Protein AF-0000000068148769 (afdb_homodimer)

Secondary structure (DSSP, 8-state):
--EE-TT--EE-----TTS-EEEE---HHHHHHHHHHHHHHH-PPEEEE-SHHHHHHHHHSSSS--SEEEE-SSBTTBTTSHHHHHHHHTT--EEEEES---HHHHHHHHTS--SEEEESSSTTHHHHHHHHHHHHHHGGG-EEEEE-S-HHHHHHHHHHHHHTT-EEEEESSHHHHHHHHHH-TTEEEEEEES--SSS-HHHHHHHHHHH--TTT-EEEEEES---HHHHHHHHHTT-SEEEESS--HHHHHHHHHHHHHHHHHHHHHHHHHT---/--EE-TT--EE-----TTS-EEEE---HHHHHHHHHHHHHHH---EEEE-SHHHHHHHHHSSSS--SEEEE-SSBTTBTTSHHHHHHHHTT--EEEEES---HHHHHHHHTS--SEEEESSSTTHHHHHHHHHHHHHHGGG-EEEEE-S-HHHHHHHHHHHHHTT-EEEEESSHHHHHHHHHH-TTEEEEEEES--SSS-HHHHHHHHHHH--TTT-EEEEEES---HHHHHHHHHTT-SEEEESS--HHHHHHHHHHHHHHHHHHHHHHHHHT---

Structure (mmCIF, N/CA/C/O backbone):
data_AF-0000000068148769-model_v1
#
loop_
_entity.id
_entity.type
_entity.pdbx_description
1 polymer 'Two 2-component receiver domain-containing protein'
#
loop_
_atom_site.group_PDB
_atom_site.id
_atom_site.type_symbol
_atom_site.label_atom_id
_atom_site.label_alt_id
_atom_site.label_comp_id
_atom_site.label_asym_id
_atom_site.label_entity_id
_atom_site.label_seq_id
_atom_site.pdbx_PDB_ins_code
_atom_site.Cartn_x
_atom_site.Cartn_y
_atom_site.Cartn_z
_atom_site.occupancy
_atom_site.B_iso_or_equiv
_atom_site.auth_seq_id
_atom_site.auth_comp_id
_atom_site.auth_asym_id
_atom_site.auth_atom_id
_atom_site.pdbx_PDB_model_num
ATOM 1 N N . MET A 1 1 ? 0.838 7.156 26.984 1 66 1 MET A N 1
ATOM 2 C CA . MET A 1 1 ? 0.342 5.836 26.609 1 66 1 MET A CA 1
ATOM 3 C C . MET A 1 1 ? 0.477 5.621 25.094 1 66 1 MET A C 1
ATOM 5 O O . MET A 1 1 ? 0.35 6.566 24.312 1 66 1 MET A O 1
ATOM 9 N N . SER A 1 2 ? 0.946 4.48 24.734 1 73.56 2 SER A N 1
ATOM 10 C CA . SER A 1 2 ? 1.055 4.156 23.312 1 73.56 2 SER A CA 1
ATOM 11 C C . SER A 1 2 ? -0.298 4.262 22.625 1 73.56 2 SER A C 1
ATOM 13 O O . SER A 1 2 ? -1.343 4.109 23.25 1 73.56 2 SER A O 1
ATOM 15 N N . PHE A 1 3 ? -0.265 4.891 21.422 1 72.88 3 PHE A N 1
ATOM 16 C CA . PHE A 1 3 ? -1.476 5.18 20.656 1 72.88 3 PHE A CA 1
ATOM 17 C C . PHE A 1 3 ? -1.405 4.551 19.266 1 72.88 3 PHE A C 1
ATOM 19 O O . PHE A 1 3 ? -0.384 4.656 18.594 1 72.88 3 PHE A O 1
ATOM 26 N N . PHE A 1 4 ? -2.498 3.699 18.984 1 73 4 PHE A N 1
ATOM 27 C CA . PHE A 1 4 ? -2.674 3.252 17.609 1 73 4 PHE A CA 1
ATOM 28 C C . PHE A 1 4 ? -3.814 4.008 16.938 1 73 4 PHE A C 1
ATOM 30 O O . PHE A 1 4 ? -4.949 3.984 17.422 1 73 4 PHE A O 1
ATOM 37 N N . GLY A 1 5 ? -3.461 4.699 15.914 1 75.56 5 GLY A N 1
ATOM 38 C CA . GLY A 1 5 ? -4.465 5.453 15.18 1 75.56 5 GLY A CA 1
ATOM 39 C C . GLY A 1 5 ? -5.309 4.582 14.266 1 75.56 5 GLY A C 1
ATOM 40 O O . GLY A 1 5 ? -5.023 3.396 14.086 1 75.56 5 GLY A O 1
ATOM 41 N N . ILE A 1 6 ? -6.293 5.172 13.688 1 69.75 6 ILE A N 1
ATOM 42 C CA . ILE A 1 6 ? -7.242 4.504 12.805 1 69.75 6 ILE A CA 1
ATOM 43 C C . ILE A 1 6 ? -6.527 4.027 11.539 1 69.75 6 ILE A C 1
ATOM 45 O O . ILE A 1 6 ? -6.828 2.949 11.023 1 69.75 6 ILE A O 1
ATOM 49 N N . SER A 1 7 ? -5.504 4.773 11.125 1 69.56 7 SER A N 1
ATOM 50 C CA . SER A 1 7 ? -4.781 4.453 9.898 1 69.56 7 SER A CA 1
ATOM 51 C C . SER A 1 7 ? -3.619 3.504 10.172 1 69.56 7 SER A C 1
ATOM 53 O O . SER A 1 7 ? -2.932 3.07 9.242 1 69.56 7 SER A O 1
ATOM 55 N N . GLY A 1 8 ? -3.402 3.182 11.438 1 69.5 8 GLY A N 1
ATOM 56 C CA . GLY A 1 8 ? -2.303 2.299 11.805 1 69.5 8 GLY A CA 1
ATOM 57 C C . GLY A 1 8 ? -1.095 3.039 12.344 1 69.5 8 GLY A C 1
ATOM 58 O O . GLY A 1 8 ? -0.046 2.438 12.578 1 69.5 8 GLY A O 1
ATOM 59 N N . MET A 1 9 ? -1.335 4.359 12.477 1 79.31 9 MET A N 1
ATOM 60 C CA . MET A 1 9 ? -0.238 5.141 13.047 1 79.31 9 MET A CA 1
ATOM 61 C C . MET A 1 9 ? 0.079 4.68 14.461 1 79.31 9 MET A C 1
ATOM 63 O O . MET A 1 9 ? -0.83 4.41 15.25 1 79.31 9 MET A O 1
ATOM 67 N N . TYR A 1 10 ? 1.319 4.477 14.688 1 77.12 10 TYR A N 1
ATOM 68 C CA . TYR A 1 10 ? 1.754 4.125 16.031 1 77.12 10 TYR A CA 1
ATOM 69 C C . TYR A 1 10 ? 2.51 5.281 16.688 1 77.12 10 TYR A C 1
ATOM 71 O O . TYR A 1 10 ? 3.357 5.91 16.047 1 77.12 10 TYR A O 1
ATOM 79 N N . PHE A 1 11 ? 2.074 5.586 17.828 1 81.19 11 PHE A N 1
ATOM 80 C CA . PHE A 1 11 ? 2.75 6.582 18.656 1 81.19 11 PHE A CA 1
ATOM 81 C C . PHE A 1 11 ? 3.166 5.988 20 1 81.19 11 PHE A C 1
ATOM 83 O O . PHE A 1 11 ? 2.344 5.398 20.703 1 81.19 11 PHE A O 1
ATOM 90 N N . SER A 1 12 ? 4.469 6.066 20.266 1 75.25 12 SER A N 1
ATOM 91 C CA . SER A 1 12 ? 5.07 5.395 21.422 1 75.25 12 SER A CA 1
ATOM 92 C C . SER A 1 12 ? 4.562 5.984 22.734 1 75.25 12 SER A C 1
ATOM 94 O O . SER A 1 12 ? 4.699 5.367 23.797 1 75.25 12 SER A O 1
ATOM 96 N N . GLY A 1 13 ? 4.023 7.129 22.672 1 77.62 13 GLY A N 1
ATOM 97 C CA . GLY A 1 13 ? 3.492 7.727 23.891 1 77.62 13 GLY A CA 1
ATOM 98 C C . GLY A 1 13 ? 4.379 8.82 24.453 1 77.62 13 GLY A C 1
ATOM 99 O O . GLY A 1 13 ? 4.117 9.344 25.547 1 77.62 13 GLY A O 1
ATOM 100 N N . GLU A 1 14 ? 5.438 9.164 23.766 1 82.38 14 GLU A N 1
ATOM 101 C CA . GLU A 1 14 ? 6.238 10.305 24.203 1 82.38 14 GLU A CA 1
ATOM 102 C C . GLU A 1 14 ? 5.426 11.602 24.156 1 82.38 14 GLU A C 1
ATOM 104 O O . GLU A 1 14 ? 4.555 11.758 23.297 1 82.38 14 GLU A O 1
ATOM 109 N N . SER A 1 15 ? 5.758 12.445 25.109 1 89.94 15 SER A N 1
ATOM 110 C CA . SER A 1 15 ? 5.016 13.703 25.156 1 89.94 15 SER A CA 1
ATOM 111 C C . SER A 1 15 ? 5.363 14.586 23.969 1 89.94 15 SER A C 1
ATOM 113 O O . SER A 1 15 ? 6.531 14.688 23.578 1 89.94 15 SER A O 1
ATOM 115 N N . LEU A 1 16 ? 4.297 15.188 23.422 1 92.5 16 LEU A N 1
ATOM 116 C CA . LEU A 1 16 ? 4.465 16.203 22.391 1 92.5 16 LEU A CA 1
ATOM 117 C C . LEU A 1 16 ? 4.094 17.578 22.922 1 92.5 16 LEU A C 1
ATOM 119 O O . LEU A 1 16 ? 3.68 18.453 22.156 1 92.5 16 LEU A O 1
ATOM 123 N N . GLY A 1 17 ? 4.215 17.688 24.188 1 91.44 17 GLY A N 1
ATOM 124 C CA . GLY A 1 17 ? 3.775 18.891 24.875 1 91.44 17 GLY A CA 1
ATOM 125 C C . GLY A 1 17 ? 4.633 20.109 24.562 1 91.44 17 GLY A C 1
ATOM 126 O O . GLY A 1 17 ? 4.242 21.234 24.859 1 91.44 17 GLY A O 1
ATOM 127 N N . GLU A 1 18 ? 5.715 19.906 23.922 1 90.88 18 GLU A N 1
ATOM 128 C CA . GLU A 1 18 ? 6.613 21.016 23.594 1 90.88 18 GLU A CA 1
ATOM 129 C C . GLU A 1 18 ? 6.094 21.828 22.406 1 90.88 18 GLU A C 1
ATOM 131 O O . GLU A 1 18 ? 6.562 22.938 22.156 1 90.88 18 GLU A O 1
ATOM 136 N N . HIS A 1 19 ? 5.121 21.297 21.719 1 92.88 19 HIS A N 1
ATOM 137 C CA . HIS A 1 19 ? 4.621 21.953 20.516 1 92.88 19 HIS A CA 1
ATOM 138 C C . HIS A 1 19 ? 3.471 22.906 20.844 1 92.88 19 HIS A C 1
ATOM 140 O O . HIS A 1 19 ? 2.578 22.562 21.625 1 92.88 19 HIS A O 1
ATOM 146 N N . ARG A 1 20 ? 3.596 24.047 20.297 1 93.31 20 ARG A N 1
ATOM 147 C CA . ARG A 1 20 ? 2.518 25.016 20.406 1 93.31 20 ARG A CA 1
ATOM 148 C C . ARG A 1 20 ? 1.5 24.844 19.281 1 93.31 20 ARG A C 1
ATOM 150 O O . ARG A 1 20 ? 1.838 24.969 18.109 1 93.31 20 ARG A O 1
ATOM 157 N N . ILE A 1 21 ? 0.249 24.594 19.672 1 96.94 21 ILE A N 1
ATOM 158 C CA . ILE A 1 21 ? -0.819 24.391 18.703 1 96.94 21 ILE A CA 1
ATOM 159 C C . ILE A 1 21 ? -1.916 25.438 18.906 1 96.94 21 ILE A C 1
ATOM 161 O O . ILE A 1 21 ? -2.367 25.641 20.047 1 96.94 21 ILE A O 1
ATOM 165 N N . VAL A 1 22 ? -2.258 26.109 17.812 1 97.81 22 VAL A N 1
ATOM 166 C CA . VAL A 1 22 ? -3.361 27.062 17.859 1 97.81 22 VAL A CA 1
ATOM 167 C C . VAL A 1 22 ? -4.613 26.438 17.25 1 97.81 22 VAL A C 1
ATOM 169 O O . VAL A 1 22 ? -4.555 25.859 16.172 1 97.81 22 VAL A O 1
ATOM 172 N N . LEU A 1 23 ? -5.734 26.484 17.984 1 98.31 23 LEU A N 1
ATOM 173 C CA . LEU A 1 23 ? -7.012 25.938 17.547 1 98.31 23 LEU A CA 1
ATOM 174 C C . LEU A 1 23 ? -8.023 27.047 17.312 1 98.31 23 LEU A C 1
ATOM 176 O O . LEU A 1 23 ? -8.578 27.609 18.266 1 98.31 23 LEU A O 1
ATOM 180 N N . ALA A 1 24 ? -8.258 27.359 16 1 98.06 24 ALA A N 1
ATOM 181 C CA . ALA A 1 24 ? -9.289 28.328 15.633 1 98.06 24 ALA A CA 1
ATOM 182 C C . ALA A 1 24 ? -10.641 27.641 15.453 1 98.06 24 ALA A C 1
ATOM 184 O O . ALA A 1 24 ? -10.938 27.125 14.375 1 98.06 24 ALA A O 1
ATOM 185 N N . GLU A 1 25 ? -11.422 27.688 16.438 1 96.88 25 GLU A N 1
ATOM 186 C CA . GLU A 1 25 ? -12.695 26.969 16.531 1 96.88 25 GLU A CA 1
ATOM 187 C C . GLU A 1 25 ? -13.688 27.703 17.406 1 96.88 25 GLU A C 1
ATOM 189 O O . GLU A 1 25 ? -13.453 27.875 18.609 1 96.88 25 GLU A O 1
ATOM 194 N N . ASP A 1 26 ? -14.836 28.047 16.781 1 95.5 26 ASP A N 1
ATOM 195 C CA . ASP A 1 26 ? -15.789 28.844 17.531 1 95.5 26 ASP A CA 1
ATOM 196 C C . ASP A 1 26 ? -16.766 27.969 18.312 1 95.5 26 ASP A C 1
ATOM 198 O O . ASP A 1 26 ? -17.359 28.406 19.297 1 95.5 26 ASP A O 1
ATOM 202 N N . SER A 1 27 ? -17 26.75 17.891 1 94.12 27 SER A N 1
ATOM 203 C CA . SER A 1 27 ? -17.859 25.812 18.609 1 94.12 27 SER A CA 1
ATOM 204 C C . SER A 1 27 ? -17.234 25.391 19.922 1 94.12 27 SER A C 1
ATOM 206 O O . SER A 1 27 ? -16.172 24.766 19.938 1 94.12 27 SER A O 1
ATOM 208 N N . ASN A 1 28 ? -17.938 25.641 21.047 1 95.5 28 ASN A N 1
ATOM 209 C CA . ASN A 1 28 ? -17.453 25.203 22.344 1 95.5 28 ASN A CA 1
ATOM 210 C C . ASN A 1 28 ? -17.281 23.688 22.391 1 95.5 28 ASN A C 1
ATOM 212 O O . ASN A 1 28 ? -16.297 23.188 22.969 1 95.5 28 ASN A O 1
ATOM 216 N N . LEU A 1 29 ? -18.188 23.062 21.781 1 94.88 29 LEU A N 1
ATOM 217 C CA . LEU A 1 29 ? -18.172 21.594 21.797 1 94.88 29 LEU A CA 1
ATOM 218 C C . LEU A 1 29 ? -16.906 21.062 21.141 1 94.88 29 LEU A C 1
ATOM 220 O O . LEU A 1 29 ? -16.156 20.312 21.75 1 94.88 29 LEU A O 1
ATOM 224 N N . PHE A 1 30 ? -16.594 21.484 19.953 1 95.19 30 PHE A N 1
ATOM 225 C CA . PHE A 1 30 ? -15.453 20.953 19.234 1 95.19 30 PHE A CA 1
ATOM 226 C C . PHE A 1 30 ? -14.148 21.453 19.828 1 95.19 30 PHE A C 1
ATOM 228 O O . PHE A 1 30 ? -13.156 20.719 19.859 1 95.19 30 PHE A O 1
ATOM 235 N N . ALA A 1 31 ? -14.133 22.719 20.266 1 96.81 31 ALA A N 1
ATOM 236 C CA . ALA A 1 31 ? -12.93 23.234 20.906 1 96.81 31 ALA A CA 1
ATOM 237 C C . ALA A 1 31 ? -12.547 22.406 22.125 1 96.81 31 ALA A C 1
ATOM 239 O O . ALA A 1 31 ? -11.383 22.047 22.297 1 96.81 31 ALA A O 1
ATOM 240 N N . SER A 1 32 ? -13.562 22.109 22.906 1 97.19 32 SER A N 1
ATOM 241 C CA . SER A 1 32 ? -13.32 21.344 24.125 1 97.19 32 SER A CA 1
ATOM 242 C C . SER A 1 32 ? -12.922 19.906 23.797 1 97.19 32 SER A C 1
ATOM 244 O O . SER A 1 32 ? -11.984 19.359 24.391 1 97.19 32 SER A O 1
ATOM 246 N N . MET A 1 33 ? -13.617 19.266 22.844 1 96.62 33 MET A N 1
ATOM 247 C CA . MET A 1 33 ? -13.336 17.891 22.469 1 96.62 33 MET A CA 1
ATOM 248 C C . MET A 1 33 ? -11.922 17.734 21.922 1 96.62 33 MET A C 1
ATOM 250 O O . MET A 1 33 ? -11.188 16.844 22.344 1 96.62 33 MET A O 1
ATOM 254 N N . VAL A 1 34 ? -11.547 18.656 21.078 1 97.44 34 VAL A N 1
ATOM 255 C CA . VAL A 1 34 ? -10.227 18.594 20.453 1 97.44 34 VAL A CA 1
ATOM 256 C C . VAL A 1 34 ? -9.148 18.844 21.5 1 97.44 34 VAL A C 1
ATOM 258 O O . VAL A 1 34 ? -8.172 18.094 21.578 1 97.44 34 VAL A O 1
ATOM 261 N N . SER A 1 35 ? -9.344 19.891 22.328 1 97.69 35 SER A N 1
ATOM 262 C CA . SER A 1 35 ? -8.375 20.219 23.359 1 97.69 35 SER A CA 1
ATOM 263 C C . SER A 1 35 ? -8.172 19.031 24.312 1 97.69 35 SER A C 1
ATOM 265 O O . SER A 1 35 ? -7.035 18.656 24.609 1 97.69 35 SER A O 1
ATOM 267 N N . LYS A 1 36 ? -9.25 18.484 24.75 1 97 36 LYS A N 1
ATOM 268 C CA . LYS A 1 36 ? -9.195 17.375 25.688 1 97 36 LYS A CA 1
ATOM 269 C C . LYS A 1 36 ? -8.508 16.156 25.062 1 97 36 LYS A C 1
ATOM 271 O O . LYS A 1 36 ? -7.664 15.523 25.703 1 97 36 LYS A O 1
ATOM 276 N N . ARG A 1 37 ? -8.867 15.852 23.844 1 94.69 37 ARG A N 1
ATOM 277 C CA . ARG A 1 37 ? -8.344 14.672 23.172 1 94.69 37 ARG A CA 1
ATOM 278 C C . ARG A 1 37 ? -6.836 14.789 22.953 1 94.69 37 ARG A C 1
ATOM 280 O O . ARG A 1 37 ? -6.09 13.844 23.203 1 94.69 37 ARG A O 1
ATOM 287 N N . LEU A 1 38 ? -6.34 15.953 22.5 1 96.06 38 LEU A N 1
ATOM 288 C CA . LEU A 1 38 ? -4.914 16.172 22.266 1 96.06 38 LEU A CA 1
ATOM 289 C C . LEU A 1 38 ? -4.133 16.141 23.578 1 96.06 38 LEU A C 1
ATOM 291 O O . LEU A 1 38 ? -3.014 15.625 23.625 1 96.06 38 LEU A O 1
ATOM 295 N N . LYS A 1 39 ? -4.762 16.656 24.625 1 96 39 LYS A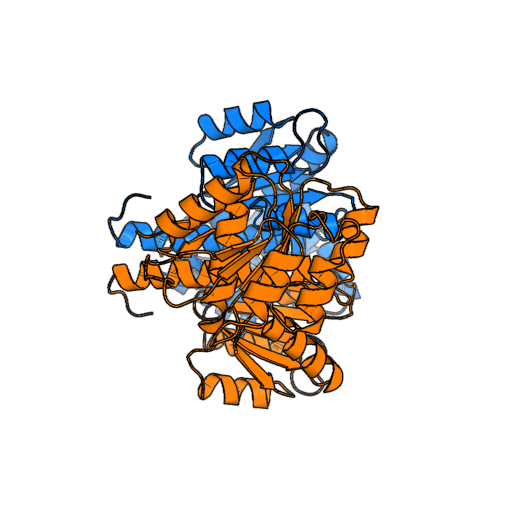 N 1
ATOM 296 C CA . LYS A 1 39 ? -4.133 16.594 25.953 1 96 39 LYS A CA 1
ATOM 297 C C . LYS A 1 39 ? -4.016 15.156 26.438 1 96 39 LYS A C 1
ATOM 299 O O . LYS A 1 39 ? -2.953 14.742 26.906 1 96 39 LYS A O 1
ATOM 304 N N . GLU A 1 40 ? -5.051 14.438 26.312 1 93.25 40 GLU A N 1
ATOM 305 C CA . GLU A 1 40 ? -5.125 13.062 26.797 1 93.25 40 GLU A C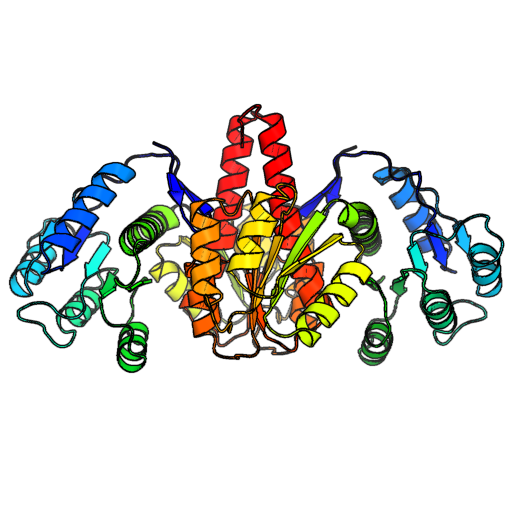A 1
ATOM 306 C C . GLU A 1 40 ? -4.141 12.164 26.047 1 93.25 40 GLU A C 1
ATOM 308 O O . GLU A 1 40 ? -3.441 11.352 26.656 1 93.25 40 GLU A O 1
ATOM 313 N N . LEU A 1 41 ? -4.074 12.359 24.75 1 90.12 41 LEU A N 1
ATOM 314 C CA . LEU A 1 41 ? -3.318 11.422 23.922 1 90.12 41 LEU A CA 1
ATOM 315 C C . LEU A 1 41 ? -1.846 11.812 23.859 1 90.12 41 LEU A C 1
ATOM 317 O O . LEU A 1 41 ? -0.968 10.945 23.875 1 90.12 41 LEU A O 1
ATOM 321 N N . PHE A 1 42 ? -1.602 13.125 23.797 1 93.88 42 PHE A N 1
ATOM 322 C CA . PHE A 1 42 ? -0.253 13.531 23.422 1 93.88 42 PHE A CA 1
ATOM 323 C C . PHE A 1 42 ? 0.315 14.523 24.438 1 93.88 42 PHE A C 1
ATOM 325 O O . PHE A 1 42 ? 1.436 15.016 24.266 1 93.88 42 PHE A O 1
ATOM 332 N N . ASP A 1 43 ? -0.449 14.875 25.406 1 94.56 43 ASP A N 1
ATOM 333 C CA . ASP A 1 43 ? -0.049 15.852 26.422 1 94.56 43 ASP A CA 1
ATOM 334 C C . ASP A 1 43 ? 0.149 17.234 25.797 1 94.56 43 ASP A C 1
ATOM 336 O O . ASP A 1 43 ? 1.071 17.969 26.172 1 94.56 43 ASP A O 1
ATOM 340 N N . ILE A 1 44 ? -0.666 17.609 24.828 1 94.81 44 ILE A N 1
ATOM 341 C CA . ILE A 1 44 ? -0.575 18.891 24.141 1 94.81 44 ILE A CA 1
ATOM 342 C C . ILE A 1 44 ? -1.638 19.844 24.688 1 94.81 44 ILE A C 1
ATOM 344 O O . ILE A 1 44 ? -2.818 19.484 24.75 1 94.81 44 ILE A O 1
ATOM 348 N N . ASP A 1 45 ? -1.156 21 25.094 1 94 45 ASP A N 1
ATOM 349 C CA . ASP A 1 45 ? -2.084 22.078 25.391 1 94 45 ASP A CA 1
ATOM 350 C C . ASP A 1 45 ? -2.281 22.984 24.172 1 94 45 ASP A C 1
ATOM 352 O O . ASP A 1 45 ? -1.311 23.484 23.594 1 94 45 ASP A O 1
ATOM 356 N N . VAL A 1 46 ? -3.541 23.188 23.828 1 96.31 46 VAL A N 1
ATOM 357 C CA . VAL A 1 46 ? -3.812 23.984 22.641 1 96.31 46 VAL A CA 1
ATOM 358 C C . VAL A 1 46 ? -4.258 25.391 23.047 1 96.31 46 VAL A C 1
ATOM 360 O O . VAL A 1 46 ? -4.844 25.578 24.109 1 96.31 46 VAL A O 1
ATOM 363 N N . ILE A 1 47 ? -3.918 26.359 22.25 1 97 47 ILE A N 1
ATOM 364 C CA . ILE A 1 47 ? -4.41 27.719 22.406 1 97 47 ILE A CA 1
ATOM 365 C C . ILE A 1 47 ? -5.691 27.906 21.594 1 97 47 ILE A C 1
ATOM 367 O O . ILE A 1 47 ? -5.645 28.016 20.359 1 97 47 ILE A O 1
ATOM 371 N N . VAL A 1 48 ? -6.781 28.016 22.312 1 97.81 48 VAL A N 1
ATOM 372 C CA . VAL A 1 48 ? -8.078 28.094 21.656 1 97.81 48 VAL A CA 1
ATOM 373 C C . VAL A 1 48 ? -8.375 29.531 21.25 1 97.81 48 VAL A C 1
ATOM 375 O O . VAL A 1 48 ? -8.273 30.453 22.078 1 97.81 48 VAL A O 1
ATOM 378 N N . CYS A 1 49 ? -8.641 29.688 19.969 1 97.88 49 CYS A N 1
ATOM 379 C CA . CYS A 1 49 ? -9.07 30.969 19.422 1 97.88 49 CYS A CA 1
ATOM 380 C C . CYS A 1 49 ? -10.516 30.906 18.953 1 97.88 49 CYS A C 1
ATOM 382 O O . CYS A 1 49 ? -10.828 30.156 18.016 1 97.88 49 CYS A O 1
ATOM 384 N N . ARG A 1 50 ? -11.336 31.766 19.453 1 96.69 50 ARG A N 1
ATOM 385 C CA . ARG A 1 50 ? -12.766 31.641 19.203 1 96.69 50 ARG A CA 1
ATOM 386 C C . ARG A 1 50 ? -13.195 32.5 18.016 1 96.69 50 ARG A C 1
ATOM 388 O O . ARG A 1 50 ? -14.281 32.281 17.453 1 96.69 50 ARG A O 1
ATOM 395 N N . ASP A 1 51 ? -12.438 33.469 17.734 1 97.44 51 ASP A N 1
ATOM 396 C CA . ASP A 1 51 ? -12.719 34.312 16.578 1 97.44 51 ASP A CA 1
ATOM 397 C C . ASP A 1 51 ? -11.438 34.75 15.867 1 97.44 51 ASP A C 1
ATOM 399 O O . ASP A 1 51 ? -10.344 34.312 16.266 1 97.44 51 ASP A O 1
ATOM 403 N N . TYR A 1 52 ? -11.617 35.438 14.766 1 98 52 TYR A N 1
ATOM 404 C CA . TYR A 1 52 ? -10.5 35.812 13.914 1 98 52 TYR A CA 1
ATOM 405 C C . TYR A 1 52 ? -9.508 36.719 14.672 1 98 52 TYR A C 1
ATOM 407 O O . TYR A 1 52 ? -8.289 36.531 14.531 1 98 52 TYR A O 1
ATOM 415 N N . GLU A 1 53 ? -10.008 37.594 15.469 1 97.06 53 GLU A N 1
ATOM 416 C CA . GLU A 1 53 ? -9.164 38.5 16.25 1 97.06 53 GLU A CA 1
ATOM 417 C C . GLU A 1 53 ? -8.297 37.719 17.234 1 97.06 53 GLU A C 1
ATOM 419 O O . GLU A 1 53 ? -7.105 37.969 17.375 1 97.06 53 GLU A O 1
ATOM 424 N N . ASP A 1 54 ? -8.906 36.75 17.906 1 96.69 54 ASP A N 1
ATOM 425 C CA . ASP A 1 54 ? -8.172 35.875 18.812 1 96.69 54 ASP A CA 1
ATOM 426 C C . ASP A 1 54 ? -7.035 35.156 18.094 1 96.69 54 ASP A C 1
ATOM 428 O O . ASP A 1 54 ? -5.93 35.031 18.625 1 96.69 54 ASP A O 1
ATOM 432 N N . LEU A 1 55 ? -7.316 34.656 16.922 1 97.5 55 LEU A N 1
ATOM 433 C CA . LEU A 1 55 ? -6.352 33.906 16.125 1 97.5 55 LEU A CA 1
ATOM 434 C C . LEU A 1 55 ? -5.152 34.781 15.758 1 97.5 55 LEU A C 1
ATOM 436 O O . LEU A 1 55 ? -4.004 34.375 15.961 1 97.5 55 LEU A O 1
ATOM 440 N N . GLN A 1 56 ? -5.457 35.969 15.25 1 97.06 56 GLN A N 1
ATOM 441 C CA . GLN A 1 56 ? -4.379 36.875 14.867 1 97.06 56 GLN A CA 1
ATOM 442 C C . GLN A 1 56 ? -3.504 37.25 16.062 1 97.06 56 GLN A C 1
ATOM 444 O O . GLN A 1 56 ? -2.275 37.25 15.961 1 97.06 56 GLN A O 1
ATOM 449 N N . PHE A 1 57 ? -4.133 37.438 17.156 1 96.56 57 PHE A N 1
ATOM 450 C CA . PHE A 1 57 ? -3.41 37.781 18.375 1 96.56 57 PHE A CA 1
ATOM 451 C C . PHE A 1 57 ? -2.496 36.656 18.797 1 96.56 57 PHE A C 1
ATOM 453 O O . PHE A 1 57 ? -1.33 36.875 19.125 1 96.56 57 PHE A O 1
ATOM 460 N N . ALA A 1 58 ? -3.002 35.438 18.781 1 96.06 58 ALA A N 1
ATOM 461 C CA . ALA A 1 58 ? -2.262 34.25 19.219 1 96.06 58 ALA A CA 1
ATOM 462 C C . ALA A 1 58 ? -1.058 34 18.312 1 96.06 58 ALA A C 1
ATOM 464 O O . ALA A 1 58 ? -0.012 33.562 18.781 1 96.06 58 ALA A O 1
ATOM 465 N N . VAL A 1 59 ? -1.184 34.25 17.016 1 95.69 59 VAL A N 1
ATOM 466 C CA . VAL A 1 59 ? -0.124 34 16.062 1 95.69 59 VAL A CA 1
ATOM 467 C C . VAL A 1 59 ? 0.934 35.094 16.125 1 95.69 59 VAL A C 1
ATOM 469 O O . VAL A 1 59 ? 2.133 34.812 16.094 1 95.69 59 VAL A O 1
ATOM 472 N N . GLU A 1 60 ? 0.476 36.281 16.328 1 93.81 60 GLU A N 1
ATOM 473 C CA . GLU A 1 60 ? 1.371 37.438 16.188 1 93.81 60 GLU A CA 1
ATOM 474 C C . GLU A 1 60 ? 2.061 37.75 17.516 1 93.81 60 GLU A C 1
ATOM 476 O O . GLU A 1 60 ? 3.158 38.312 17.516 1 93.81 60 GLU A O 1
ATOM 481 N N . ASN A 1 61 ? 1.482 37.5 18.641 1 89.44 61 ASN A N 1
ATOM 482 C CA . ASN A 1 61 ? 1.992 38 19.922 1 89.44 61 ASN A CA 1
ATOM 483 C C . ASN A 1 61 ? 2.648 36.875 20.734 1 89.44 61 ASN A C 1
ATOM 485 O O . ASN A 1 61 ? 2.824 37 21.938 1 89.44 61 ASN A O 1
ATOM 489 N N . ALA A 1 62 ? 2.906 35.844 20.141 1 84.38 62 ALA A N 1
ATOM 490 C CA . ALA A 1 62 ? 3.602 34.781 20.844 1 84.38 62 ALA A CA 1
ATOM 491 C C . ALA A 1 62 ? 5.109 34.875 20.625 1 84.38 62 ALA A C 1
ATOM 493 O O . ALA A 1 62 ? 5.566 35.469 19.641 1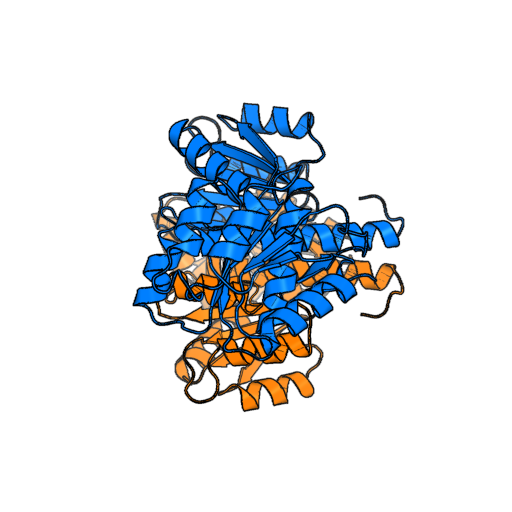 84.38 62 ALA A O 1
ATOM 494 N N . SER A 1 63 ? 5.805 34.344 21.562 1 84.69 63 SER A N 1
ATOM 495 C CA . SER A 1 63 ? 7.266 34.375 21.547 1 84.69 63 SER A CA 1
ATOM 496 C C . SER A 1 63 ? 7.832 33.469 20.453 1 84.69 63 SER A C 1
ATOM 498 O O . SER A 1 63 ? 8.961 33.688 20 1 84.69 63 SER A O 1
ATOM 500 N N . PHE A 1 64 ? 7.09 32.5 20.125 1 83.62 64 PHE A N 1
ATOM 501 C CA . PHE A 1 64 ? 7.523 31.641 19.031 1 83.62 64 PHE A CA 1
ATOM 502 C C . PHE A 1 64 ? 6.332 31.188 18.203 1 83.62 64 PHE A C 1
ATOM 504 O O . PHE A 1 64 ? 5.199 31.156 18.688 1 83.62 64 PHE A O 1
ATOM 511 N N . ALA A 1 65 ? 6.637 30.875 16.984 1 87.69 65 ALA A N 1
ATOM 512 C CA . ALA A 1 65 ? 5.609 30.5 16.016 1 87.69 65 ALA A CA 1
ATOM 513 C C . ALA A 1 65 ? 4.949 29.172 16.406 1 87.69 65 ALA A C 1
ATOM 515 O O . ALA A 1 65 ? 5.613 28.266 16.906 1 87.69 65 ALA A O 1
ATOM 516 N N . PRO A 1 66 ? 3.648 29.125 16.188 1 94.69 66 PRO A N 1
ATOM 517 C CA . PRO A 1 66 ? 3.023 27.828 16.406 1 94.69 66 PRO A CA 1
ATOM 518 C C . PRO A 1 66 ? 3.576 26.75 15.484 1 94.69 66 PRO A C 1
ATOM 520 O O . PRO A 1 66 ? 3.893 27.016 14.328 1 94.69 66 PRO A O 1
ATOM 523 N N . SER A 1 67 ? 3.693 25.547 16.047 1 95.06 67 SER A N 1
ATOM 524 C CA . SER A 1 67 ? 4.113 24.406 15.227 1 95.06 67 SER A CA 1
ATOM 525 C C . SER A 1 67 ? 3.035 24.016 14.227 1 95.06 67 SER A C 1
ATOM 527 O O . SER A 1 67 ? 3.34 23.469 13.156 1 95.06 67 SER A O 1
ATOM 529 N N . LEU A 1 68 ? 1.821 24.234 14.578 1 97.31 68 LEU A N 1
ATOM 530 C CA . LEU A 1 68 ? 0.674 23.828 13.773 1 97.31 68 LEU A CA 1
ATOM 531 C C . LEU A 1 68 ? -0.579 24.594 14.188 1 97.31 68 LEU A C 1
ATOM 533 O O . LEU A 1 68 ? -0.737 24.953 15.359 1 97.31 68 LEU A O 1
ATOM 537 N N . ALA A 1 69 ? -1.39 24.891 13.242 1 98 69 ALA A N 1
ATOM 538 C CA . ALA A 1 69 ? -2.717 25.438 13.508 1 98 69 ALA A CA 1
ATOM 539 C C . ALA A 1 69 ? -3.811 24.469 13.062 1 98 69 ALA A C 1
ATOM 541 O O . ALA A 1 69 ? -3.645 23.75 12.07 1 98 69 ALA A O 1
ATOM 542 N N . ILE A 1 70 ? -4.848 24.375 13.844 1 98 70 ILE A N 1
ATOM 543 C CA . ILE A 1 70 ? -6.109 23.75 13.461 1 98 70 ILE A CA 1
ATOM 544 C C . ILE A 1 70 ? -7.176 24.828 13.258 1 98 70 ILE A C 1
ATOM 546 O O . ILE A 1 70 ? -7.453 25.609 14.172 1 98 70 ILE A O 1
ATOM 550 N N . SER A 1 71 ? -7.742 24.844 12.07 1 96.56 71 SER A N 1
ATOM 551 C CA . SER A 1 71 ? -8.617 25.984 11.828 1 96.56 71 SER A CA 1
ATOM 552 C C . SER A 1 71 ? -9.938 25.547 11.211 1 96.56 71 SER A C 1
ATOM 554 O O . SER A 1 71 ? -9.961 24.75 10.273 1 96.56 71 SER A O 1
ATOM 556 N N . ASN A 1 72 ? -10.961 26.047 11.75 1 93.25 72 ASN A N 1
ATOM 557 C CA . ASN A 1 72 ? -12.242 26.047 11.047 1 93.25 72 ASN A CA 1
ATOM 558 C C . ASN A 1 72 ? -12.227 27 9.859 1 93.25 72 ASN A C 1
ATOM 560 O O . ASN A 1 72 ? -11.422 27.938 9.82 1 93.25 72 ASN A O 1
ATOM 564 N N . ILE A 1 73 ? -13.086 26.703 8.922 1 91.5 73 ILE A N 1
ATOM 565 C CA . ILE A 1 73 ? -13.164 27.594 7.758 1 91.5 73 ILE A CA 1
ATOM 566 C C . ILE A 1 73 ? -13.961 28.844 8.117 1 91.5 73 ILE A C 1
ATOM 568 O O . ILE A 1 73 ? -13.633 29.938 7.668 1 91.5 73 ILE A O 1
ATOM 572 N N . ASN A 1 74 ? -15.023 28.578 8.805 1 90.38 74 ASN A N 1
ATOM 573 C CA . ASN A 1 74 ? -15.914 29.672 9.18 1 90.38 74 ASN A CA 1
ATOM 574 C C . ASN A 1 74 ? -15.719 30.078 10.641 1 90.38 74 ASN A C 1
ATOM 576 O O . ASN A 1 74 ? -16.156 29.375 11.547 1 90.38 74 ASN A O 1
ATOM 580 N N . LEU A 1 75 ? -15.078 31.141 10.883 1 93.25 75 LEU A N 1
ATOM 581 C CA . LEU A 1 75 ? -14.867 31.719 12.211 1 93.25 75 LEU A CA 1
ATOM 582 C C . LEU A 1 75 ? -15.539 33.094 12.312 1 93.25 75 LEU A C 1
ATOM 584 O O . LEU A 1 75 ? -15.609 33.812 11.328 1 93.25 75 LEU A O 1
ATOM 588 N N . PRO A 1 76 ? -16.031 33.344 13.516 1 96.12 76 PRO A N 1
ATOM 589 C CA . PRO A 1 76 ? -16.516 34.719 13.68 1 96.12 76 PRO A CA 1
ATOM 590 C C . PRO A 1 76 ? -15.453 35.781 13.32 1 96.12 76 PRO A C 1
ATOM 592 O O . PRO A 1 76 ? -14.312 35.688 13.789 1 96.12 76 PRO A O 1
ATOM 595 N N . GLY A 1 77 ? -15.781 36.75 12.445 1 96.69 77 GLY A N 1
ATOM 596 C CA . GLY A 1 77 ? -14.852 37.75 11.953 1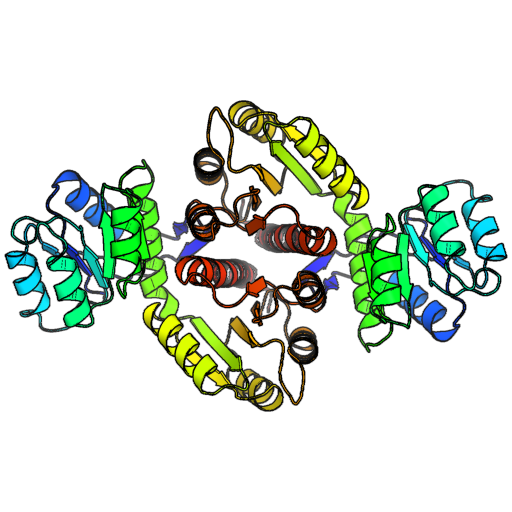 96.69 77 GLY A CA 1
ATOM 597 C C . GLY A 1 77 ? -14.148 37.344 10.68 1 96.69 77 GLY A C 1
ATOM 598 O O . GLY A 1 77 ? -13.43 38.125 10.07 1 96.69 77 GLY A O 1
ATOM 599 N N . ALA A 1 78 ? -14.195 36.125 10.266 1 94.19 78 ALA A N 1
ATOM 600 C CA . ALA A 1 78 ? -13.617 35.531 9.062 1 94.19 78 ALA A CA 1
ATOM 601 C C . ALA A 1 78 ? -14.492 34.406 8.539 1 94.19 78 ALA A C 1
ATOM 603 O O . ALA A 1 78 ? -14.102 33.219 8.57 1 94.19 78 ALA A O 1
ATOM 604 N N . GLU A 1 79 ? -15.594 34.781 7.938 1 91.94 79 GLU A N 1
ATOM 605 C CA . GLU A 1 79 ? -16.656 33.812 7.664 1 91.94 79 GLU A CA 1
ATOM 606 C C . GLU A 1 79 ? -16.469 33.156 6.293 1 91.94 79 GLU A C 1
ATOM 608 O O . GLU A 1 79 ? -17.172 32.188 5.957 1 91.94 79 GLU A O 1
ATOM 613 N N . ASN A 1 80 ? -15.5 33.594 5.543 1 88.75 80 ASN A N 1
ATOM 614 C CA . ASN A 1 80 ? -15.328 33.094 4.18 1 88.75 80 ASN A CA 1
ATOM 615 C C . ASN A 1 80 ? -13.922 32.562 3.957 1 88.75 80 ASN A C 1
ATOM 617 O O . ASN A 1 80 ? -13.344 32.75 2.883 1 88.75 80 ASN A O 1
ATOM 621 N N . GLY A 1 81 ? -13.305 32.062 5.012 1 92.06 81 GLY A N 1
ATOM 622 C CA . GLY A 1 81 ? -12.016 31.422 4.859 1 92.06 81 GLY A CA 1
ATOM 623 C C . GLY A 1 81 ? -10.844 32.375 5.078 1 92.06 81 GLY A C 1
ATOM 624 O O . GLY A 1 81 ? -9.688 31.984 4.883 1 92.06 81 GLY A O 1
ATOM 625 N N . GLU A 1 82 ? -11.062 33.594 5.566 1 94.88 82 GLU A N 1
ATOM 626 C CA . GLU A 1 82 ? -10 34.562 5.793 1 94.88 82 GLU A CA 1
ATOM 627 C C . GLU A 1 82 ? -9 34.062 6.824 1 94.88 82 GLU A C 1
ATOM 629 O O . GLU A 1 82 ? -7.805 34.344 6.73 1 94.88 82 GLU A O 1
ATOM 634 N N . ALA A 1 83 ? -9.5 33.344 7.789 1 95.62 83 ALA A N 1
ATOM 635 C CA . ALA A 1 83 ? -8.602 32.781 8.805 1 95.62 83 ALA A CA 1
ATOM 636 C C . ALA A 1 83 ? -7.582 31.844 8.18 1 95.62 83 ALA A C 1
ATOM 638 O O . ALA A 1 83 ? -6.391 31.906 8.484 1 95.62 83 ALA A O 1
ATOM 639 N N . LEU A 1 84 ? -8.062 30.953 7.328 1 94.69 84 LEU A N 1
ATOM 640 C CA . LEU A 1 84 ? -7.188 30.016 6.637 1 94.69 84 LEU A CA 1
ATOM 641 C C . LEU A 1 84 ? -6.172 30.766 5.773 1 94.69 84 LEU A C 1
ATOM 643 O O . LEU A 1 84 ? -4.98 30.438 5.789 1 94.69 84 LEU A O 1
ATOM 647 N N . THR A 1 85 ? -6.637 31.75 5.07 1 95.38 85 THR A N 1
ATOM 648 C CA . THR A 1 85 ? -5.766 32.562 4.215 1 95.38 85 THR A CA 1
ATOM 649 C C . THR A 1 85 ? -4.672 33.219 5.039 1 95.38 85 THR A C 1
ATOM 651 O O . THR A 1 85 ? -3.5 33.219 4.648 1 95.38 85 THR A O 1
ATOM 654 N N . TYR A 1 86 ? -5.062 33.75 6.137 1 96.62 86 TYR A N 1
ATOM 655 C CA . TYR A 1 86 ? -4.137 34.406 7.043 1 96.62 86 TYR A CA 1
ATOM 656 C C . TYR A 1 86 ? -3.059 33.469 7.523 1 96.62 86 TYR A C 1
ATOM 658 O O . TYR A 1 86 ? -1.867 33.781 7.469 1 96.62 86 TYR A O 1
ATOM 666 N N . LEU A 1 87 ? -3.404 32.281 7.965 1 96.56 87 LEU A N 1
ATOM 667 C CA . LEU A 1 87 ? -2.467 31.297 8.484 1 96.56 87 LEU A CA 1
ATOM 668 C C . LEU A 1 87 ? -1.466 30.875 7.406 1 96.56 87 LEU A C 1
ATOM 670 O O . LEU A 1 87 ? -0.272 30.75 7.684 1 96.56 87 LEU A O 1
ATOM 674 N N . ILE A 1 88 ? -2.002 30.688 6.242 1 94.44 88 ILE A N 1
ATOM 675 C CA . ILE A 1 88 ? -1.147 30.297 5.125 1 94.44 88 ILE A CA 1
ATOM 676 C C . ILE A 1 88 ? -0.148 31.422 4.832 1 94.44 88 ILE A C 1
ATOM 678 O O . ILE A 1 88 ? 1.041 31.156 4.629 1 94.44 88 ILE A O 1
ATOM 682 N N . GLU A 1 89 ? -0.622 32.656 4.832 1 94.56 89 GLU A N 1
ATOM 683 C CA . GLU A 1 89 ? 0.241 33.812 4.594 1 94.56 89 GLU A CA 1
ATOM 684 C C . GLU A 1 89 ? 1.336 33.938 5.648 1 94.56 89 GLU A C 1
ATOM 686 O O . GLU A 1 89 ? 2.459 34.344 5.352 1 94.56 89 GLU A O 1
ATOM 691 N N . MET A 1 90 ? 1.049 33.562 6.844 1 94.56 90 MET A N 1
ATOM 692 C CA . MET A 1 90 ? 2.002 33.594 7.945 1 94.56 90 MET A CA 1
ATOM 693 C C . MET A 1 90 ? 2.889 32.344 7.957 1 94.56 90 MET A C 1
ATOM 695 O O . MET A 1 90 ? 3.707 32.188 8.859 1 94.56 90 MET A O 1
ATOM 699 N N . SER A 1 91 ? 2.68 31.438 6.965 1 93.5 91 SER A N 1
ATOM 700 C CA . SER A 1 91 ? 3.455 30.219 6.777 1 93.5 91 SER A CA 1
ATOM 701 C C . SER A 1 91 ? 3.309 29.281 7.969 1 93.5 91 SER A C 1
ATOM 703 O O . SER A 1 91 ? 4.262 28.594 8.359 1 93.5 91 SER A O 1
ATOM 705 N N . VAL A 1 92 ? 2.162 29.344 8.602 1 95.69 92 VAL A N 1
ATOM 706 C CA . VAL A 1 92 ? 1.854 28.406 9.672 1 95.69 92 VAL A CA 1
ATOM 707 C C . VAL A 1 92 ? 1.243 27.141 9.086 1 95.69 92 VAL A C 1
ATOM 709 O O . VAL A 1 92 ? 0.196 27.188 8.43 1 95.69 92 VAL A O 1
ATOM 712 N N . PRO A 1 93 ? 1.887 25.969 9.266 1 96.69 93 PRO A N 1
ATOM 713 C CA . PRO A 1 93 ? 1.227 24.734 8.828 1 96.69 93 PRO A CA 1
ATOM 714 C C . PRO A 1 93 ? -0.172 24.578 9.414 1 96.69 93 PRO A C 1
ATOM 716 O O . PRO A 1 93 ? -0.372 24.812 10.609 1 96.69 93 PRO A O 1
ATOM 719 N N . THR A 1 94 ? -1.127 24.188 8.523 1 97.19 94 THR A N 1
ATOM 720 C CA . THR A 1 94 ? -2.508 24.25 8.984 1 97.19 94 THR A CA 1
ATOM 721 C C . THR A 1 94 ? -3.26 22.984 8.609 1 97.19 94 THR A C 1
ATOM 723 O O . THR A 1 94 ? -3.133 22.484 7.48 1 97.19 94 THR A O 1
ATOM 726 N N . ILE A 1 95 ? -3.961 22.391 9.57 1 96.62 95 ILE A N 1
ATOM 727 C CA . ILE A 1 95 ? -4.977 21.375 9.32 1 96.62 95 ILE A CA 1
ATOM 728 C C . ILE A 1 95 ? -6.367 22.016 9.414 1 96.62 95 ILE A C 1
ATOM 730 O O . ILE A 1 95 ? -6.711 22.641 10.414 1 96.62 95 ILE A O 1
ATOM 734 N N . VAL A 1 96 ? -7.117 21.828 8.367 1 95.31 96 VAL A N 1
ATOM 735 C CA . VAL A 1 96 ? -8.461 22.406 8.328 1 95.31 96 VAL A CA 1
ATOM 736 C C . VAL A 1 96 ? -9.445 21.438 8.992 1 95.31 96 VAL A C 1
ATOM 738 O O . VAL A 1 96 ? -9.445 20.25 8.711 1 95.31 96 VAL A O 1
ATOM 741 N N . PHE A 1 97 ? -10.188 21.891 9.938 1 94.44 97 PHE A N 1
ATOM 742 C CA . PHE A 1 97 ? -11.242 21.156 10.625 1 94.44 97 PHE A CA 1
ATOM 743 C C . PHE A 1 97 ? -12.594 21.828 10.406 1 94.44 97 PHE A C 1
ATOM 745 O O . PHE A 1 97 ? -12.906 22.844 11.047 1 94.44 97 PHE A O 1
ATOM 752 N N . THR A 1 98 ? -13.469 21.219 9.492 1 90 98 THR A N 1
ATOM 753 C CA . THR A 1 98 ? -14.633 21.969 9.039 1 90 98 THR A CA 1
ATOM 754 C C . THR A 1 98 ? -15.859 21.078 8.961 1 90 98 THR A C 1
ATOM 756 O O . THR A 1 98 ? -15.742 19.844 8.898 1 90 98 THR A O 1
ATOM 759 N N . GLY A 1 99 ? -17.109 21.672 9.117 1 82.31 99 GLY A N 1
ATOM 760 C CA . GLY A 1 99 ? -18.359 20.953 9.102 1 82.31 99 GLY A CA 1
ATOM 761 C C . GLY A 1 99 ? -18.875 20.641 7.707 1 82.31 99 GLY A C 1
ATOM 762 O O . GLY A 1 99 ? -19.703 19.766 7.52 1 82.31 99 GLY A O 1
ATOM 763 N N . SER A 1 100 ? -18.547 21.422 6.754 1 70.62 100 SER A N 1
ATOM 764 C CA . SER A 1 100 ? -19.125 21.266 5.426 1 70.62 100 SER A CA 1
ATOM 765 C C . SER A 1 100 ? -18.156 20.594 4.465 1 70.62 100 SER A C 1
ATOM 767 O O . SER A 1 100 ? -16.938 20.734 4.609 1 70.62 100 SER A O 1
ATOM 769 N N . PHE A 1 101 ? -18.688 19.531 3.768 1 64.62 101 PHE A N 1
ATOM 770 C CA . PHE A 1 101 ? -17.891 18.844 2.766 1 64.62 101 PHE A CA 1
ATOM 771 C C . PHE A 1 101 ? -18.438 19.078 1.368 1 64.62 101 PHE A C 1
ATOM 773 O O . PHE A 1 101 ? -18.266 18.25 0.474 1 64.62 101 PHE A O 1
ATOM 780 N N . GLN A 1 102 ? -19.031 20.219 1.161 1 69.56 102 GLN A N 1
ATOM 781 C CA . GLN A 1 102 ? -19.453 20.406 -0.222 1 69.56 102 GLN A CA 1
ATOM 782 C C . GLN A 1 102 ? -18.266 20.438 -1.168 1 69.56 102 GLN A C 1
ATOM 784 O O . GLN A 1 102 ? -17.172 20.844 -0.774 1 69.56 102 GLN A O 1
ATOM 789 N N . GLU A 1 103 ? -18.469 19.812 -2.225 1 70.81 103 GLU A N 1
ATOM 790 C CA . GLU A 1 103 ? -17.438 19.719 -3.238 1 70.81 103 GLU A CA 1
ATOM 791 C C . GLU A 1 103 ? -16.75 21.062 -3.465 1 70.81 103 GLU A C 1
ATOM 793 O O . GLU A 1 103 ? -15.531 21.141 -3.605 1 70.81 103 GLU A O 1
ATOM 798 N N . SER A 1 104 ? -17.547 22.125 -3.467 1 75.25 104 SER A N 1
ATOM 799 C CA . SER A 1 104 ? -17 23.469 -3.707 1 75.25 104 SER A CA 1
ATOM 800 C C . SER A 1 104 ? -16.062 23.891 -2.584 1 75.25 104 SER A C 1
ATOM 802 O O . SER A 1 104 ? -14.992 24.453 -2.84 1 75.25 104 SER A O 1
ATOM 804 N N . THR A 1 105 ? -16.438 23.578 -1.438 1 76.38 105 THR A N 1
ATOM 805 C CA . THR A 1 105 ? -15.602 23.906 -0.286 1 76.38 105 THR A CA 1
ATOM 806 C C . THR A 1 105 ? -14.312 23.094 -0.288 1 76.38 105 THR A C 1
ATOM 808 O O . THR A 1 105 ? -13.234 23.625 -0.032 1 76.38 105 THR A O 1
ATOM 811 N N . ARG A 1 106 ? -14.477 21.906 -0.623 1 77.38 106 ARG A N 1
ATOM 812 C CA . ARG A 1 106 ? -13.32 21.016 -0.657 1 77.38 106 ARG A CA 1
ATOM 813 C C . ARG A 1 106 ? -12.281 21.516 -1.659 1 77.38 106 ARG A C 1
ATOM 815 O O . ARG A 1 106 ? -11.086 21.578 -1.351 1 77.38 106 ARG A O 1
ATOM 822 N N . GLU A 1 107 ? -12.773 21.844 -2.785 1 78.69 107 GLU A N 1
ATOM 823 C CA . GLU A 1 107 ? -11.867 22.359 -3.812 1 78.69 107 GLU A CA 1
ATOM 824 C C . GLU A 1 107 ? -11.125 23.594 -3.328 1 78.69 107 GLU A C 1
ATOM 826 O O . GLU A 1 107 ? -9.922 23.75 -3.566 1 78.69 107 GLU A O 1
ATOM 831 N N . THR A 1 108 ? -11.883 24.422 -2.689 1 79.5 108 THR A N 1
ATOM 832 C CA . THR A 1 108 ? -11.305 25.656 -2.166 1 79.5 108 THR A CA 1
ATOM 833 C C . THR A 1 108 ? -10.227 25.344 -1.128 1 79.5 108 THR A C 1
ATOM 835 O O . THR A 1 108 ? -9.156 25.953 -1.139 1 79.5 108 THR A O 1
ATOM 838 N N . ILE A 1 109 ? -10.492 24.422 -0.28 1 84.69 109 ILE A N 1
ATOM 839 C CA . ILE A 1 109 ? -9.57 24.031 0.783 1 84.69 109 ILE A CA 1
ATOM 840 C C . ILE A 1 109 ? -8.312 23.422 0.175 1 84.69 109 ILE A C 1
ATOM 842 O O . ILE A 1 109 ? -7.195 23.797 0.54 1 84.69 109 ILE A O 1
ATOM 846 N N . LEU A 1 110 ? -8.547 22.578 -0.789 1 82.69 110 LEU A N 1
ATOM 847 C CA . LEU A 1 110 ? -7.445 21.812 -1.357 1 82.69 110 LEU A CA 1
ATOM 848 C C . LEU A 1 110 ? -6.574 22.703 -2.248 1 82.69 110 LEU A C 1
ATOM 850 O O . LEU A 1 110 ? -5.43 22.344 -2.549 1 82.69 110 LEU A O 1
ATOM 854 N N . ALA A 1 111 ? -7.176 23.812 -2.652 1 81.5 111 ALA A N 1
ATOM 855 C CA . ALA A 1 111 ? -6.414 24.781 -3.447 1 81.5 111 ALA A CA 1
ATOM 856 C C . ALA A 1 111 ? -5.426 25.547 -2.576 1 81.5 111 ALA A C 1
ATOM 858 O O . ALA A 1 111 ? -4.512 26.203 -3.09 1 81.5 111 ALA A O 1
ATOM 859 N N . LYS A 1 112 ? -5.59 25.422 -1.308 1 86.62 112 LYS A N 1
ATOM 860 C CA . LYS A 1 112 ? -4.711 26.125 -0.374 1 86.62 112 LYS A CA 1
ATOM 861 C C . LYS A 1 112 ? -3.59 25.203 0.113 1 86.62 112 LYS A C 1
ATOM 863 O O . LYS A 1 112 ? -3.713 23.984 0.062 1 86.62 112 LYS A O 1
ATOM 868 N N . ASP A 1 113 ? -2.508 25.844 0.472 1 89.62 113 ASP A N 1
ATOM 869 C CA . ASP A 1 113 ? -1.35 25.094 0.962 1 89.62 113 ASP A CA 1
ATOM 870 C C . ASP A 1 113 ? -1.557 24.641 2.408 1 89.62 113 ASP A C 1
ATOM 872 O O . ASP A 1 113 ? -0.991 25.234 3.332 1 89.62 113 ASP A O 1
ATOM 876 N N . ILE A 1 114 ? -2.381 23.625 2.586 1 93.75 114 ILE A N 1
ATOM 877 C CA . ILE A 1 114 ? -2.662 23.109 3.922 1 93.75 114 ILE A CA 1
ATOM 878 C C . ILE A 1 114 ? -1.968 21.766 4.113 1 93.75 114 ILE A C 1
ATOM 880 O O . ILE A 1 114 ? -1.506 21.156 3.145 1 93.75 114 ILE A O 1
ATOM 884 N N . VAL A 1 115 ? -1.9 21.391 5.344 1 94.12 115 VAL A N 1
ATOM 885 C CA . VAL A 1 115 ? -1.308 20.094 5.691 1 94.12 115 VAL A CA 1
ATOM 886 C C . VAL A 1 115 ? -2.316 18.984 5.441 1 94.12 115 VAL A C 1
ATOM 888 O O . VAL A 1 115 ? -1.969 17.938 4.895 1 94.12 115 VAL A O 1
ATOM 891 N N . ASP A 1 116 ? -3.455 19.172 5.844 1 92.75 116 ASP A N 1
ATOM 892 C CA . ASP A 1 116 ? -4.527 18.188 5.84 1 92.75 116 ASP A CA 1
ATOM 893 C C . ASP A 1 116 ? -5.879 18.844 6.129 1 92.75 116 ASP A C 1
ATOM 895 O O . ASP A 1 116 ? -5.945 20.031 6.41 1 92.75 116 ASP A O 1
ATOM 899 N N . TYR A 1 117 ? -6.902 18.094 5.961 1 91.12 117 TYR A N 1
ATOM 900 C CA . TYR A 1 117 ? -8.219 18.547 6.391 1 91.12 117 TYR A CA 1
ATOM 901 C C . TYR A 1 117 ? -9.047 17.375 6.934 1 91.12 117 TYR A C 1
ATOM 903 O O . TYR A 1 117 ? -8.891 16.234 6.496 1 91.12 117 TYR A O 1
ATOM 911 N N . VAL A 1 118 ? -9.836 17.688 7.887 1 89.44 118 VAL A N 1
ATOM 912 C CA . VAL A 1 118 ? -10.734 16.734 8.516 1 89.44 118 VAL A CA 1
ATOM 913 C C . VAL A 1 118 ? -12.156 17.297 8.555 1 89.44 118 VAL A C 1
ATOM 915 O O . VAL A 1 118 ? -12.352 18.469 8.898 1 89.44 118 VAL A O 1
ATOM 918 N N . ILE A 1 119 ? -13.062 16.453 8.227 1 85.62 119 ILE A N 1
ATOM 919 C CA . ILE A 1 119 ? -14.461 16.875 8.219 1 85.62 119 ILE A CA 1
ATOM 920 C C . ILE A 1 119 ? -15.133 16.469 9.523 1 85.62 119 ILE A C 1
ATOM 922 O O . ILE A 1 119 ? -14.977 15.328 9.977 1 85.62 119 ILE A O 1
ATOM 926 N N . LYS A 1 120 ? -15.953 17.375 10.094 1 87.31 120 LYS A N 1
ATOM 927 C CA . LYS A 1 120 ? -16.609 17.188 11.391 1 87.31 120 LYS A CA 1
ATOM 928 C C . LYS A 1 120 ? -17.781 16.234 11.281 1 87.31 120 LYS A C 1
ATOM 930 O O . LYS A 1 120 ? -18.375 15.859 12.297 1 87.31 120 LYS A O 1
ATOM 935 N N . ASP A 1 121 ? -18.062 15.523 10.25 1 73.06 121 ASP A N 1
ATOM 936 C CA . ASP A 1 121 ? -19.312 14.797 9.992 1 73.06 121 ASP A CA 1
ATOM 937 C C . ASP A 1 121 ? -19.234 13.375 10.539 1 73.06 121 ASP A C 1
ATOM 939 O O . ASP A 1 121 ? -20.109 12.555 10.25 1 73.06 121 ASP A O 1
ATOM 943 N N . SER A 1 122 ? -18.281 13.086 11.297 1 71.12 122 SER A N 1
ATOM 944 C CA . SER A 1 122 ? -18.219 11.711 11.781 1 71.12 122 SER A CA 1
ATOM 945 C C . SER A 1 122 ? -17.875 11.656 13.266 1 71.12 122 SER A C 1
ATOM 947 O O . SER A 1 122 ? -17.297 12.594 13.805 1 71.12 122 SER A O 1
ATOM 949 N N . VAL A 1 123 ? -18.375 10.586 13.922 1 74 123 VAL A N 1
ATOM 950 C CA . VAL A 1 123 ? -18.062 10.359 15.328 1 74 123 VAL A CA 1
ATOM 951 C C . VAL A 1 123 ? -16.562 10.172 15.508 1 74 123 VAL A C 1
ATOM 953 O O . VAL A 1 123 ? -16.031 10.273 16.625 1 74 123 VAL A O 1
ATOM 956 N N . PHE A 1 124 ? -15.867 10.039 14.445 1 80.06 124 PHE A N 1
ATOM 957 C CA . PHE A 1 124 ? -14.43 9.789 14.516 1 80.06 124 PHE A CA 1
ATOM 958 C C . PHE A 1 124 ? -13.648 11.039 14.141 1 80.06 124 PHE A C 1
ATOM 960 O O . PHE A 1 124 ? -12.414 11.008 14.078 1 80.06 124 PHE A O 1
ATOM 967 N N . ALA A 1 125 ? -14.281 12.086 13.945 1 86.12 125 ALA A N 1
ATOM 968 C CA . ALA A 1 125 ? -13.641 13.289 13.422 1 86.12 125 ALA A CA 1
ATOM 969 C C . ALA A 1 125 ? -12.492 13.742 14.32 1 86.12 125 ALA A C 1
ATOM 971 O O . ALA A 1 125 ? -11.398 14.031 13.844 1 86.12 125 ALA A O 1
ATOM 972 N N . VAL A 1 126 ? -12.727 13.742 15.594 1 91.62 126 VAL A N 1
ATOM 973 C CA . VAL A 1 126 ? -11.727 14.25 16.531 1 91.62 126 VAL A CA 1
ATOM 974 C C . VAL A 1 126 ? -10.547 13.281 16.609 1 91.62 126 VAL A C 1
ATOM 976 O O . VAL A 1 126 ? -9.391 13.711 16.688 1 91.62 126 VAL A O 1
ATOM 979 N N . ASP A 1 127 ? -10.828 12.023 16.531 1 87.56 127 ASP A N 1
ATOM 980 C CA . ASP A 1 127 ? -9.766 11.023 16.516 1 87.56 127 ASP A CA 1
ATOM 981 C C . ASP A 1 127 ? -8.914 11.148 15.25 1 87.56 127 ASP A C 1
ATOM 983 O O . ASP A 1 127 ? -7.688 11.039 15.305 1 87.56 127 ASP A O 1
ATOM 987 N N . MET A 1 128 ? -9.609 11.352 14.172 1 86.31 128 MET A N 1
ATOM 988 C CA . MET A 1 128 ? -8.906 11.523 12.906 1 86.31 128 MET A CA 1
ATOM 989 C C . MET A 1 128 ? -8.039 12.781 12.938 1 86.31 128 MET A C 1
ATOM 991 O O . MET A 1 128 ? -6.91 12.773 12.438 1 86.31 128 MET A O 1
ATOM 995 N N . LEU A 1 129 ? -8.57 13.812 13.516 1 92.5 129 LEU A N 1
ATOM 996 C CA . LEU A 1 129 ? -7.816 15.047 13.656 1 92.5 129 LEU A CA 1
ATOM 997 C C . LEU A 1 129 ? -6.582 14.836 14.531 1 92.5 129 LEU A C 1
ATOM 999 O O . LEU A 1 129 ? -5.488 15.297 14.195 1 92.5 129 LEU A O 1
ATOM 1003 N N . ALA A 1 130 ? -6.801 14.148 15.641 1 92.62 130 ALA A N 1
ATOM 1004 C CA . ALA A 1 130 ? -5.688 13.867 16.547 1 92.62 130 ALA A CA 1
ATOM 1005 C C . ALA A 1 130 ? -4.59 13.086 15.828 1 92.62 130 ALA A C 1
ATOM 1007 O O . ALA A 1 130 ? -3.402 13.375 16 1 92.62 130 ALA A O 1
ATOM 1008 N N . GLU A 1 131 ? -5.008 12.164 15.047 1 90 131 GLU A N 1
ATOM 1009 C CA . GLU A 1 131 ? -4.043 11.375 14.281 1 90 131 GLU A CA 1
ATOM 1010 C C . GLU A 1 131 ? -3.268 12.258 13.305 1 90 131 GLU A C 1
ATOM 1012 O O . GLU A 1 131 ? -2.053 12.102 13.148 1 90 131 GLU A O 1
ATOM 1017 N N . SER A 1 132 ? -3.979 13.109 12.641 1 92.56 132 SER A N 1
ATOM 1018 C CA . SER A 1 132 ? -3.344 14.016 11.688 1 92.56 132 SER A CA 1
ATOM 1019 C C . SER A 1 132 ? -2.332 14.922 12.375 1 92.56 132 SER A C 1
ATOM 1021 O O . SER A 1 132 ? -1.239 15.156 11.859 1 92.56 132 SER A O 1
ATOM 1023 N N . VAL A 1 133 ? -2.686 15.383 13.547 1 95.06 133 VAL A N 1
ATOM 1024 C CA . VAL A 1 133 ? -1.799 16.25 14.32 1 95.06 133 VAL A CA 1
ATOM 1025 C C . VAL A 1 133 ? -0.545 15.469 14.727 1 95.06 133 VAL A C 1
ATOM 1027 O O . VAL A 1 133 ? 0.576 15.945 14.523 1 95.06 133 VAL A O 1
ATOM 1030 N N . CYS A 1 134 ? -0.773 14.344 15.227 1 93.12 134 CYS A N 1
ATOM 1031 C CA . CYS A 1 134 ? 0.34 13.508 15.672 1 93.12 134 CYS A CA 1
ATOM 1032 C C . CYS A 1 134 ? 1.28 13.195 14.516 1 93.12 134 CYS A C 1
ATOM 1034 O O . CYS A 1 134 ? 2.498 13.328 14.648 1 93.12 134 CYS A O 1
ATOM 1036 N N . ARG A 1 135 ? 0.688 12.836 13.422 1 91.56 135 ARG A N 1
ATOM 1037 C CA . ARG A 1 135 ? 1.482 12.492 12.242 1 91.56 135 ARG A CA 1
ATOM 1038 C C . ARG A 1 135 ? 2.357 13.672 11.82 1 91.56 135 ARG A C 1
ATOM 1040 O O . ARG A 1 135 ? 3.551 13.5 11.562 1 91.56 135 ARG A O 1
ATOM 1047 N N . PHE A 1 136 ? 1.706 14.789 11.727 1 94.81 136 PHE A N 1
ATOM 1048 C CA . PHE A 1 136 ? 2.455 15.961 11.305 1 94.81 136 PHE A CA 1
ATOM 1049 C C . PHE A 1 136 ? 3.637 16.219 12.234 1 94.81 136 PHE A C 1
ATOM 1051 O O . PHE A 1 136 ? 4.754 16.453 11.773 1 94.81 136 PHE A O 1
ATOM 1058 N N . LEU A 1 137 ? 3.418 16.094 13.516 1 94.06 137 LEU A N 1
ATOM 1059 C CA . LEU A 1 137 ? 4.438 16.453 14.492 1 94.06 137 LEU A CA 1
ATOM 1060 C C . LEU A 1 137 ? 5.547 15.414 14.531 1 94.06 137 LEU A C 1
ATOM 1062 O O . LEU A 1 137 ? 6.691 15.727 14.859 1 94.06 137 LEU A O 1
ATOM 1066 N N . THR A 1 138 ? 5.227 14.195 14.117 1 92.19 138 THR A N 1
ATOM 1067 C CA . THR A 1 138 ? 6.219 13.133 14.234 1 92.19 138 THR A CA 1
ATOM 1068 C C . THR A 1 138 ? 6.887 12.867 12.883 1 92.19 138 THR A C 1
ATOM 1070 O O . THR A 1 138 ? 7.91 12.188 12.812 1 92.19 138 THR A O 1
ATOM 1073 N N . ASN A 1 139 ? 6.375 13.422 11.844 1 94.5 139 ASN A N 1
ATOM 1074 C CA . ASN A 1 139 ? 6.922 13.188 10.516 1 94.5 139 ASN A CA 1
ATOM 1075 C C . ASN A 1 139 ? 8.367 13.648 10.406 1 94.5 139 ASN A C 1
ATOM 1077 O O . ASN A 1 139 ? 9.133 13.133 9.586 1 94.5 139 ASN A O 1
ATOM 1081 N N . GLN A 1 140 ? 8.742 14.594 11.227 1 92.94 140 GLN A N 1
ATOM 1082 C CA . GLN A 1 140 ? 10.109 15.094 11.195 1 92.94 140 GLN A CA 1
ATOM 1083 C C . GLN A 1 140 ? 11.102 14 11.562 1 92.94 140 GLN A C 1
ATOM 1085 O O . GLN A 1 140 ? 12.297 14.117 11.273 1 92.94 140 GLN A O 1
ATOM 1090 N N . GLN A 1 141 ? 10.625 12.977 12.172 1 91.94 141 GLN A N 1
ATOM 1091 C CA . GLN A 1 141 ? 11.484 11.859 12.547 1 91.94 141 GLN A CA 1
ATOM 1092 C C . GLN A 1 141 ? 11.781 10.969 11.344 1 91.94 141 GLN A C 1
ATOM 1094 O O . GLN A 1 141 ? 12.68 10.125 11.398 1 91.94 141 GLN A O 1
ATOM 1099 N N . HIS A 1 142 ? 11.047 11.109 10.32 1 94.81 142 HIS A N 1
ATOM 1100 C CA . HIS A 1 142 ? 11.211 10.273 9.133 1 94.81 142 HIS A CA 1
ATOM 1101 C C . HIS A 1 142 ? 12.062 10.977 8.078 1 94.81 142 HIS A C 1
ATOM 1103 O O . HIS A 1 142 ? 11.844 12.164 7.797 1 94.81 142 HIS A O 1
ATOM 1109 N N . HIS A 1 143 ? 13.031 10.281 7.578 1 98.06 143 HIS A N 1
ATOM 1110 C CA . HIS A 1 143 ? 13.922 10.75 6.52 1 98.06 143 HIS A CA 1
ATOM 1111 C C . HIS A 1 143 ? 13.594 10.078 5.188 1 98.06 143 HIS A C 1
ATOM 1113 O O . HIS A 1 143 ? 13.609 8.852 5.09 1 98.06 143 HIS A O 1
ATOM 1119 N N . VAL A 1 144 ? 13.242 10.922 4.176 1 98.5 144 VAL A N 1
ATOM 1120 C CA . VAL A 1 144 ? 12.797 10.422 2.877 1 98.5 144 VAL A CA 1
ATOM 1121 C C . VAL A 1 144 ? 13.82 10.789 1.804 1 98.5 144 VAL A C 1
ATOM 1123 O O . VAL A 1 144 ? 14.273 11.938 1.741 1 98.5 144 VAL A O 1
ATOM 1126 N N . LEU A 1 145 ? 14.188 9.805 0.992 1 98.69 145 LEU A N 1
ATOM 1127 C CA . LEU A 1 145 ? 15.07 10.055 -0.143 1 98.69 145 LEU A CA 1
ATOM 1128 C C . LEU A 1 145 ? 14.273 10.164 -1.438 1 98.69 145 LEU A C 1
ATOM 1130 O O . LEU A 1 145 ? 13.508 9.258 -1.774 1 98.69 145 LEU A O 1
ATOM 1134 N N . ILE A 1 146 ? 14.453 11.273 -2.098 1 98.12 146 ILE A N 1
ATOM 1135 C CA . ILE A 1 146 ? 13.828 11.516 -3.393 1 98.12 146 ILE A CA 1
ATOM 1136 C C . ILE A 1 146 ? 14.836 11.273 -4.512 1 98.12 146 ILE A C 1
ATOM 1138 O O . ILE A 1 146 ? 15.906 11.891 -4.527 1 98.12 146 ILE A O 1
ATOM 1142 N N . VAL A 1 147 ? 14.461 10.375 -5.449 1 97.25 147 VAL A N 1
ATOM 1143 C CA . VAL A 1 147 ? 15.352 10.055 -6.559 1 97.25 147 VAL A CA 1
ATOM 1144 C C . VAL A 1 147 ? 14.672 10.375 -7.883 1 97.25 147 VAL A C 1
ATOM 1146 O O . VAL A 1 147 ? 13.688 9.727 -8.258 1 97.25 147 VAL A O 1
ATOM 1149 N N . ASP A 1 148 ? 15.203 11.359 -8.586 1 95.31 148 ASP A N 1
ATOM 1150 C CA . ASP A 1 148 ? 14.656 11.836 -9.852 1 95.31 148 ASP A CA 1
ATOM 1151 C C . ASP A 1 148 ? 15.711 12.578 -10.664 1 95.31 148 ASP A C 1
ATOM 1153 O O . ASP A 1 148 ? 16.5 13.352 -10.109 1 95.31 148 ASP A O 1
ATOM 1157 N N . ASP A 1 149 ? 15.672 12.312 -11.977 1 93.56 149 ASP A N 1
ATOM 1158 C CA . ASP A 1 149 ? 16.688 12.961 -12.797 1 93.56 149 ASP A CA 1
ATOM 1159 C C . ASP A 1 149 ? 16.312 14.406 -13.109 1 93.56 149 ASP A C 1
ATOM 1161 O O . ASP A 1 149 ? 17.156 15.203 -13.516 1 93.56 149 ASP A O 1
ATOM 1165 N N . SER A 1 150 ? 15.07 14.789 -12.969 1 94 150 SER A N 1
ATOM 1166 C CA . SER A 1 150 ? 14.602 16.156 -13.203 1 94 150 SER A CA 1
ATOM 1167 C C . SER A 1 150 ? 14.75 17 -11.945 1 94 150 SER A C 1
ATOM 1169 O O . SER A 1 150 ? 14.133 16.719 -10.914 1 94 150 SER A O 1
ATOM 1171 N N . ALA A 1 151 ? 15.461 18.062 -12.07 1 95.81 151 ALA A N 1
ATOM 1172 C CA . ALA A 1 151 ? 15.641 18.969 -10.945 1 95.81 151 ALA A CA 1
ATOM 1173 C C . ALA A 1 151 ? 14.305 19.578 -10.508 1 95.81 151 ALA A C 1
ATOM 1175 O O . ALA A 1 151 ? 14.062 19.75 -9.312 1 95.81 151 ALA A O 1
ATOM 1176 N N . THR A 1 152 ? 13.539 19.844 -11.484 1 96 152 THR A N 1
ATOM 1177 C CA . THR A 1 152 ? 12.227 20.422 -11.195 1 96 152 THR A CA 1
ATOM 1178 C C . THR A 1 152 ? 11.352 19.438 -10.438 1 96 152 THR A C 1
ATOM 1180 O O . THR A 1 152 ? 10.711 19.797 -9.453 1 96 152 THR A O 1
ATOM 1183 N N . ALA A 1 153 ? 11.336 18.141 -10.805 1 94 153 ALA A N 1
ATOM 1184 C CA . ALA A 1 153 ? 10.547 17.109 -10.133 1 94 153 ALA A CA 1
ATOM 1185 C C . ALA A 1 153 ? 11.016 16.922 -8.688 1 94 153 ALA A C 1
ATOM 1187 O O . ALA A 1 153 ? 10.195 16.797 -7.777 1 94 153 ALA A O 1
ATOM 1188 N N . ARG A 1 154 ? 12.312 16.938 -8.5 1 96.62 154 ARG A N 1
ATOM 1189 C CA . ARG A 1 154 ? 12.859 16.812 -7.148 1 96.62 154 ARG A CA 1
ATOM 1190 C C . ARG A 1 154 ? 12.43 17.969 -6.27 1 96.62 154 ARG A C 1
ATOM 1192 O O . ARG A 1 154 ? 12.039 17.781 -5.117 1 96.62 154 ARG A O 1
ATOM 1199 N N . ALA A 1 155 ? 12.469 19.156 -6.82 1 96.94 155 ALA A N 1
ATOM 1200 C CA . ALA A 1 155 ? 12.109 20.359 -6.062 1 96.94 155 ALA A CA 1
ATOM 1201 C C . ALA A 1 155 ? 10.641 20.328 -5.648 1 96.94 155 ALA A C 1
ATOM 1203 O O . ALA A 1 155 ? 10.305 20.656 -4.508 1 96.94 155 ALA A O 1
ATOM 1204 N N . VAL A 1 156 ? 9.82 19.938 -6.547 1 94.5 156 VAL A N 1
ATOM 1205 C CA . VAL A 1 156 ? 8.391 19.875 -6.289 1 94.5 156 VAL A CA 1
ATOM 1206 C C . VAL A 1 156 ? 8.109 18.875 -5.172 1 94.5 156 VAL A C 1
ATOM 1208 O O . VAL A 1 156 ? 7.402 19.188 -4.211 1 94.5 156 VAL A O 1
ATOM 1211 N N . LEU A 1 157 ? 8.68 17.656 -5.254 1 95.62 157 LEU A N 1
ATOM 1212 C CA . LEU A 1 157 ? 8.453 16.625 -4.246 1 95.62 157 LEU A CA 1
ATOM 1213 C C . LEU A 1 157 ? 9.047 17.047 -2.904 1 95.62 157 LEU A C 1
ATOM 1215 O O . LEU A 1 157 ? 8.461 16.781 -1.853 1 95.62 157 LEU A O 1
ATOM 1219 N N . THR A 1 158 ? 10.195 17.703 -2.973 1 96.94 158 THR A N 1
ATOM 1220 C CA . THR A 1 158 ? 10.828 18.172 -1.749 1 96.94 158 THR A CA 1
ATOM 1221 C C . THR A 1 158 ? 9.922 19.172 -1.034 1 96.94 158 THR A C 1
ATOM 1223 O O . THR A 1 158 ? 9.688 19.062 0.171 1 96.94 158 THR A O 1
ATOM 1226 N N . THR A 1 159 ? 9.414 20.109 -1.793 1 94.44 159 THR A N 1
ATOM 1227 C CA . THR A 1 159 ? 8.539 21.125 -1.229 1 94.44 159 THR A CA 1
ATOM 1228 C C . THR A 1 159 ? 7.289 20.5 -0.622 1 94.44 159 THR A C 1
ATOM 1230 O O . THR A 1 159 ? 6.875 20.859 0.479 1 94.44 159 THR A O 1
ATOM 1233 N N . GLN A 1 160 ? 6.754 19.578 -1.272 1 92.81 160 GLN A N 1
ATOM 1234 C CA . GLN A 1 160 ? 5.547 18.891 -0.812 1 92.81 160 GLN A CA 1
ATOM 1235 C C . GLN A 1 160 ? 5.812 18.125 0.482 1 92.81 160 GLN A C 1
ATOM 1237 O O . GLN A 1 160 ? 5.039 18.234 1.438 1 92.81 160 GLN A O 1
ATOM 1242 N N . LEU A 1 161 ? 6.902 17.375 0.524 1 96.5 161 LEU A N 1
ATOM 1243 C CA . LEU A 1 161 ? 7.211 16.562 1.694 1 96.5 161 LEU A CA 1
ATOM 1244 C C . LEU A 1 161 ? 7.57 17.453 2.889 1 96.5 161 LEU A C 1
ATOM 1246 O O . LEU A 1 161 ? 7.254 17.109 4.031 1 96.5 161 LEU A O 1
ATOM 1250 N N . LYS A 1 162 ? 8.188 18.578 2.621 1 94.62 162 LYS A N 1
ATOM 1251 C CA . LYS A 1 162 ? 8.508 19.516 3.697 1 94.62 162 LYS A CA 1
ATOM 1252 C C . LYS A 1 162 ? 7.234 20.125 4.285 1 94.62 162 LYS A C 1
ATOM 1254 O O . LYS A 1 162 ? 7.16 20.375 5.488 1 94.62 162 LYS A O 1
ATOM 1259 N N . ARG A 1 163 ? 6.297 20.344 3.42 1 92.19 163 ARG A N 1
ATOM 1260 C CA . ARG A 1 163 ? 5 20.828 3.881 1 92.19 163 ARG A CA 1
ATOM 1261 C C . ARG A 1 163 ? 4.387 19.875 4.898 1 92.19 163 ARG A C 1
ATOM 1263 O O . ARG A 1 163 ? 3.688 20.297 5.816 1 92.19 163 ARG A O 1
ATOM 1270 N N . TYR A 1 164 ? 4.688 18.609 4.777 1 94.75 164 TYR A N 1
ATOM 1271 C CA . TYR A 1 164 ? 4.168 17.578 5.668 1 94.75 164 TYR A CA 1
ATOM 1272 C C . TYR A 1 164 ? 5.148 17.281 6.801 1 94.75 164 TYR A C 1
ATOM 1274 O O . TYR A 1 164 ? 4.98 16.312 7.539 1 94.75 164 TYR A O 1
ATOM 1282 N N . ASN A 1 165 ? 6.168 18.094 6.914 1 96.31 165 ASN A N 1
ATOM 1283 C CA . ASN A 1 165 ? 7.121 18.094 8.016 1 96.31 165 ASN A CA 1
ATOM 1284 C C . ASN A 1 165 ? 8.078 16.906 7.938 1 96.31 165 ASN A C 1
ATOM 1286 O O . ASN A 1 165 ? 8.555 16.422 8.961 1 96.31 165 ASN A O 1
ATOM 1290 N N . PHE A 1 166 ? 8.367 16.391 6.691 1 97.38 166 PHE A N 1
ATOM 1291 C CA . PHE A 1 166 ? 9.344 15.336 6.504 1 97.38 166 PHE A CA 1
ATOM 1292 C C . PHE A 1 166 ? 10.742 15.914 6.324 1 97.38 166 PHE A C 1
ATOM 1294 O O . PHE A 1 166 ? 10.906 17 5.77 1 97.38 166 PHE A O 1
ATOM 1301 N N . ARG A 1 167 ? 11.727 15.188 6.793 1 97.81 167 ARG A N 1
ATOM 1302 C CA . ARG A 1 167 ? 13.102 15.43 6.355 1 97.81 167 ARG A CA 1
ATOM 1303 C C . ARG A 1 167 ? 13.359 14.789 5 1 97.81 167 ARG A C 1
ATOM 1305 O O . ARG A 1 167 ? 12.906 13.672 4.734 1 97.81 167 ARG A O 1
ATOM 1312 N N . THR A 1 168 ? 14.109 15.539 4.145 1 98.19 168 THR A N 1
ATOM 1313 C CA . THR A 1 168 ? 14.289 14.992 2.803 1 98.19 168 THR A CA 1
ATOM 1314 C C . THR A 1 168 ? 15.742 15.102 2.357 1 98.19 168 THR A C 1
ATOM 1316 O O . THR A 1 168 ? 16.453 16.016 2.783 1 98.19 168 THR A O 1
ATOM 1319 N N . SER A 1 169 ? 16.188 14.141 1.654 1 98.44 169 SER A N 1
ATOM 1320 C CA . SER A 1 169 ? 17.359 14.156 0.799 1 98.44 169 SER A CA 1
ATOM 1321 C C . SER A 1 169 ? 17 13.883 -0.656 1 98.44 169 SER A C 1
ATOM 1323 O O . SER A 1 169 ? 15.914 13.375 -0.943 1 98.44 169 SER A O 1
ATOM 1325 N N . SER A 1 170 ? 17.859 14.297 -1.558 1 97.81 170 SER A N 1
ATOM 1326 C CA . SER A 1 170 ? 17.547 14.102 -2.973 1 97.81 170 SER A CA 1
ATOM 1327 C C . SER A 1 170 ? 18.766 13.562 -3.725 1 97.81 170 SER A C 1
ATOM 1329 O O . SER A 1 170 ? 19.906 13.859 -3.361 1 97.81 170 SER A O 1
ATOM 1331 N N . ALA A 1 171 ? 18.516 12.781 -4.707 1 96.81 171 ALA A N 1
ATOM 1332 C CA . ALA A 1 171 ? 19.516 12.234 -5.613 1 96.81 171 ALA A CA 1
ATOM 1333 C C . ALA A 1 171 ? 19.094 12.398 -7.07 1 96.81 171 ALA A C 1
ATOM 1335 O O . ALA A 1 171 ? 17.922 12.234 -7.402 1 96.81 171 ALA A O 1
ATOM 1336 N N . GLU A 1 172 ? 20.078 12.625 -7.938 1 94.94 172 GLU A N 1
ATOM 1337 C CA . GLU A 1 172 ? 19.766 12.922 -9.328 1 94.94 172 GLU A CA 1
ATOM 1338 C C . GLU A 1 172 ? 19.844 11.664 -10.188 1 94.94 172 GLU A C 1
ATOM 1340 O O . GLU A 1 172 ? 19.516 11.695 -11.375 1 94.94 172 GLU A O 1
ATOM 1345 N N . ASN A 1 173 ? 20.281 10.617 -9.594 1 92.94 173 ASN A N 1
ATOM 1346 C CA . ASN A 1 173 ? 20.359 9.344 -10.289 1 92.94 173 ASN A CA 1
ATOM 1347 C C . ASN A 1 173 ? 20.516 8.18 -9.312 1 92.94 173 ASN A C 1
ATOM 1349 O O . ASN A 1 173 ? 20.625 8.383 -8.109 1 92.94 173 ASN A O 1
ATOM 1353 N N . GLY A 1 174 ? 20.484 6.973 -9.836 1 93.06 174 GLY A N 1
ATOM 1354 C CA . GLY A 1 174 ? 20.531 5.773 -9.016 1 93.06 174 GLY A CA 1
ATOM 1355 C C . GLY A 1 174 ? 21.828 5.641 -8.234 1 93.06 174 GLY A C 1
ATOM 1356 O O . GLY A 1 174 ? 21.812 5.258 -7.062 1 93.06 174 GLY A O 1
ATOM 1357 N N . SER A 1 175 ? 22.922 5.93 -8.891 1 91.69 175 SER A N 1
ATOM 1358 C CA . SER A 1 175 ? 24.219 5.816 -8.227 1 91.69 175 SER A CA 1
ATOM 1359 C C . SER A 1 175 ? 24.312 6.762 -7.035 1 91.69 175 SER A C 1
ATOM 1361 O O . SER A 1 175 ? 24.766 6.371 -5.953 1 91.69 175 SER A O 1
ATOM 1363 N N . ALA A 1 176 ? 23.906 7.953 -7.234 1 94.94 176 ALA A N 1
ATOM 1364 C CA . ALA A 1 176 ? 23.891 8.93 -6.148 1 94.94 176 ALA A CA 1
ATOM 1365 C C . ALA A 1 176 ? 22.969 8.484 -5.02 1 94.94 176 ALA A C 1
ATOM 1367 O O . ALA A 1 176 ? 23.281 8.656 -3.84 1 94.94 176 ALA A O 1
ATOM 1368 N N . ALA A 1 177 ? 21.828 7.926 -5.406 1 96.5 177 ALA A N 1
ATOM 1369 C CA . ALA A 1 177 ? 20.875 7.441 -4.422 1 96.5 177 ALA A CA 1
ATOM 1370 C C . ALA A 1 177 ? 21.484 6.367 -3.529 1 96.5 177 ALA A C 1
ATOM 1372 O O . ALA A 1 177 ? 21.344 6.418 -2.305 1 96.5 177 ALA A O 1
ATOM 1373 N N . LEU A 1 178 ? 22.172 5.43 -4.137 1 95.31 178 LEU A N 1
ATOM 1374 C CA . LEU A 1 178 ? 22.781 4.336 -3.385 1 95.31 178 LEU A CA 1
ATOM 1375 C C . LEU A 1 178 ? 23.859 4.855 -2.443 1 95.31 178 LEU A C 1
ATOM 1377 O O . LEU A 1 178 ? 24 4.363 -1.321 1 95.31 178 LEU A O 1
ATOM 1381 N N . GLU A 1 179 ? 24.578 5.836 -2.873 1 96.44 179 GLU A N 1
ATOM 1382 C CA . GLU A 1 179 ? 25.609 6.441 -2.025 1 96.44 179 GLU A CA 1
ATOM 1383 C C . GLU A 1 179 ? 24.969 7.145 -0.825 1 96.44 179 GLU A C 1
ATOM 1385 O O . GLU A 1 179 ? 25.453 7.004 0.302 1 96.44 179 GLU A O 1
ATOM 1390 N N . ILE A 1 180 ? 23.953 7.879 -1.05 1 97.81 180 ILE A N 1
ATOM 1391 C CA . ILE A 1 180 ? 23.266 8.594 0.018 1 97.81 180 ILE A CA 1
ATOM 1392 C C . ILE A 1 180 ? 22.688 7.602 1.023 1 97.81 180 ILE A C 1
ATOM 1394 O O . ILE A 1 180 ? 22.781 7.812 2.234 1 97.81 180 ILE A O 1
ATOM 1398 N N . LEU A 1 181 ? 22.094 6.516 0.521 1 97.19 181 LEU A N 1
ATOM 1399 C CA . LEU A 1 181 ? 21.531 5.492 1.388 1 97.19 181 LEU A CA 1
ATOM 1400 C C . LEU A 1 181 ? 22.594 4.887 2.289 1 97.19 181 LEU A C 1
ATOM 1402 O O . LEU A 1 181 ? 22.344 4.594 3.459 1 97.19 181 LEU A O 1
ATOM 1406 N N . LYS A 1 182 ? 23.734 4.699 1.716 1 96.31 182 LYS A N 1
ATOM 1407 C CA . LYS A 1 182 ? 24.844 4.145 2.484 1 96.31 182 LYS A CA 1
ATOM 1408 C C . LYS A 1 182 ? 25.25 5.082 3.623 1 96.31 182 LYS A C 1
ATOM 1410 O O . LYS A 1 182 ? 25.594 4.625 4.715 1 96.31 182 LYS A O 1
ATOM 1415 N N . ASN A 1 183 ? 25.172 6.324 3.404 1 97.19 183 ASN A N 1
ATOM 1416 C CA . ASN A 1 183 ? 25.641 7.324 4.352 1 97.19 183 ASN A CA 1
ATOM 1417 C C . ASN A 1 183 ? 24.547 7.77 5.309 1 97.19 183 ASN A C 1
ATOM 1419 O O . ASN A 1 183 ? 24.812 8.484 6.277 1 97.19 183 ASN A O 1
ATOM 1423 N N . ASN A 1 184 ? 23.312 7.426 5.051 1 97.38 184 ASN A N 1
ATOM 1424 C CA . ASN A 1 184 ? 22.172 7.828 5.863 1 97.38 184 ASN A CA 1
ATOM 1425 C C . ASN A 1 184 ? 21.281 6.641 6.207 1 97.38 184 ASN A C 1
ATOM 1427 O O . ASN A 1 184 ? 20.188 6.492 5.645 1 97.38 184 ASN A O 1
ATOM 1431 N N . PRO A 1 185 ? 21.672 5.852 7.176 1 95.19 185 PRO A N 1
ATOM 1432 C CA . PRO A 1 185 ? 20.922 4.637 7.516 1 95.19 185 PRO A CA 1
ATOM 1433 C C . PRO A 1 185 ? 19.547 4.934 8.094 1 95.19 185 PRO A C 1
ATOM 1435 O O . PRO A 1 185 ? 18.719 4.02 8.25 1 95.19 185 PRO A O 1
ATOM 1438 N N . ASP A 1 186 ? 19.281 6.223 8.375 1 95.94 186 ASP A N 1
ATOM 1439 C CA . ASP A 1 186 ? 18.016 6.586 8.984 1 95.94 186 ASP A CA 1
ATOM 1440 C C . ASP A 1 186 ? 16.938 6.809 7.926 1 95.94 186 ASP A C 1
ATOM 1442 O O . ASP A 1 186 ? 15.758 7.004 8.258 1 95.94 186 ASP A O 1
ATOM 1446 N N . ILE A 1 187 ? 17.328 6.758 6.637 1 97.81 187 ILE A N 1
ATOM 1447 C CA . ILE A 1 187 ? 16.328 6.863 5.578 1 97.81 187 ILE A CA 1
ATOM 1448 C C . ILE A 1 187 ? 15.398 5.645 5.613 1 97.81 187 ILE A C 1
ATOM 1450 O O . ILE A 1 187 ? 15.867 4.508 5.555 1 97.81 187 ILE A O 1
ATOM 1454 N N . ALA A 1 188 ? 14.133 5.98 5.664 1 96.62 188 ALA A N 1
ATOM 1455 C CA . ALA A 1 188 ? 13.156 4.902 5.828 1 96.62 188 ALA A CA 1
ATOM 1456 C C . ALA A 1 188 ? 12.289 4.75 4.582 1 96.62 188 ALA A C 1
ATOM 1458 O O . ALA A 1 188 ? 11.602 3.74 4.418 1 96.62 188 ALA A O 1
ATOM 1459 N N . LEU A 1 189 ? 12.297 5.734 3.707 1 98.06 189 LEU A N 1
ATOM 1460 C CA . LEU A 1 189 ? 11.453 5.73 2.516 1 98.06 189 LEU A CA 1
ATOM 1461 C C . LEU A 1 189 ? 12.195 6.332 1.326 1 98.06 189 LEU A C 1
ATOM 1463 O O . LEU A 1 189 ? 12.844 7.375 1.457 1 98.06 189 LEU A O 1
ATOM 1467 N N . VAL A 1 190 ? 12.148 5.629 0.228 1 98.06 190 VAL A N 1
ATOM 1468 C CA . VAL A 1 190 ? 12.656 6.125 -1.046 1 98.06 190 VAL A CA 1
ATOM 1469 C C . VAL A 1 190 ? 11.492 6.371 -2.006 1 98.06 190 VAL A C 1
ATOM 1471 O O . VAL A 1 190 ? 10.617 5.516 -2.166 1 98.06 190 VAL A O 1
ATOM 1474 N N . ILE A 1 191 ? 11.438 7.535 -2.529 1 97.56 191 ILE A N 1
ATOM 1475 C CA . ILE A 1 191 ? 10.531 7.859 -3.627 1 97.56 191 ILE A CA 1
ATOM 1476 C C . ILE A 1 191 ? 11.328 8.039 -4.918 1 97.56 191 ILE A C 1
ATOM 1478 O O . ILE A 1 191 ? 12.18 8.922 -5.012 1 97.56 191 ILE A O 1
ATOM 1482 N N . THR A 1 192 ? 11.031 7.188 -5.891 1 96.06 192 THR A N 1
ATOM 1483 C CA . THR A 1 192 ? 11.898 7.203 -7.059 1 96.06 192 THR A CA 1
ATOM 1484 C C . THR A 1 192 ? 11.086 7.273 -8.344 1 96.06 192 THR A C 1
ATOM 1486 O O . THR A 1 192 ? 10.031 6.645 -8.453 1 96.06 192 THR A O 1
ATOM 1489 N N . ASP A 1 193 ? 11.602 8.055 -9.211 1 91.75 193 ASP A N 1
ATOM 1490 C CA . ASP A 1 193 ? 11.094 8.047 -10.578 1 91.75 193 ASP A CA 1
ATOM 1491 C C . ASP A 1 193 ? 11.438 6.742 -11.289 1 91.75 193 ASP A C 1
ATOM 1493 O O . ASP A 1 193 ? 12.484 6.148 -11.023 1 91.75 193 ASP A O 1
ATOM 1497 N N . TYR A 1 194 ? 10.562 6.371 -12.141 1 79.19 194 TYR A N 1
ATOM 1498 C CA . TYR A 1 194 ? 10.789 5.145 -12.898 1 79.19 194 TYR A CA 1
ATOM 1499 C C . TYR A 1 194 ? 11.75 5.391 -14.055 1 79.19 194 TYR A C 1
ATOM 1501 O O . TYR A 1 194 ? 12.68 4.605 -14.273 1 79.19 194 TYR A O 1
ATOM 1509 N N . ASN A 1 195 ? 11.469 6.41 -14.781 1 79.44 195 ASN A N 1
ATOM 1510 C CA . ASN A 1 195 ? 12.227 6.676 -16 1 79.44 195 ASN A CA 1
ATOM 1511 C C . ASN A 1 195 ? 13.484 7.48 -15.711 1 79.44 195 ASN A C 1
ATOM 1513 O O . ASN A 1 195 ? 13.453 8.711 -15.695 1 79.44 195 ASN A O 1
ATOM 1517 N N . MET A 1 196 ? 14.609 6.781 -15.438 1 74.88 196 MET A N 1
ATOM 1518 C CA . MET A 1 196 ? 15.883 7.465 -15.242 1 74.88 196 MET A CA 1
ATOM 1519 C C . MET A 1 196 ? 16.938 6.949 -16.219 1 74.88 196 MET A C 1
ATOM 1521 O O . MET A 1 196 ? 16.891 5.781 -16.625 1 74.88 196 MET A O 1
ATOM 1525 N N . PRO A 1 197 ? 17.75 7.824 -16.75 1 69.69 197 PRO A N 1
ATOM 1526 C CA . PRO A 1 197 ? 18.719 7.504 -17.797 1 69.69 197 PRO A CA 1
ATOM 1527 C C . PRO A 1 197 ? 19.703 6.406 -17.391 1 69.69 197 PRO A C 1
ATOM 1529 O O . PRO A 1 197 ? 20.125 5.609 -18.234 1 69.69 197 PRO A O 1
ATOM 1532 N N . ASP A 1 198 ? 20.312 6.363 -16.234 1 69.44 198 ASP A N 1
ATOM 1533 C CA . ASP A 1 198 ? 21.359 5.418 -15.844 1 69.44 198 ASP A CA 1
ATOM 1534 C C . ASP A 1 198 ? 20.766 4.062 -15.477 1 69.44 198 ASP A C 1
ATOM 1536 O O . ASP A 1 198 ? 20.797 3.127 -16.281 1 69.44 198 ASP A O 1
ATOM 1540 N N . ILE A 1 199 ? 20.297 4.008 -14.328 1 70.31 199 ILE A N 1
ATOM 1541 C CA . ILE A 1 199 ? 19.562 2.824 -13.891 1 70.31 199 ILE A CA 1
ATOM 1542 C C . ILE A 1 199 ? 18.094 3.17 -13.695 1 70.31 199 ILE A C 1
ATOM 1544 O O . ILE A 1 199 ? 17.766 4.203 -13.109 1 70.31 199 ILE A O 1
ATOM 1548 N N . ASP A 1 200 ? 17.297 2.326 -14.406 1 76.88 200 ASP A N 1
ATOM 1549 C CA . ASP A 1 200 ? 15.891 2.68 -14.273 1 76.88 200 ASP A CA 1
ATOM 1550 C C . ASP A 1 200 ? 15.367 2.324 -12.883 1 76.88 200 ASP A C 1
ATOM 1552 O O . ASP A 1 200 ? 16.078 1.722 -12.078 1 76.88 200 ASP A O 1
ATOM 1556 N N . GLY A 1 201 ? 14.289 2.887 -12.484 1 79.69 201 GLY A N 1
ATOM 1557 C CA . GLY A 1 201 ? 13.656 2.699 -11.195 1 79.69 201 GLY A CA 1
ATOM 1558 C C . GLY A 1 201 ? 13.555 1.241 -10.781 1 79.69 201 GLY A C 1
ATOM 1559 O O . GLY A 1 201 ? 13.539 0.925 -9.594 1 79.69 201 GLY A O 1
ATOM 1560 N N . PHE A 1 202 ? 13.625 0.401 -11.766 1 80.75 202 PHE A N 1
ATOM 1561 C CA . PHE A 1 202 ? 13.539 -1.028 -11.492 1 80.75 202 PHE A CA 1
ATOM 1562 C C . PHE A 1 202 ? 14.852 -1.548 -10.922 1 80.75 202 PHE A C 1
ATOM 1564 O O . PHE A 1 202 ? 14.859 -2.211 -9.883 1 80.75 202 PHE A O 1
ATOM 1571 N N . GLU A 1 203 ? 15.852 -1.247 -11.609 1 83.62 203 GLU A N 1
ATOM 1572 C CA . GLU A 1 203 ? 17.172 -1.698 -11.18 1 83.62 203 GLU A CA 1
ATOM 1573 C C . GLU A 1 203 ? 17.531 -1.104 -9.82 1 83.62 203 GLU A C 1
ATOM 1575 O O . GLU A 1 203 ? 18.094 -1.794 -8.969 1 83.62 203 GLU A O 1
ATOM 1580 N N . LEU A 1 204 ? 17.219 0.154 -9.656 1 90.25 204 LEU A N 1
ATOM 1581 C CA . LEU A 1 204 ? 17.453 0.777 -8.359 1 90.25 204 LEU A CA 1
ATOM 1582 C C . LEU A 1 204 ? 16.734 0.027 -7.254 1 90.25 204 LEU A C 1
ATOM 1584 O O . LEU A 1 204 ? 17.312 -0.276 -6.211 1 90.25 204 LEU A O 1
ATOM 1588 N N . THR A 1 205 ? 15.461 -0.278 -7.469 1 90.75 205 THR A N 1
ATOM 1589 C CA . THR A 1 205 ? 14.625 -0.984 -6.5 1 90.75 205 THR A CA 1
ATOM 1590 C C . THR A 1 205 ? 15.219 -2.352 -6.172 1 90.75 205 THR A C 1
ATOM 1592 O O . THR A 1 205 ? 15.312 -2.732 -5.004 1 90.75 205 THR A O 1
ATOM 1595 N N . ARG A 1 206 ? 15.672 -2.986 -7.172 1 85.56 206 ARG A N 1
ATOM 1596 C CA . ARG A 1 206 ? 16.266 -4.309 -6.98 1 85.56 206 ARG A CA 1
ATOM 1597 C C . ARG A 1 206 ? 17.531 -4.223 -6.145 1 85.56 206 ARG A C 1
ATOM 1599 O O . ARG A 1 206 ? 17.75 -5.047 -5.258 1 85.56 206 ARG A O 1
ATOM 1606 N N . ARG A 1 207 ? 18.328 -3.33 -6.441 1 87.94 207 ARG A N 1
ATOM 1607 C CA . ARG A 1 207 ? 19.578 -3.162 -5.707 1 87.94 207 ARG A CA 1
ATOM 1608 C C . ARG A 1 207 ? 19.312 -2.803 -4.25 1 87.94 207 ARG A C 1
ATOM 1610 O O . ARG A 1 207 ? 20 -3.293 -3.35 1 87.94 207 ARG A O 1
ATOM 1617 N N . ILE A 1 208 ? 18.359 -1.962 -4.062 1 92.25 208 ILE A N 1
ATOM 1618 C CA . ILE A 1 208 ? 18.016 -1.601 -2.695 1 92.25 208 ILE A CA 1
ATOM 1619 C C . ILE A 1 208 ? 17.516 -2.836 -1.947 1 92.25 208 ILE A C 1
ATOM 1621 O O . ILE A 1 208 ? 17.891 -3.066 -0.796 1 92.25 208 ILE A O 1
ATOM 1625 N N . ARG A 1 209 ? 16.734 -3.68 -2.617 1 89.88 209 ARG A N 1
ATOM 1626 C CA . ARG A 1 209 ? 16.125 -4.848 -1.986 1 89.88 209 ARG A CA 1
ATOM 1627 C C . ARG A 1 209 ? 17.156 -5.93 -1.719 1 89.88 209 ARG A C 1
ATOM 1629 O O . ARG A 1 209 ? 16.969 -6.777 -0.844 1 89.88 209 ARG A O 1
ATOM 1636 N N . ALA A 1 210 ? 18.219 -5.867 -2.445 1 84.12 210 ALA A N 1
ATOM 1637 C CA . ALA A 1 210 ? 19.312 -6.793 -2.178 1 84.12 210 ALA A CA 1
ATOM 1638 C C . ALA A 1 210 ? 19.984 -6.48 -0.839 1 84.12 210 ALA A C 1
ATOM 1640 O O . ALA A 1 210 ? 20.531 -7.375 -0.192 1 84.12 210 ALA A O 1
ATOM 1641 N N . ALA A 1 211 ? 19.828 -5.238 -0.439 1 87.12 211 ALA A N 1
ATOM 1642 C CA . ALA A 1 211 ? 20.516 -4.812 0.771 1 87.12 211 ALA A CA 1
ATOM 1643 C C . ALA A 1 211 ? 19.531 -4.566 1.913 1 87.12 211 ALA A C 1
ATOM 1645 O O . ALA A 1 211 ? 19.891 -4.707 3.086 1 87.12 211 ALA A O 1
ATOM 1646 N N . HIS A 1 212 ? 18.312 -4.16 1.542 1 90.38 212 HIS A N 1
ATOM 1647 C CA . HIS A 1 212 ? 17.312 -3.779 2.533 1 90.38 212 HIS A CA 1
ATOM 1648 C C . HIS A 1 212 ? 15.984 -4.457 2.254 1 90.38 212 HIS A C 1
ATOM 1650 O O . HIS A 1 212 ? 15.43 -4.332 1.158 1 90.38 212 HIS A O 1
ATOM 1656 N N . GLY A 1 213 ? 15.445 -5.086 3.285 1 86.62 213 GLY A N 1
ATOM 1657 C CA . GLY A 1 213 ? 14.109 -5.641 3.137 1 86.62 213 GLY A CA 1
ATOM 1658 C C . GLY A 1 213 ? 13.016 -4.582 3.178 1 86.62 213 GLY A C 1
ATOM 1659 O O . GLY A 1 213 ? 13.266 -3.441 3.566 1 86.62 213 GLY A O 1
ATOM 1660 N N . PRO A 1 214 ? 11.789 -4.965 2.771 1 88.31 214 PRO A N 1
ATOM 1661 C CA . PRO A 1 214 ? 10.672 -4.012 2.75 1 88.31 214 PRO A CA 1
ATOM 1662 C C . PRO A 1 214 ? 10.273 -3.545 4.145 1 88.31 214 PRO A C 1
ATOM 1664 O O . PRO A 1 214 ? 9.547 -2.555 4.285 1 88.31 214 PRO A O 1
ATOM 1667 N N . HIS A 1 215 ? 10.711 -4.23 5.148 1 84.94 215 HIS A N 1
ATOM 1668 C CA . HIS A 1 215 ? 10.391 -3.855 6.52 1 84.94 215 HIS A CA 1
ATOM 1669 C C . HIS A 1 215 ? 11.461 -2.939 7.105 1 84.94 215 HIS A C 1
ATOM 1671 O O . HIS A 1 215 ? 11.344 -2.498 8.25 1 84.94 215 HIS A O 1
ATOM 1677 N N . GLN A 1 216 ? 12.5 -2.689 6.32 1 89.88 216 GLN A N 1
ATOM 1678 C CA . GLN A 1 216 ? 13.57 -1.782 6.738 1 89.88 216 GLN A CA 1
ATOM 1679 C C . GLN A 1 216 ? 13.516 -0.477 5.949 1 89.88 216 GLN A C 1
ATOM 1681 O O . GLN A 1 216 ? 13.812 0.592 6.488 1 89.88 216 GLN A O 1
ATOM 1686 N N . LEU A 1 217 ? 13.203 -0.628 4.754 1 94.88 217 LEU A N 1
ATOM 1687 C CA . LEU A 1 217 ? 13.18 0.504 3.836 1 94.88 217 LEU A CA 1
ATOM 1688 C C . LEU A 1 217 ? 12.039 0.369 2.836 1 94.88 217 LEU A C 1
ATOM 1690 O O . LEU A 1 217 ? 11.938 -0.639 2.133 1 94.88 217 LEU A O 1
ATOM 1694 N N . ARG A 1 218 ? 11.172 1.398 2.822 1 96.06 218 ARG A N 1
ATOM 1695 C CA . ARG A 1 218 ? 10.039 1.396 1.901 1 96.06 218 ARG A CA 1
ATOM 1696 C C . ARG A 1 218 ? 10.383 2.121 0.606 1 96.06 218 ARG A C 1
ATOM 1698 O O . ARG A 1 218 ? 11.148 3.086 0.615 1 96.06 218 ARG A O 1
ATOM 1705 N N . ILE A 1 219 ? 9.812 1.643 -0.51 1 96.38 219 ILE A N 1
ATOM 1706 C CA . ILE A 1 219 ? 10.07 2.258 -1.808 1 96.38 219 ILE A CA 1
ATOM 1707 C C . ILE A 1 219 ? 8.742 2.559 -2.504 1 96.38 219 ILE A C 1
ATOM 1709 O O . ILE A 1 219 ? 7.91 1.668 -2.676 1 96.38 219 ILE A O 1
ATOM 1713 N N . ILE A 1 220 ? 8.539 3.809 -2.852 1 96.38 220 ILE A N 1
ATOM 1714 C CA . ILE A 1 220 ? 7.398 4.234 -3.658 1 96.38 220 ILE A CA 1
ATOM 1715 C C . ILE A 1 220 ? 7.883 4.688 -5.035 1 96.38 220 ILE A C 1
ATOM 1717 O O . ILE A 1 220 ? 8.742 5.57 -5.137 1 96.38 220 ILE A O 1
ATOM 1721 N N . GLY A 1 221 ? 7.379 4.043 -6.047 1 94.69 221 GLY A N 1
ATOM 1722 C CA . GLY A 1 221 ? 7.652 4.5 -7.398 1 94.69 221 GLY A CA 1
ATOM 1723 C C . GLY A 1 221 ? 6.715 5.602 -7.859 1 94.69 221 GLY A C 1
ATOM 1724 O O . GLY A 1 221 ? 5.527 5.586 -7.535 1 94.69 221 GLY A O 1
ATOM 1725 N N . VAL A 1 222 ? 7.266 6.559 -8.594 1 93.38 222 VAL A N 1
ATOM 1726 C CA . VAL A 1 222 ? 6.469 7.625 -9.188 1 93.38 222 VAL A CA 1
ATOM 1727 C C . VAL A 1 222 ? 6.738 7.699 -10.688 1 93.38 222 VAL A C 1
ATOM 1729 O O . VAL A 1 222 ? 7.891 7.629 -11.117 1 93.38 222 VAL A O 1
ATOM 1732 N N . SER A 1 223 ? 5.637 7.816 -11.461 1 90.19 223 SER A N 1
ATOM 1733 C CA . SER A 1 223 ? 5.82 7.863 -12.906 1 90.19 223 SER A CA 1
ATOM 1734 C C . SER A 1 223 ? 4.703 8.656 -13.578 1 90.19 223 SER A C 1
ATOM 1736 O O . SER A 1 223 ? 3.6 8.766 -13.039 1 90.19 223 SER A O 1
ATOM 1738 N N . SER A 1 224 ? 5.008 9.164 -14.789 1 88.19 224 SER A N 1
ATOM 1739 C CA . SER A 1 224 ? 3.992 9.82 -15.602 1 88.19 224 SER A CA 1
ATOM 1740 C C . SER A 1 224 ? 3.273 8.82 -16.5 1 88.19 224 SER A C 1
ATOM 1742 O O . SER A 1 224 ? 2.275 9.156 -17.141 1 88.19 224 SER A O 1
ATOM 1744 N N . SER A 1 225 ? 3.809 7.637 -16.5 1 84.19 225 SER A N 1
ATOM 1745 C CA . SER A 1 225 ? 3.205 6.617 -17.344 1 84.19 225 SER A CA 1
ATOM 1746 C C . SER A 1 225 ? 1.903 6.094 -16.75 1 84.19 225 SER A C 1
ATOM 1748 O O . SER A 1 225 ? 1.858 5.73 -15.57 1 84.19 225 SER A O 1
ATOM 1750 N N . LYS A 1 226 ? 0.922 5.996 -17.594 1 78.88 226 LYS A N 1
ATOM 1751 C CA . LYS A 1 226 ? -0.364 5.469 -17.141 1 78.88 226 LYS A CA 1
ATOM 1752 C C . LYS A 1 226 ? -0.459 3.967 -17.406 1 78.88 226 LYS A C 1
ATOM 1754 O O . LYS A 1 226 ? -1.519 3.365 -17.219 1 78.88 226 LYS A O 1
ATOM 1759 N N . ASP A 1 227 ? 0.693 3.439 -17.875 1 82.12 227 ASP A N 1
ATOM 1760 C CA . ASP A 1 227 ? 0.72 2.002 -18.109 1 82.12 227 ASP A CA 1
ATOM 1761 C C . ASP A 1 227 ? 0.713 1.22 -16.797 1 82.12 227 ASP A C 1
ATOM 1763 O O . ASP A 1 227 ? 1.721 1.176 -16.094 1 82.12 227 ASP A O 1
ATOM 1767 N N . ARG A 1 228 ? -0.396 0.523 -16.484 1 80.56 228 ARG A N 1
ATOM 1768 C CA . ARG A 1 228 ? -0.569 -0.197 -15.227 1 80.56 228 ARG A CA 1
ATOM 1769 C C . ARG A 1 228 ? 0.34 -1.42 -15.164 1 80.56 228 ARG A C 1
ATOM 1771 O O . ARG A 1 228 ? 0.606 -1.949 -14.086 1 80.56 228 ARG A O 1
ATOM 1778 N N . LEU A 1 229 ? 0.812 -1.812 -16.297 1 81.25 229 LEU A N 1
ATOM 1779 C CA . LEU A 1 229 ? 1.773 -2.91 -16.297 1 81.25 229 LEU A CA 1
ATOM 1780 C C . LEU A 1 229 ? 3.102 -2.469 -15.695 1 81.25 229 LEU A C 1
ATOM 1782 O O . LEU A 1 229 ? 3.814 -3.277 -15.094 1 81.25 229 LEU A O 1
ATOM 1786 N N . LEU A 1 230 ? 3.295 -1.229 -15.844 1 82.94 230 LEU A N 1
ATOM 1787 C CA . LEU A 1 230 ? 4.512 -0.687 -15.242 1 82.94 230 LEU A CA 1
ATOM 1788 C C . LEU A 1 230 ? 4.438 -0.74 -13.719 1 82.94 230 LEU A C 1
ATOM 1790 O O . LEU A 1 230 ? 5.398 -1.149 -13.062 1 82.94 230 LEU A O 1
ATOM 1794 N N . SER A 1 231 ? 3.287 -0.338 -13.141 1 86.06 231 SER A N 1
ATOM 1795 C CA . SER A 1 231 ? 3.121 -0.38 -11.695 1 86.06 231 SER A CA 1
ATOM 1796 C C . SER A 1 231 ? 3.256 -1.804 -11.164 1 86.06 231 SER A C 1
ATOM 1798 O O . SER A 1 231 ? 3.912 -2.033 -10.148 1 86.06 231 SER A O 1
ATOM 1800 N N . ALA A 1 232 ? 2.717 -2.75 -11.898 1 85.94 232 ALA A N 1
ATOM 1801 C CA . ALA A 1 232 ? 2.809 -4.152 -11.5 1 85.94 232 ALA A CA 1
ATOM 1802 C C . ALA A 1 232 ? 4.258 -4.625 -11.484 1 85.94 232 ALA A C 1
ATOM 1804 O O . ALA A 1 232 ? 4.699 -5.262 -10.523 1 85.94 232 ALA A O 1
ATOM 1805 N N . ARG A 1 233 ? 4.922 -4.297 -12.508 1 82.69 233 ARG A N 1
ATOM 1806 C CA . ARG A 1 233 ? 6.316 -4.707 -12.617 1 82.69 233 ARG A CA 1
ATOM 1807 C C . ARG A 1 233 ? 7.16 -4.082 -11.516 1 82.69 233 ARG A C 1
ATOM 1809 O O . ARG A 1 233 ? 8.062 -4.727 -10.977 1 82.69 233 ARG A O 1
ATOM 1816 N N . PHE A 1 234 ? 6.863 -2.85 -11.219 1 87.75 234 PHE A N 1
ATOM 1817 C CA . PHE A 1 234 ? 7.59 -2.154 -10.164 1 87.75 234 PHE A CA 1
ATOM 1818 C C . PHE A 1 234 ? 7.355 -2.818 -8.812 1 87.75 234 PHE A C 1
ATOM 1820 O O . PHE A 1 234 ? 8.297 -3.035 -8.047 1 87.75 234 PHE A O 1
ATOM 1827 N N . LEU A 1 235 ? 6.141 -3.172 -8.539 1 88.88 235 LEU A N 1
ATOM 1828 C CA . LEU A 1 235 ? 5.781 -3.834 -7.289 1 88.88 235 LEU A CA 1
ATOM 1829 C C . LEU A 1 235 ? 6.426 -5.215 -7.203 1 88.88 235 LEU A C 1
ATOM 1831 O O . LEU A 1 235 ? 6.926 -5.605 -6.148 1 88.88 235 LEU A O 1
ATOM 1835 N N . LYS A 1 236 ? 6.508 -5.883 -8.297 1 83.56 236 LYS A N 1
ATOM 1836 C CA . LYS A 1 236 ? 7.113 -7.211 -8.352 1 83.56 236 LYS A CA 1
ATOM 1837 C C . LYS A 1 236 ? 8.617 -7.137 -8.094 1 83.56 236 LYS A C 1
ATOM 1839 O O . LYS A 1 236 ? 9.211 -8.078 -7.566 1 83.56 236 LYS A O 1
ATOM 1844 N N . ALA A 1 237 ? 9.156 -6.004 -8.469 1 82.25 237 ALA A N 1
ATOM 1845 C CA . ALA A 1 237 ? 10.594 -5.816 -8.312 1 82.25 237 ALA A CA 1
ATOM 1846 C C . ALA A 1 237 ? 10.945 -5.473 -6.867 1 82.25 237 ALA A C 1
ATOM 1848 O O . ALA A 1 237 ? 12.125 -5.375 -6.512 1 82.25 237 ALA A O 1
ATOM 1849 N N . GLY A 1 238 ? 9.914 -5.273 -6.113 1 88.12 238 GLY A N 1
ATOM 1850 C CA . GLY A 1 238 ? 10.164 -5.02 -4.703 1 88.12 238 GLY A CA 1
ATOM 1851 C C . GLY A 1 238 ? 9.633 -3.678 -4.234 1 88.12 238 GLY A C 1
ATOM 1852 O O . GLY A 1 238 ? 9.789 -3.314 -3.068 1 88.12 238 GLY A O 1
ATOM 1853 N N . GLY A 1 239 ? 9.062 -2.943 -5.145 1 92.44 239 GLY A N 1
ATOM 1854 C CA . GLY A 1 239 ? 8.398 -1.713 -4.73 1 92.44 239 GLY A CA 1
ATOM 1855 C C . GLY A 1 239 ? 7.227 -1.946 -3.799 1 92.44 239 GLY A C 1
ATOM 1856 O O . GLY A 1 239 ? 6.531 -2.959 -3.912 1 92.44 239 GLY A O 1
ATOM 1857 N N . ASN A 1 240 ? 7.039 -0.99 -2.922 1 93.25 240 ASN A N 1
ATOM 1858 C CA . ASN A 1 240 ? 5.953 -1.151 -1.962 1 93.25 240 ASN A CA 1
ATOM 1859 C C . ASN A 1 240 ? 4.676 -0.474 -2.443 1 93.25 240 ASN A C 1
ATOM 1861 O O . ASN A 1 240 ? 3.574 -0.864 -2.049 1 93.25 240 ASN A O 1
ATOM 1865 N N . ASP A 1 241 ? 4.852 0.541 -3.188 1 93.12 241 ASP A N 1
ATOM 1866 C CA . ASP A 1 241 ? 3.721 1.312 -3.699 1 93.12 241 ASP A CA 1
ATOM 1867 C C . ASP A 1 241 ? 4.086 2.023 -5 1 93.12 241 ASP A C 1
ATOM 1869 O O . ASP A 1 241 ? 5.246 2.014 -5.414 1 93.12 241 ASP A O 1
ATOM 1873 N N . PHE A 1 242 ? 3.08 2.486 -5.66 1 91.44 242 PHE A N 1
ATOM 1874 C CA . PHE A 1 242 ? 3.275 3.146 -6.945 1 91.44 242 PHE A CA 1
ATOM 1875 C C . PHE A 1 242 ? 2.25 4.258 -7.145 1 91.44 242 PHE A C 1
ATOM 1877 O O . PHE A 1 242 ? 1.062 4.066 -6.879 1 91.44 242 PHE A O 1
ATOM 1884 N N . VAL A 1 243 ? 2.762 5.434 -7.57 1 91.06 243 VAL A N 1
ATOM 1885 C CA . VAL A 1 243 ? 1.891 6.586 -7.789 1 91.06 243 VAL A CA 1
ATOM 1886 C C . VAL A 1 243 ? 2.105 7.141 -9.195 1 91.06 243 VAL A C 1
ATOM 1888 O O . VAL A 1 243 ? 3.242 7.246 -9.664 1 91.06 243 VAL A O 1
ATOM 1891 N N . VAL A 1 244 ? 0.992 7.527 -9.852 1 88 244 VAL A N 1
ATOM 1892 C CA . VAL A 1 244 ? 1.069 8.07 -11.203 1 88 244 VAL A CA 1
ATOM 1893 C C . VAL A 1 244 ? 0.958 9.594 -11.156 1 88 244 VAL A C 1
ATOM 1895 O O . VAL A 1 244 ? 0.071 10.133 -10.5 1 88 244 VAL A O 1
ATOM 1898 N N . ARG A 1 245 ? 1.837 10.258 -11.867 1 87.62 245 ARG A N 1
ATOM 1899 C CA . ARG A 1 245 ? 1.785 11.703 -12.008 1 87.62 245 ARG A CA 1
ATOM 1900 C C . ARG A 1 245 ? 0.883 12.117 -13.164 1 87.62 245 ARG A C 1
ATOM 1902 O O . ARG A 1 245 ? 0.869 11.461 -14.211 1 87.62 245 ARG A O 1
ATOM 1909 N N . PRO A 1 246 ? 0.189 13.305 -13.031 1 87.62 246 PRO A N 1
ATOM 1910 C CA . PRO A 1 246 ? 0.033 14.078 -11.797 1 87.62 246 PRO A CA 1
ATOM 1911 C C . PRO A 1 246 ? -0.834 13.375 -10.758 1 87.62 246 PRO A C 1
ATOM 1913 O O . PRO A 1 246 ? -1.784 12.672 -11.117 1 87.62 246 PRO A O 1
ATOM 1916 N N . PHE A 1 247 ? -0.436 13.469 -9.562 1 86.56 247 PHE A N 1
ATOM 1917 C CA . PHE A 1 247 ? -1.23 12.859 -8.5 1 86.56 247 PHE A CA 1
ATOM 1918 C C . PHE A 1 247 ? -1.808 13.93 -7.578 1 86.56 247 PHE A C 1
ATOM 1920 O O . PHE A 1 247 ? -1.353 15.07 -7.582 1 86.56 247 PHE A O 1
ATOM 1927 N N . VAL A 1 248 ? -2.893 13.547 -6.895 1 87.19 248 VAL A N 1
ATOM 1928 C CA . VAL A 1 248 ? -3.473 14.367 -5.836 1 87.19 248 VAL A CA 1
ATOM 1929 C C . VAL A 1 248 ? -2.578 14.32 -4.598 1 87.19 248 VAL A C 1
ATOM 1931 O O . VAL A 1 248 ? -2.238 13.242 -4.105 1 87.19 248 VAL A O 1
ATOM 1934 N N . ASN A 1 249 ? -2.271 15.461 -4.086 1 88.75 249 ASN A N 1
ATOM 1935 C CA . ASN A 1 249 ? -1.356 15.555 -2.955 1 88.75 249 ASN A CA 1
ATOM 1936 C C . ASN A 1 249 ? -1.877 14.789 -1.742 1 88.75 249 ASN A C 1
ATOM 1938 O O . ASN A 1 249 ? -1.104 14.148 -1.031 1 88.75 249 ASN A O 1
ATOM 1942 N N . GLU A 1 250 ? -3.135 14.883 -1.572 1 88.44 250 GLU A N 1
ATOM 1943 C CA . GLU A 1 250 ? -3.74 14.188 -0.437 1 88.44 250 GLU A CA 1
ATOM 1944 C C . GLU A 1 250 ? -3.508 12.688 -0.518 1 88.44 250 GLU A C 1
ATOM 1946 O O . GLU A 1 250 ? -3.141 12.055 0.476 1 88.44 250 GLU A O 1
ATOM 1951 N N . GLU A 1 251 ? -3.758 12.141 -1.663 1 89.94 251 GLU A N 1
ATOM 1952 C CA . GLU A 1 251 ? -3.543 10.703 -1.838 1 89.94 251 GLU A CA 1
ATOM 1953 C C . GLU A 1 251 ? -2.074 10.344 -1.643 1 89.94 251 GLU A C 1
ATOM 1955 O O . GLU A 1 251 ? -1.759 9.352 -0.982 1 89.94 251 GLU A O 1
ATOM 1960 N N . PHE A 1 252 ? -1.265 11.148 -2.258 1 93.12 252 PHE A N 1
ATOM 1961 C CA . PHE A 1 252 ? 0.172 10.938 -2.131 1 93.12 252 PHE A CA 1
ATOM 1962 C C . PHE A 1 252 ? 0.591 10.938 -0.665 1 93.12 252 PHE A C 1
ATOM 1964 O O . PHE A 1 252 ? 1.315 10.047 -0.22 1 93.12 252 PHE A O 1
ATOM 1971 N N . TYR A 1 253 ? 0.134 11.898 0.06 1 93.25 253 TYR A N 1
ATOM 1972 C CA . TYR A 1 253 ? 0.433 12.023 1.481 1 93.25 253 TYR A CA 1
ATOM 1973 C C . TYR A 1 253 ? -0.024 10.789 2.25 1 93.25 253 TYR A C 1
ATOM 1975 O O . TYR A 1 253 ? 0.707 10.273 3.1 1 93.25 253 TYR A O 1
ATOM 1983 N N . CYS A 1 254 ? -1.17 10.281 1.942 1 90.88 254 CYS A N 1
ATOM 1984 C CA . CYS A 1 254 ? -1.707 9.102 2.604 1 90.88 254 CYS A CA 1
ATOM 1985 C C . CYS A 1 254 ? -0.834 7.883 2.332 1 90.88 254 CYS A C 1
ATOM 1987 O O . CYS A 1 254 ? -0.535 7.109 3.246 1 90.88 254 CYS A O 1
ATOM 1989 N N . ARG A 1 255 ? -0.397 7.695 1.153 1 92.94 255 ARG A N 1
ATOM 1990 C CA . ARG A 1 255 ? 0.417 6.547 0.774 1 92.94 255 ARG A CA 1
ATOM 1991 C C . ARG A 1 255 ? 1.784 6.598 1.449 1 92.94 255 ARG A C 1
ATOM 1993 O O . ARG A 1 255 ? 2.281 5.578 1.932 1 92.94 255 ARG A O 1
ATOM 2000 N N . VAL A 1 256 ? 2.361 7.797 1.508 1 95.62 256 VAL A N 1
ATOM 2001 C CA . VAL A 1 256 ? 3.633 7.977 2.199 1 95.62 256 VAL A CA 1
ATOM 2002 C C . VAL A 1 256 ? 3.484 7.582 3.666 1 95.62 256 VAL A C 1
ATOM 2004 O O . VAL A 1 256 ? 4.273 6.789 4.184 1 95.62 256 VAL A O 1
ATOM 2007 N N . ASN A 1 257 ? 2.455 8.055 4.234 1 92.62 257 ASN A N 1
ATOM 2008 C CA . ASN A 1 257 ? 2.242 7.801 5.652 1 92.62 257 ASN A CA 1
ATOM 2009 C C . ASN A 1 257 ? 1.961 6.324 5.922 1 92.62 257 ASN A C 1
ATOM 2011 O O . ASN A 1 257 ? 2.438 5.766 6.91 1 92.62 257 ASN A O 1
ATOM 2015 N N . GLN A 1 258 ? 1.198 5.707 5.074 1 89.5 258 GLN A N 1
ATOM 2016 C CA . GLN A 1 258 ? 0.885 4.293 5.25 1 89.5 258 GLN A CA 1
ATOM 2017 C C . GLN A 1 258 ? 2.152 3.443 5.23 1 89.5 258 GLN A C 1
ATOM 2019 O O . GLN A 1 258 ? 2.295 2.516 6.031 1 89.5 258 GLN A O 1
ATOM 2024 N N . ASN A 1 259 ? 3.008 3.721 4.309 1 93.31 259 ASN A N 1
ATOM 2025 C CA . ASN A 1 259 ? 4.266 2.986 4.219 1 93.31 259 ASN A CA 1
ATOM 2026 C C . ASN A 1 259 ? 5.137 3.209 5.453 1 93.31 259 ASN A C 1
ATOM 2028 O O . ASN A 1 259 ? 5.711 2.262 5.992 1 93.31 259 ASN A O 1
ATOM 2032 N N . LEU A 1 260 ? 5.125 4.422 5.914 1 93.06 260 LEU A N 1
ATOM 2033 C CA . LEU A 1 260 ? 5.961 4.734 7.066 1 93.06 260 LEU A CA 1
ATOM 2034 C C . LEU A 1 260 ? 5.352 4.172 8.352 1 93.06 260 LEU A C 1
ATOM 2036 O O . LEU A 1 260 ? 6.074 3.76 9.258 1 93.06 260 LEU A O 1
ATOM 2040 N N . ASP A 1 261 ? 3.982 4.184 8.438 1 88.81 261 ASP A N 1
ATOM 2041 C CA . ASP A 1 261 ? 3.311 3.574 9.578 1 88.81 261 ASP A CA 1
ATOM 2042 C C . ASP A 1 261 ? 3.654 2.092 9.695 1 88.81 261 ASP A C 1
ATOM 2044 O O . ASP A 1 261 ? 3.877 1.585 10.797 1 88.81 261 ASP A O 1
ATOM 2048 N N . THR A 1 262 ? 3.684 1.439 8.555 1 85.81 262 THR A N 1
ATOM 2049 C CA . THR A 1 262 ? 4.031 0.023 8.531 1 85.81 262 THR A CA 1
ATOM 2050 C C . THR A 1 262 ? 5.438 -0.198 9.078 1 85.81 262 THR A C 1
ATOM 2052 O O . THR A 1 262 ? 5.656 -1.086 9.906 1 85.81 262 THR A O 1
ATOM 2055 N N . LEU A 1 263 ? 6.34 0.619 8.703 1 87.75 263 LEU A N 1
ATOM 2056 C CA . LEU A 1 263 ? 7.723 0.502 9.148 1 87.75 263 LEU A CA 1
ATOM 2057 C C . LEU A 1 263 ? 7.828 0.77 10.648 1 87.75 263 LEU A C 1
ATOM 2059 O O . LEU A 1 263 ? 8.539 0.055 11.359 1 87.75 263 LEU A O 1
ATOM 2063 N N . THR A 1 264 ? 7.172 1.795 11.047 1 86.56 264 THR A N 1
ATOM 2064 C CA . THR A 1 264 ? 7.223 2.156 12.453 1 86.56 264 THR A CA 1
ATOM 2065 C C . THR A 1 264 ? 6.68 1.025 13.328 1 86.56 264 THR A C 1
ATOM 2067 O O . THR A 1 264 ? 7.242 0.719 14.375 1 86.56 264 THR A O 1
ATOM 2070 N N . LYS A 1 265 ? 5.633 0.408 12.883 1 83.25 265 LYS A N 1
ATOM 2071 C CA . LYS A 1 265 ? 5.051 -0.706 13.625 1 83.25 265 LYS A CA 1
ATOM 2072 C C . LYS A 1 265 ? 6.016 -1.884 13.695 1 83.25 265 LYS A C 1
ATOM 2074 O O . LYS A 1 265 ? 6.215 -2.465 14.766 1 83.25 265 LYS A O 1
ATOM 2079 N N . VAL A 1 266 ? 6.598 -2.16 12.617 1 82.81 266 VAL A N 1
ATOM 2080 C CA . VAL A 1 266 ? 7.535 -3.277 12.547 1 82.81 266 VAL A CA 1
ATOM 2081 C C . VAL A 1 266 ? 8.734 -2.996 13.445 1 82.81 266 VAL A C 1
ATOM 2083 O O . VAL A 1 266 ? 9.18 -3.869 14.195 1 82.81 266 VAL A O 1
ATOM 2086 N N . ARG A 1 267 ? 9.188 -1.769 13.383 1 83.38 267 ARG A N 1
ATOM 2087 C CA . ARG A 1 267 ? 10.336 -1.385 14.195 1 83.38 267 ARG A CA 1
ATOM 2088 C C . ARG A 1 267 ? 10.016 -1.464 15.68 1 83.38 267 ARG A C 1
ATOM 2090 O O . ARG A 1 267 ? 10.836 -1.92 16.484 1 83.38 267 ARG A O 1
ATOM 2097 N N . THR A 1 268 ? 8.875 -1.018 16.016 1 81.19 268 THR A N 1
ATOM 2098 C CA . THR A 1 268 ? 8.453 -1.046 17.406 1 81.19 268 THR A CA 1
ATOM 2099 C C . THR A 1 268 ? 8.336 -2.482 17.906 1 81.19 268 THR A C 1
ATOM 2101 O O . THR A 1 268 ? 8.758 -2.789 19.031 1 81.19 268 THR A O 1
ATOM 2104 N N . LEU A 1 269 ? 7.836 -3.314 17.078 1 78 269 LEU A N 1
ATOM 2105 C CA . LEU A 1 269 ? 7.68 -4.715 17.469 1 78 269 LEU A CA 1
ATOM 2106 C C . LEU A 1 269 ? 9.031 -5.41 17.547 1 78 269 LEU A C 1
ATOM 2108 O O . LEU A 1 269 ? 9.266 -6.223 18.453 1 78 269 LEU A O 1
ATOM 2112 N N . ASN A 1 270 ? 9.891 -5.066 16.625 1 76.94 270 ASN A N 1
ATOM 2113 C CA . ASN A 1 270 ? 11.234 -5.625 16.656 1 76.94 270 ASN A CA 1
ATOM 2114 C C . ASN A 1 270 ? 11.992 -5.211 17.922 1 76.94 270 ASN A C 1
ATOM 2116 O O . ASN A 1 270 ? 12.719 -6.012 18.5 1 76.94 270 ASN A O 1
ATOM 2120 N N . ALA A 1 271 ? 11.891 -3.975 18.25 1 76.25 271 ALA A N 1
ATOM 2121 C CA . ALA A 1 271 ? 12.555 -3.453 19.438 1 76.25 271 ALA A CA 1
ATOM 2122 C C . ALA A 1 271 ? 12.07 -4.164 20.703 1 76.25 271 ALA A C 1
ATOM 2124 O O . ALA A 1 271 ? 12.828 -4.352 21.656 1 76.25 271 ALA A O 1
ATOM 2125 N N . ARG A 1 272 ? 10.922 -4.527 20.672 1 74.12 272 ARG A N 1
ATOM 2126 C CA . ARG A 1 272 ? 10.367 -5.223 21.828 1 74.12 272 ARG A CA 1
ATOM 2127 C C . ARG A 1 272 ? 10.844 -6.668 21.875 1 74.12 272 ARG A C 1
ATOM 2129 O O . ARG A 1 272 ? 10.922 -7.262 22.953 1 74.12 272 ARG A O 1
ATOM 2136 N N . THR A 1 273 ? 11.055 -7.266 20.719 1 63.91 273 THR A N 1
ATOM 2137 C CA . THR A 1 273 ? 11.469 -8.664 20.656 1 63.91 273 THR A CA 1
ATOM 2138 C C . THR A 1 273 ? 12.984 -8.781 20.766 1 63.91 273 THR A C 1
ATOM 2140 O O . THR A 1 273 ? 13.516 -9.891 20.906 1 63.91 273 THR A O 1
ATOM 2143 N N . LYS A 1 274 ? 13.82 -7.961 21.172 1 59.03 274 LYS A N 1
ATOM 2144 C CA . LYS A 1 274 ? 15.281 -7.969 21.188 1 59.03 274 LYS A CA 1
ATOM 2145 C C . LYS A 1 274 ? 15.852 -8.617 19.922 1 59.03 274 LYS A C 1
ATOM 2147 O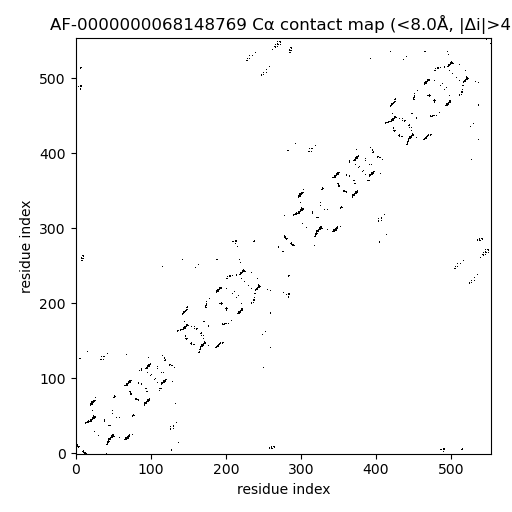 O . LYS A 1 274 ? 16.906 -9.234 19.969 1 59.03 274 LYS A O 1
ATOM 2152 N N . ILE A 1 275 ? 15.102 -8.883 18.891 1 51.16 275 ILE A N 1
ATOM 2153 C CA . ILE A 1 275 ? 15.633 -9.523 17.688 1 51.16 275 ILE A CA 1
ATOM 2154 C C . ILE A 1 275 ? 16.234 -8.461 16.781 1 51.16 275 ILE A C 1
ATOM 2156 O O . ILE A 1 275 ? 15.578 -7.473 16.438 1 51.16 275 ILE A O 1
ATOM 2160 N N . PRO A 1 276 ? 17.625 -8.484 16.547 1 46.53 276 PRO A N 1
ATOM 2161 C CA . PRO A 1 276 ? 18.266 -7.484 15.688 1 46.53 276 PRO A CA 1
ATOM 2162 C C . PRO A 1 276 ? 17.594 -7.352 14.328 1 46.53 276 PRO A C 1
ATOM 2164 O O . PRO A 1 276 ? 17.172 -8.352 13.734 1 46.53 276 PRO A O 1
ATOM 2167 N N . ALA A 1 277 ? 17.328 -6.293 13.906 1 41.12 277 ALA A N 1
ATOM 2168 C CA . ALA A 1 277 ? 16.859 -6.047 12.547 1 41.12 277 ALA A CA 1
ATOM 2169 C C . ALA A 1 277 ? 17.766 -6.707 11.516 1 41.12 277 ALA A C 1
ATOM 2171 O O . ALA A 1 277 ? 18.969 -6.824 11.734 1 41.12 277 ALA A O 1
ATOM 2172 N N . MET B 1 1 ? 14.25 -23.141 7.125 1 67.62 1 MET B N 1
ATOM 2173 C CA . MET B 1 1 ? 14.758 -21.828 7.547 1 67.62 1 MET B CA 1
ATOM 2174 C C . MET B 1 1 ? 13.805 -20.719 7.137 1 67.62 1 MET B C 1
ATOM 2176 O O . MET B 1 1 ? 13.125 -20.828 6.109 1 67.62 1 MET B O 1
ATOM 2180 N N . SER B 1 2 ? 13.586 -19.812 8.016 1 75 2 SER B N 1
ATOM 2181 C CA . SER B 1 2 ? 12.734 -18.672 7.695 1 75 2 SER B CA 1
ATOM 2182 C C . SER B 1 2 ? 13.266 -17.906 6.484 1 75 2 SER B C 1
ATOM 2184 O O . SER B 1 2 ? 14.461 -17.953 6.195 1 75 2 SER B O 1
ATOM 2186 N N . PHE B 1 3 ? 12.328 -17.516 5.594 1 73.88 3 PHE B N 1
ATOM 2187 C CA . PHE B 1 3 ? 12.656 -16.875 4.324 1 73.88 3 PHE B CA 1
ATOM 2188 C C . PHE B 1 3 ? 11.945 -15.539 4.191 1 73.88 3 PHE B C 1
ATOM 2190 O O . PHE B 1 3 ? 10.75 -15.438 4.484 1 73.88 3 PHE B O 1
ATOM 2197 N N . PHE B 1 4 ? 12.812 -14.477 3.945 1 74.19 4 PHE B N 1
ATOM 2198 C CA . PHE B 1 4 ? 12.227 -13.203 3.547 1 74.19 4 PHE B CA 1
ATOM 2199 C C . PHE B 1 4 ? 12.414 -12.969 2.053 1 74.19 4 PHE B C 1
ATOM 2201 O O . PHE B 1 4 ? 13.547 -12.969 1.557 1 74.19 4 PHE B O 1
ATOM 2208 N N . GLY B 1 5 ? 11.32 -12.852 1.395 1 76.31 5 GLY B N 1
ATOM 2209 C CA . GLY B 1 5 ? 11.375 -12.594 -0.036 1 76.31 5 GLY B CA 1
ATOM 2210 C C . GLY B 1 5 ? 11.695 -11.148 -0.373 1 76.31 5 GLY B C 1
ATOM 2211 O O . GLY B 1 5 ? 11.742 -10.297 0.514 1 76.31 5 GLY B O 1
ATOM 2212 N N . ILE B 1 6 ? 11.891 -10.898 -1.623 1 70.94 6 ILE B N 1
ATOM 2213 C CA . ILE B 1 6 ? 12.25 -9.578 -2.143 1 70.94 6 ILE B CA 1
ATOM 2214 C C . ILE B 1 6 ? 11.102 -8.602 -1.916 1 70.94 6 ILE B C 1
ATOM 2216 O O . ILE B 1 6 ? 11.32 -7.43 -1.611 1 70.94 6 ILE B O 1
ATOM 2220 N N . SER B 1 7 ? 9.867 -9.125 -1.953 1 70.62 7 SER B N 1
ATOM 2221 C CA . SER B 1 7 ? 8.688 -8.273 -1.812 1 70.62 7 SER B CA 1
ATOM 2222 C C . SER B 1 7 ? 8.281 -8.133 -0.351 1 70.62 7 SER B C 1
ATOM 2224 O O . SER B 1 7 ? 7.332 -7.414 -0.032 1 70.62 7 SER B O 1
ATOM 2226 N N . GLY B 1 8 ? 8.992 -8.828 0.533 1 70.31 8 GLY B N 1
ATOM 2227 C CA . GLY B 1 8 ? 8.664 -8.758 1.95 1 70.31 8 GLY B CA 1
ATOM 2228 C C . GLY B 1 8 ? 7.895 -9.969 2.445 1 70.31 8 GLY B C 1
ATOM 2229 O O . GLY B 1 8 ? 7.449 -10 3.594 1 70.31 8 GLY B O 1
ATOM 2230 N N . MET B 1 9 ? 7.766 -10.914 1.491 1 80.12 9 MET B N 1
ATOM 2231 C CA . MET B 1 9 ? 7.086 -12.133 1.903 1 80.12 9 MET B CA 1
ATOM 2232 C C . MET B 1 9 ? 7.859 -12.844 3.008 1 80.12 9 MET B C 1
ATOM 2234 O O . MET B 1 9 ? 9.086 -12.93 2.955 1 80.12 9 MET B O 1
ATOM 2238 N N . TYR B 1 10 ? 7.148 -13.211 3.99 1 77.88 10 TYR B N 1
ATOM 2239 C CA . TYR B 1 10 ? 7.766 -13.984 5.062 1 77.88 10 TYR B CA 1
ATOM 2240 C C . TYR B 1 10 ? 7.27 -15.422 5.055 1 77.88 10 TYR B C 1
ATOM 2242 O O . TYR B 1 10 ? 6.07 -15.672 4.891 1 77.88 10 TYR B O 1
ATOM 2250 N N . PHE B 1 11 ? 8.195 -16.281 5.086 1 82 11 PHE B N 1
ATOM 2251 C CA . PHE B 1 11 ? 7.914 -17.703 5.203 1 82 11 PHE B CA 1
ATOM 2252 C C . PHE B 1 11 ? 8.609 -18.297 6.426 1 82 11 PHE B C 1
ATOM 2254 O O . PHE B 1 11 ? 9.812 -18.125 6.602 1 82 11 PHE B O 1
ATOM 2261 N N . SER B 1 12 ? 7.809 -18.906 7.297 1 76.19 12 SER B N 1
ATOM 2262 C CA . SER B 1 12 ? 8.273 -19.375 8.602 1 76.19 12 SER B CA 1
ATOM 2263 C C . SER B 1 12 ? 9.281 -20.516 8.453 1 76.19 12 SER B C 1
ATOM 2265 O O . SER B 1 12 ? 10.023 -20.812 9.391 1 76.19 12 SER B O 1
ATOM 2267 N N . GLY B 1 13 ? 9.289 -21.141 7.352 1 78 13 GLY B N 1
ATOM 2268 C CA . GLY B 1 13 ? 10.25 -22.203 7.152 1 78 13 GLY B CA 1
ATOM 2269 C C . GLY B 1 13 ? 9.625 -23.594 7.219 1 78 13 GLY B C 1
ATOM 2270 O O . GLY B 1 13 ? 10.328 -24.594 7.172 1 78 13 GLY B O 1
ATOM 2271 N N . GLU B 1 14 ? 8.312 -23.672 7.352 1 82.81 14 GLU B N 1
ATOM 2272 C CA . GLU B 1 14 ? 7.664 -24.969 7.273 1 82.81 14 GLU B CA 1
ATOM 2273 C C . GLU B 1 14 ? 7.863 -25.609 5.902 1 82.81 14 GLU B C 1
ATOM 2275 O O . GLU B 1 14 ? 7.949 -24.906 4.895 1 82.81 14 GLU B O 1
ATOM 2280 N N . SER B 1 15 ? 7.969 -26.922 5.965 1 90 15 SER B N 1
ATOM 2281 C CA . SER B 1 15 ? 8.18 -27.609 4.691 1 90 15 SER B CA 1
ATOM 2282 C C . SER B 1 15 ? 6.941 -27.531 3.809 1 90 15 SER B C 1
ATOM 2284 O O . SER B 1 15 ? 5.816 -27.688 4.289 1 90 15 SER B O 1
ATOM 2286 N N . LEU B 1 16 ? 7.23 -27.297 2.525 1 92.62 16 LEU B N 1
ATOM 2287 C CA . LEU B 1 16 ? 6.188 -27.359 1.509 1 92.62 16 LEU B CA 1
ATOM 2288 C C . LEU B 1 16 ? 6.391 -28.562 0.594 1 92.62 16 LEU B C 1
ATOM 2290 O O . LEU B 1 16 ? 5.98 -28.531 -0.569 1 92.62 16 LEU B O 1
ATOM 2294 N N . GLY B 1 17 ? 7.047 -29.5 1.149 1 91.31 17 GLY B N 1
ATOM 2295 C CA . GLY B 1 17 ? 7.453 -30.672 0.38 1 91.31 17 GLY B CA 1
ATOM 2296 C C . GLY B 1 17 ? 6.281 -31.547 -0.034 1 91.31 17 GLY B C 1
ATOM 2297 O O . GLY B 1 17 ? 6.426 -32.406 -0.896 1 91.31 17 GLY B O 1
ATOM 2298 N N . GLU B 1 18 ? 5.145 -31.281 0.479 1 90.81 18 GLU B N 1
ATOM 2299 C CA . GLU B 1 18 ? 3.967 -32.094 0.16 1 90.81 18 GLU B CA 1
ATOM 2300 C C . GLU B 1 18 ? 3.395 -31.719 -1.204 1 90.81 18 GLU B C 1
ATOM 2302 O O . GLU B 1 18 ? 2.576 -32.438 -1.763 1 90.81 18 GLU B O 1
ATOM 2307 N N . HIS B 1 19 ? 3.846 -30.641 -1.749 1 92.75 19 HIS B N 1
ATOM 2308 C CA . HIS B 1 19 ? 3.295 -30.156 -3.008 1 92.75 19 HIS B CA 1
ATOM 2309 C C . HIS B 1 19 ? 4.074 -30.703 -4.199 1 92.75 19 HIS B C 1
ATOM 2311 O O . HIS B 1 19 ? 5.309 -30.719 -4.184 1 92.75 19 HIS B O 1
ATOM 2317 N N . ARG B 1 20 ? 3.326 -31.156 -5.117 1 93.19 20 ARG B N 1
ATOM 2318 C CA . ARG B 1 20 ? 3.912 -31.594 -6.379 1 93.19 20 ARG B CA 1
ATOM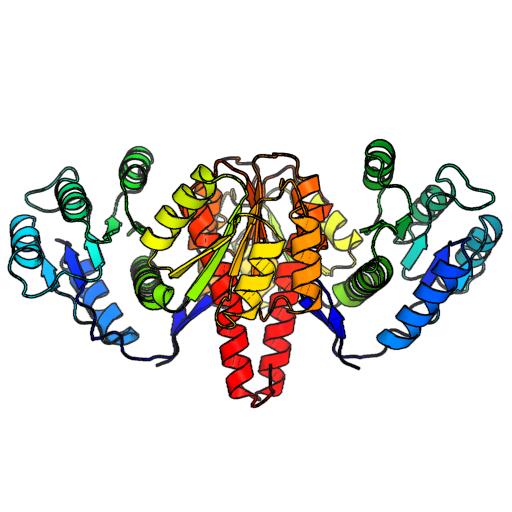 2319 C C . ARG B 1 20 ? 4.023 -30.438 -7.367 1 93.19 20 ARG B C 1
ATOM 2321 O O . ARG B 1 20 ? 3.016 -29.844 -7.746 1 93.19 20 ARG B O 1
ATOM 2328 N N . ILE B 1 21 ? 5.254 -30.172 -7.805 1 96.88 21 ILE B N 1
ATOM 2329 C CA . ILE B 1 21 ? 5.5 -29.094 -8.742 1 96.88 21 ILE B CA 1
ATOM 2330 C C . ILE B 1 21 ? 6.145 -29.641 -10.016 1 96.88 21 ILE B C 1
ATOM 2332 O O . ILE B 1 21 ? 7.113 -30.406 -9.945 1 96.88 21 ILE B O 1
ATOM 2336 N N . VAL B 1 22 ? 5.531 -29.281 -11.148 1 97.75 22 VAL B N 1
ATOM 2337 C CA . VAL B 1 22 ? 6.105 -29.672 -12.438 1 97.75 22 VAL B CA 1
ATOM 2338 C C . VAL B 1 22 ? 6.832 -28.469 -13.055 1 97.75 22 VAL B C 1
ATOM 2340 O O . VAL B 1 22 ? 6.293 -27.359 -13.086 1 97.75 22 VAL B O 1
ATOM 2343 N N . LEU B 1 23 ? 8.086 -28.688 -13.445 1 98.31 23 LEU B N 1
ATOM 2344 C CA . LEU B 1 23 ? 8.914 -27.641 -14.055 1 98.31 23 LEU B CA 1
ATOM 2345 C C . LEU B 1 23 ? 9.203 -27.969 -15.516 1 98.31 23 LEU B C 1
ATOM 2347 O O . LEU B 1 23 ? 10.031 -28.844 -15.812 1 98.31 23 LEU B O 1
ATOM 2351 N N . ALA B 1 24 ? 8.477 -27.25 -16.422 1 98.06 24 ALA B N 1
ATOM 2352 C CA . ALA B 1 24 ? 8.734 -27.375 -17.859 1 98.06 24 ALA B CA 1
ATOM 2353 C C . ALA B 1 24 ? 9.82 -26.406 -18.312 1 98.06 24 ALA B C 1
ATOM 2355 O O . ALA B 1 24 ? 9.531 -25.25 -18.594 1 98.06 24 ALA B O 1
ATOM 2356 N N . GLU B 1 25 ? 10.992 -26.859 -18.391 1 96.94 25 GLU B N 1
ATOM 2357 C CA . GLU B 1 25 ? 12.18 -26.062 -18.656 1 96.94 25 GLU B CA 1
ATOM 2358 C C . GLU B 1 25 ? 13.25 -26.875 -19.375 1 96.94 25 GLU B C 1
ATOM 2360 O O . GLU B 1 25 ? 13.773 -27.844 -18.812 1 96.94 25 GLU B O 1
ATOM 2365 N N . ASP B 1 26 ? 13.602 -26.375 -20.562 1 95.56 26 ASP B N 1
ATOM 2366 C CA . ASP B 1 26 ? 14.539 -27.156 -21.359 1 95.56 26 ASP B CA 1
ATOM 2367 C C . ASP B 1 26 ? 15.984 -26.781 -21.031 1 95.56 26 ASP B C 1
ATOM 2369 O O . ASP B 1 26 ? 16.906 -27.578 -21.281 1 95.56 26 ASP B O 1
ATOM 2373 N N . SER B 1 27 ? 16.25 -25.594 -20.562 1 94.25 27 SER B N 1
ATOM 2374 C CA . SER B 1 27 ? 17.594 -25.172 -20.172 1 94.25 27 SER B CA 1
ATOM 2375 C C . SER B 1 27 ? 18.078 -25.938 -18.938 1 94.25 27 SER B C 1
ATOM 2377 O O . SER B 1 27 ? 17.469 -25.828 -17.859 1 94.25 27 SER B O 1
ATOM 2379 N N . ASN B 1 28 ? 19.203 -26.641 -19.047 1 95.56 28 ASN B N 1
ATOM 2380 C CA . ASN B 1 28 ? 19.781 -27.328 -17.906 1 95.56 28 ASN B CA 1
ATOM 2381 C C . ASN B 1 28 ? 20.109 -26.375 -16.766 1 95.56 28 ASN B C 1
ATOM 2383 O O . ASN B 1 28 ? 19.875 -26.688 -15.594 1 95.56 28 ASN B O 1
ATOM 2387 N N . LEU B 1 29 ? 20.578 -25.266 -17.172 1 94.94 29 LEU B N 1
ATOM 2388 C CA . LEU B 1 29 ? 20.984 -24.266 -16.188 1 94.94 29 LEU B CA 1
ATOM 2389 C C . LEU B 1 29 ? 19.797 -23.828 -15.344 1 94.94 29 LEU B C 1
ATOM 2391 O O . LEU B 1 29 ? 19.828 -23.938 -14.117 1 94.94 29 LEU B O 1
ATOM 2395 N N . PHE B 1 30 ? 18.719 -23.438 -15.945 1 95.25 30 PHE B N 1
ATOM 2396 C CA . PHE B 1 30 ? 17.578 -22.906 -15.203 1 95.25 30 PHE B CA 1
ATOM 2397 C C . PHE B 1 30 ? 16.844 -24.016 -14.484 1 95.25 30 PHE B C 1
ATOM 2399 O O . PHE B 1 30 ? 16.344 -23.828 -13.375 1 95.25 30 PHE B O 1
ATOM 2406 N N . ALA B 1 31 ? 16.75 -25.188 -15.117 1 96.88 31 ALA B N 1
ATOM 2407 C CA . ALA B 1 31 ? 16.109 -26.312 -14.453 1 96.88 31 ALA B CA 1
ATOM 2408 C C . ALA B 1 31 ? 16.812 -26.656 -13.141 1 96.88 31 ALA B C 1
ATOM 2410 O O . ALA B 1 31 ? 16.172 -26.859 -12.117 1 96.88 31 ALA B O 1
ATOM 2411 N N . SER B 1 32 ? 18.125 -26.672 -13.234 1 97.25 32 SER B N 1
ATOM 2412 C CA . SER B 1 32 ? 18.906 -27.016 -12.055 1 97.25 32 SER B CA 1
ATOM 2413 C C . SER B 1 32 ? 18.812 -25.922 -10.992 1 97.25 32 SER B C 1
ATOM 2415 O O . SER B 1 32 ? 18.641 -26.203 -9.805 1 97.25 32 SER B O 1
ATOM 2417 N N . MET B 1 33 ? 18.922 -24.656 -11.422 1 96.62 33 MET B N 1
ATOM 2418 C CA . MET B 1 33 ? 18.875 -23.531 -10.492 1 96.62 33 MET B CA 1
ATOM 2419 C C . MET B 1 33 ? 17.547 -23.469 -9.758 1 96.62 33 MET B C 1
ATOM 2421 O O . MET B 1 33 ? 17.516 -23.328 -8.539 1 96.62 33 MET B O 1
ATOM 2425 N N . VAL B 1 34 ? 16.484 -23.641 -10.5 1 97.44 34 VAL B N 1
ATOM 2426 C CA . VAL B 1 34 ? 15.156 -23.562 -9.922 1 97.44 34 VAL B CA 1
ATOM 2427 C C . VAL B 1 34 ? 14.93 -24.734 -8.969 1 97.44 34 VAL B C 1
ATOM 2429 O O . VAL B 1 34 ? 14.477 -24.547 -7.84 1 97.44 34 VAL B O 1
ATOM 2432 N N . SER B 1 35 ? 15.281 -25.953 -9.43 1 97.69 35 SER B N 1
ATOM 2433 C CA . SER B 1 35 ? 15.117 -27.141 -8.602 1 97.69 35 SER B CA 1
ATOM 2434 C C . SER B 1 35 ? 15.883 -27.016 -7.289 1 97.69 35 SER B C 1
ATOM 2436 O O . SER B 1 35 ? 15.336 -27.266 -6.215 1 97.69 35 SER B O 1
ATOM 2438 N N . LYS B 1 36 ? 17.094 -26.625 -7.41 1 97 36 LYS B N 1
ATOM 2439 C CA . LYS B 1 36 ? 17.953 -26.484 -6.23 1 97 36 LYS B CA 1
ATOM 2440 C C . LYS B 1 36 ? 17.406 -25.438 -5.273 1 97 36 LYS B C 1
ATOM 2442 O O . LYS B 1 36 ? 17.359 -25.656 -4.059 1 97 36 LYS B O 1
ATOM 2447 N N . ARG B 1 37 ? 17 -24.312 -5.816 1 94.75 37 ARG B N 1
ATOM 2448 C CA . ARG B 1 37 ? 16.547 -23.188 -4.996 1 94.75 37 ARG B CA 1
ATOM 2449 C C . ARG B 1 37 ? 15.266 -23.562 -4.246 1 94.75 37 ARG B C 1
ATOM 2451 O O . ARG B 1 37 ? 15.141 -23.281 -3.049 1 94.75 37 ARG B O 1
ATOM 2458 N N . LEU B 1 38 ? 14.297 -24.203 -4.898 1 96.06 38 LEU B N 1
ATOM 2459 C CA . LEU B 1 38 ? 13.039 -24.609 -4.27 1 96.06 38 LEU B CA 1
ATOM 2460 C C . LEU B 1 38 ? 13.281 -25.672 -3.205 1 96.06 38 LEU B C 1
ATOM 2462 O O . LEU B 1 38 ? 12.625 -25.672 -2.158 1 96.06 38 LEU B O 1
ATOM 2466 N N . LYS B 1 39 ? 14.234 -26.547 -3.48 1 96 39 LYS B N 1
ATOM 2467 C CA . LYS B 1 39 ? 14.602 -27.562 -2.494 1 96 39 LYS B CA 1
ATOM 2468 C C . LYS B 1 39 ? 15.219 -26.922 -1.256 1 96 39 LYS B C 1
ATOM 2470 O O . LYS B 1 39 ? 14.836 -27.234 -0.128 1 96 39 LYS B O 1
ATOM 2475 N N . GLU B 1 40 ? 16.125 -26.047 -1.475 1 93.25 40 GLU B N 1
ATOM 2476 C CA . GLU B 1 40 ? 16.859 -25.391 -0.4 1 93.25 40 GLU B CA 1
ATOM 2477 C C . GLU B 1 40 ? 15.922 -24.547 0.473 1 93.25 40 GLU B C 1
ATOM 2479 O O . GLU B 1 40 ? 16.016 -24.594 1.702 1 93.25 40 GLU B O 1
ATOM 2484 N N . LEU B 1 41 ? 15.023 -23.844 -0.171 1 90.25 41 LEU B N 1
ATOM 2485 C CA . LEU B 1 41 ? 14.227 -22.859 0.557 1 90.25 41 LEU B CA 1
ATOM 2486 C C . LEU B 1 41 ? 12.992 -23.516 1.175 1 90.25 41 LEU B C 1
ATOM 2488 O O . LEU B 1 41 ? 12.594 -23.172 2.289 1 90.25 41 LEU B O 1
ATOM 2492 N N . PHE B 1 42 ? 12.406 -24.453 0.435 1 93.94 42 PHE B N 1
ATOM 2493 C CA . PHE B 1 42 ? 11.062 -24.875 0.831 1 93.94 42 PHE B CA 1
ATOM 2494 C C . PHE B 1 42 ? 10.977 -26.391 0.956 1 93.94 42 PHE B C 1
ATOM 2496 O O . PHE B 1 42 ? 9.914 -26.938 1.259 1 93.94 42 PHE B O 1
ATOM 2503 N N . ASP B 1 43 ? 12.039 -27.062 0.672 1 94.5 43 ASP B N 1
ATOM 2504 C CA . ASP B 1 43 ? 12.086 -28.516 0.704 1 94.5 43 ASP B CA 1
ATOM 2505 C C . ASP B 1 43 ? 11.172 -29.125 -0.359 1 94.5 43 ASP B C 1
ATOM 2507 O O . ASP B 1 43 ? 10.508 -30.125 -0.115 1 94.5 43 ASP B O 1
ATOM 2511 N N . ILE B 1 44 ? 11.078 -28.5 -1.52 1 94.88 44 ILE B N 1
ATOM 2512 C CA . ILE B 1 44 ? 10.227 -28.953 -2.611 1 94.88 44 ILE B CA 1
ATOM 2513 C C . ILE B 1 44 ? 11.078 -29.672 -3.658 1 94.88 44 ILE B C 1
ATOM 2515 O O . ILE B 1 44 ? 12.086 -29.141 -4.125 1 94.88 44 ILE B O 1
ATOM 2519 N N . ASP B 1 45 ? 10.641 -30.875 -3.957 1 94.06 45 ASP B N 1
ATOM 2520 C CA . ASP B 1 45 ? 11.195 -31.562 -5.121 1 94.06 45 ASP B CA 1
ATOM 2521 C C . ASP B 1 45 ? 10.336 -31.312 -6.359 1 94.06 45 ASP B C 1
ATOM 2523 O O . ASP B 1 45 ? 9.133 -31.562 -6.344 1 94.06 45 ASP B O 1
ATOM 2527 N N . VAL B 1 46 ? 10.984 -30.891 -7.418 1 96.31 46 VAL B N 1
ATOM 2528 C CA . VAL B 1 46 ? 10.227 -30.562 -8.625 1 96.31 46 VAL B CA 1
ATOM 2529 C C . VAL B 1 46 ? 10.398 -31.688 -9.648 1 96.31 46 VAL B C 1
ATOM 2531 O O . VAL B 1 46 ? 11.438 -32.375 -9.672 1 96.31 46 VAL B O 1
ATOM 2534 N N . ILE B 1 47 ? 9.398 -31.922 -10.422 1 97 47 ILE B N 1
ATOM 2535 C CA . ILE B 1 47 ? 9.469 -32.844 -11.562 1 97 47 ILE B CA 1
ATOM 2536 C C . ILE B 1 47 ? 9.867 -32.062 -12.812 1 97 47 ILE B C 1
ATOM 2538 O O . ILE B 1 47 ? 9.047 -31.328 -13.383 1 97 47 ILE B O 1
ATOM 2542 N N . VAL B 1 48 ? 11.07 -32.312 -13.242 1 97.81 48 VAL B N 1
ATOM 2543 C CA . VAL B 1 48 ? 11.602 -31.547 -14.375 1 97.81 48 VAL B CA 1
ATOM 2544 C C . VAL B 1 48 ? 11.164 -32.188 -15.68 1 97.81 48 VAL B C 1
ATOM 2546 O O . VAL B 1 48 ? 11.336 -33.406 -15.867 1 97.81 48 VAL B O 1
ATOM 2549 N N . CYS B 1 49 ? 10.539 -31.391 -16.5 1 97.88 49 CYS B N 1
ATOM 2550 C CA . CYS B 1 49 ? 10.156 -31.781 -17.844 1 97.88 49 CYS B CA 1
ATOM 2551 C C . CYS B 1 49 ? 10.945 -31.016 -18.891 1 97.88 49 CYS B C 1
ATOM 2553 O O . CYS B 1 49 ? 10.812 -29.797 -19 1 97.88 49 CYS B O 1
ATOM 2555 N N . ARG B 1 50 ? 11.609 -31.703 -19.734 1 96.69 50 ARG B N 1
ATOM 2556 C CA . ARG B 1 50 ? 12.555 -31.062 -20.641 1 96.69 50 ARG B CA 1
ATOM 2557 C C . ARG B 1 50 ? 11.898 -30.734 -21.984 1 96.69 50 ARG B C 1
ATOM 2559 O O . ARG B 1 50 ? 12.414 -29.922 -22.75 1 96.69 50 ARG B O 1
ATOM 2566 N N . ASP B 1 51 ? 10.883 -31.438 -22.297 1 97.5 51 ASP B N 1
ATOM 2567 C CA . ASP B 1 51 ? 10.148 -31.188 -23.531 1 97.5 51 ASP B CA 1
ATOM 2568 C C . ASP B 1 51 ? 8.648 -31.375 -23.312 1 97.5 51 ASP B C 1
ATOM 2570 O O . ASP B 1 51 ? 8.203 -31.656 -22.203 1 97.5 51 ASP B O 1
ATOM 2574 N N . TYR B 1 52 ? 7.906 -31.094 -24.359 1 98 52 TYR B N 1
ATOM 2575 C CA . TYR B 1 52 ? 6.449 -31.109 -24.297 1 98 52 TYR B CA 1
ATOM 2576 C C . TYR B 1 52 ? 5.938 -32.5 -23.938 1 98 52 TYR B C 1
ATOM 2578 O O . TYR B 1 52 ? 5 -32.625 -23.156 1 98 52 TYR B O 1
ATOM 2586 N N . GLU B 1 53 ? 6.543 -33.5 -24.484 1 97.06 53 GLU B N 1
ATOM 2587 C CA . GLU B 1 53 ? 6.137 -34.875 -24.219 1 97.06 53 GLU B CA 1
ATOM 2588 C C . GLU B 1 53 ? 6.332 -35.219 -22.75 1 97.06 53 GLU B C 1
ATOM 2590 O O . GLU B 1 53 ? 5.457 -35.844 -22.141 1 97.06 53 GLU B O 1
ATOM 2595 N N . ASP B 1 54 ? 7.469 -34.844 -22.203 1 96.69 54 ASP B N 1
ATOM 2596 C CA . ASP B 1 54 ? 7.738 -35.031 -20.781 1 96.69 54 ASP B CA 1
ATOM 2597 C C . ASP B 1 54 ? 6.656 -34.375 -19.922 1 96.69 54 ASP B C 1
ATOM 2599 O O . ASP B 1 54 ? 6.195 -34.969 -18.953 1 96.69 54 ASP B O 1
ATOM 2603 N N . LEU B 1 55 ? 6.289 -33.188 -20.281 1 97.5 55 LEU B N 1
ATOM 2604 C CA . LEU B 1 55 ? 5.309 -32.406 -19.531 1 97.5 55 LEU B CA 1
ATOM 2605 C C . LEU B 1 55 ? 3.949 -33.125 -19.531 1 97.5 55 LEU B C 1
ATOM 2607 O O . LEU B 1 55 ? 3.344 -33.281 -18.469 1 97.5 55 LEU B O 1
ATOM 2611 N N . GLN B 1 56 ? 3.514 -33.531 -20.734 1 97 56 GLN B N 1
ATOM 2612 C CA . GLN B 1 56 ? 2.227 -34.219 -20.828 1 97 56 GLN B CA 1
ATOM 2613 C C . GLN B 1 56 ? 2.217 -35.5 -20.016 1 97 56 GLN B C 1
ATOM 2615 O O . GLN B 1 56 ? 1.237 -35.781 -19.328 1 97 56 GLN B O 1
ATOM 2620 N N . PHE B 1 57 ? 3.291 -36.156 -20.062 1 96.44 57 PHE B N 1
ATOM 2621 C CA . PHE B 1 57 ? 3.406 -37.406 -19.328 1 96.44 57 PHE B CA 1
ATOM 2622 C C . PHE B 1 57 ? 3.32 -37.156 -17.828 1 96.44 57 PHE B C 1
ATOM 2624 O O . PHE B 1 57 ? 2.594 -37.875 -17.109 1 96.44 57 PHE B O 1
ATOM 2631 N N . ALA B 1 58 ? 4.035 -36.188 -17.344 1 96 58 ALA B N 1
ATOM 2632 C CA . ALA B 1 58 ? 4.094 -35.875 -15.914 1 96 58 ALA B CA 1
ATOM 2633 C C . ALA B 1 58 ? 2.727 -35.438 -15.398 1 96 58 ALA B C 1
ATOM 2635 O O . ALA B 1 58 ? 2.369 -35.719 -14.25 1 96 58 ALA B O 1
ATOM 2636 N N . VAL B 1 59 ? 1.941 -34.719 -16.203 1 95.62 59 VAL B N 1
ATOM 2637 C CA . VAL B 1 59 ? 0.646 -34.188 -15.789 1 95.62 59 VAL B CA 1
ATOM 2638 C C . VAL B 1 59 ? -0.405 -35.281 -15.844 1 95.62 59 VAL B C 1
ATOM 2640 O O . VAL B 1 59 ? -1.229 -35.406 -14.93 1 95.62 59 VAL B O 1
ATOM 2643 N N . GLU B 1 60 ? -0.276 -36.125 -16.812 1 93.69 60 GLU B N 1
ATOM 2644 C CA . GLU B 1 60 ? -1.349 -37.062 -17.078 1 93.69 60 GLU B CA 1
ATOM 2645 C C . GLU B 1 60 ? -1.139 -38.375 -16.297 1 93.69 60 GLU B C 1
ATOM 2647 O O . GLU B 1 60 ? -2.1 -39.062 -15.992 1 93.69 60 GLU B O 1
ATOM 2652 N N . ASN B 1 61 ? 0.052 -38.781 -16.016 1 89.12 61 ASN B N 1
ATOM 2653 C CA . ASN B 1 61 ? 0.319 -40.125 -15.484 1 89.12 61 ASN B CA 1
ATOM 2654 C C . ASN B 1 61 ? 0.646 -40.062 -13.992 1 89.12 61 ASN B C 1
ATOM 2656 O O . ASN B 1 61 ? 1.218 -41.031 -13.445 1 89.12 61 ASN B O 1
ATOM 2660 N N . ALA B 1 62 ? 0.397 -39.031 -13.414 1 83.88 62 ALA B N 1
ATOM 2661 C CA . ALA B 1 62 ? 0.622 -38.969 -11.969 1 83.88 62 ALA B CA 1
ATOM 2662 C C . ALA B 1 62 ? -0.647 -39.281 -11.195 1 83.88 62 ALA B C 1
ATOM 2664 O O . ALA B 1 62 ? -1.754 -39.188 -11.734 1 83.88 62 ALA B O 1
ATOM 2665 N N . SER B 1 63 ? -0.423 -39.75 -10.008 1 84.44 63 SER B N 1
ATOM 2666 C CA . SER B 1 63 ? -1.525 -40.188 -9.156 1 84.44 63 SER B CA 1
ATOM 2667 C C . SER B 1 63 ? -2.352 -39 -8.672 1 84.44 63 SER B C 1
ATOM 2669 O O . SER B 1 63 ? -3.521 -39.156 -8.312 1 84.44 63 SER B O 1
ATOM 2671 N N . PHE B 1 64 ? -1.741 -37.906 -8.617 1 83.31 64 PHE B N 1
ATOM 2672 C CA . PHE B 1 64 ? -2.482 -36.688 -8.242 1 83.31 64 PHE B CA 1
ATOM 2673 C C . PHE B 1 64 ? -1.992 -35.5 -9.031 1 83.31 64 PHE B C 1
ATOM 2675 O O . PHE B 1 64 ? -0.854 -35.469 -9.508 1 83.31 64 PHE B O 1
ATOM 2682 N N . ALA B 1 65 ? -2.873 -34.562 -9.172 1 87.5 65 ALA B N 1
ATOM 2683 C CA . ALA B 1 65 ? -2.607 -33.375 -9.969 1 87.5 65 ALA B CA 1
ATOM 2684 C C . ALA B 1 65 ? -1.51 -32.5 -9.344 1 87.5 65 ALA B C 1
ATOM 2686 O O . ALA B 1 65 ? -1.427 -32.406 -8.117 1 87.5 65 ALA B O 1
ATOM 2687 N N . PRO B 1 66 ? -0.669 -31.984 -10.203 1 94.62 66 PRO B N 1
ATOM 2688 C CA . PRO B 1 66 ? 0.299 -31.047 -9.633 1 94.62 66 PRO B CA 1
ATOM 2689 C C . PRO B 1 66 ? -0.368 -29.844 -8.977 1 94.62 66 PRO B C 1
ATOM 2691 O O . PRO B 1 66 ? -1.395 -29.359 -9.461 1 94.62 66 PRO B O 1
ATOM 2694 N N . SER B 1 67 ? 0.218 -29.391 -7.871 1 95 67 SER B N 1
ATOM 2695 C CA . SER B 1 67 ? -0.266 -28.188 -7.211 1 95 67 SER B CA 1
ATOM 2696 C C . SER B 1 67 ? 0.023 -26.953 -8.047 1 95 67 SER B C 1
ATOM 2698 O O . SER B 1 67 ? -0.7 -25.953 -7.961 1 95 67 SER B O 1
ATOM 2700 N N . LEU B 1 68 ? 1.075 -27 -8.789 1 97.31 68 LEU B N 1
ATOM 2701 C CA . LEU B 1 68 ? 1.545 -25.859 -9.562 1 97.31 68 LEU B CA 1
ATOM 2702 C C . LEU B 1 68 ? 2.506 -26.312 -10.664 1 97.31 68 LEU B C 1
ATOM 2704 O O . LEU B 1 68 ? 3.244 -27.281 -10.484 1 97.31 68 LEU B O 1
ATOM 2708 N N . ALA B 1 69 ? 2.443 -25.656 -11.766 1 97.94 69 ALA B N 1
ATOM 2709 C CA . ALA B 1 69 ? 3.432 -25.828 -12.828 1 97.94 69 ALA B CA 1
ATOM 2710 C C . ALA B 1 69 ? 4.238 -24.562 -13.055 1 97.94 69 ALA B C 1
ATOM 2712 O O . ALA B 1 69 ? 3.715 -23.453 -12.898 1 97.94 69 ALA B O 1
ATOM 2713 N N . ILE B 1 70 ? 5.496 -24.719 -13.281 1 98 70 ILE B N 1
ATOM 2714 C CA . ILE B 1 70 ? 6.363 -23.672 -13.812 1 98 70 ILE B CA 1
ATOM 2715 C C . ILE B 1 70 ? 6.723 -23.984 -15.266 1 98 70 ILE B C 1
ATOM 2717 O O . ILE B 1 70 ? 7.262 -25.047 -15.562 1 98 70 ILE B O 1
ATOM 2721 N N . SER B 1 71 ? 6.418 -23.047 -16.141 1 96.56 71 SER B N 1
ATOM 2722 C CA . SER B 1 71 ? 6.594 -23.422 -17.531 1 96.56 71 SER B CA 1
ATOM 2723 C C . SER B 1 71 ? 7.316 -22.328 -18.312 1 96.56 71 SER B C 1
ATOM 2725 O O . SER B 1 71 ? 6.973 -21.156 -18.219 1 96.56 71 SER B O 1
ATOM 2727 N N . ASN B 1 72 ? 8.266 -22.75 -19.031 1 93.31 72 ASN B N 1
ATOM 2728 C CA . ASN B 1 72 ? 8.773 -21.922 -20.125 1 93.31 72 ASN B CA 1
ATOM 2729 C C . ASN B 1 72 ? 7.758 -21.797 -21.25 1 93.31 72 ASN B C 1
ATOM 2731 O O . ASN B 1 72 ? 6.891 -22.672 -21.406 1 93.31 72 ASN B O 1
ATOM 2735 N N . ILE B 1 73 ? 7.883 -20.734 -21.984 1 91.56 73 ILE B N 1
ATOM 2736 C CA . ILE B 1 73 ? 6.973 -20.562 -23.109 1 91.56 73 ILE B CA 1
ATOM 2737 C C . ILE B 1 73 ? 7.414 -21.438 -24.281 1 91.56 73 ILE B C 1
ATOM 2739 O O . ILE B 1 73 ? 6.582 -22.016 -24.984 1 91.56 73 ILE B O 1
ATOM 2743 N N . ASN B 1 74 ? 8.695 -21.391 -24.469 1 90.44 74 ASN B N 1
ATOM 2744 C CA . ASN B 1 74 ? 9.258 -22.172 -25.578 1 90.44 74 ASN B CA 1
ATOM 2745 C C . ASN B 1 74 ? 9.898 -23.469 -25.094 1 90.44 74 ASN B C 1
ATOM 2747 O O . ASN B 1 74 ? 10.961 -23.438 -24.469 1 90.44 74 ASN B O 1
ATOM 2751 N N . LEU B 1 75 ? 9.289 -24.547 -25.312 1 93.31 75 LEU B N 1
ATOM 2752 C CA . LEU B 1 75 ? 9.781 -25.891 -25 1 93.31 75 LEU B CA 1
ATOM 2753 C C . LEU B 1 75 ? 9.945 -26.719 -26.266 1 93.31 75 LEU B C 1
ATOM 2755 O O . LEU B 1 75 ? 9.188 -26.562 -27.219 1 93.31 75 LEU B O 1
ATOM 2759 N N . PRO B 1 76 ? 10.984 -27.547 -26.219 1 96.19 76 PRO B N 1
ATOM 2760 C CA . PRO B 1 76 ? 11.039 -28.469 -27.359 1 96.19 76 PRO B CA 1
ATOM 2761 C C . PRO B 1 76 ? 9.75 -29.266 -27.547 1 96.19 76 PRO B C 1
ATOM 2763 O O . PRO B 1 76 ? 9.219 -29.828 -26.578 1 96.19 76 PRO B O 1
ATOM 2766 N N . GLY B 1 77 ? 9.18 -29.281 -28.781 1 96.62 77 GLY B N 1
ATOM 2767 C CA . GLY B 1 77 ? 7.906 -29.906 -29.078 1 96.62 77 GLY B CA 1
ATOM 2768 C C . GLY B 1 77 ? 6.723 -28.984 -28.906 1 96.62 77 GLY B C 1
ATOM 2769 O O . GLY B 1 77 ? 5.594 -29.344 -29.266 1 96.62 77 GLY B O 1
ATOM 2770 N N . ALA B 1 78 ? 6.844 -27.859 -28.328 1 94.12 78 ALA B N 1
ATOM 2771 C CA . ALA B 1 78 ? 5.852 -26.812 -28.094 1 94.12 78 ALA B CA 1
ATOM 2772 C C . ALA B 1 78 ? 6.5 -25.422 -28.125 1 94.12 78 ALA B C 1
ATOM 2774 O O . ALA B 1 78 ? 6.555 -24.75 -27.094 1 94.12 78 ALA B O 1
ATOM 2775 N N . GLU B 1 79 ? 6.84 -25 -29.312 1 91.94 79 GLU B N 1
ATOM 2776 C CA . GLU B 1 79 ? 7.727 -23.844 -29.438 1 91.94 79 GLU B CA 1
ATOM 2777 C C . GLU B 1 79 ? 6.938 -22.531 -29.5 1 91.94 79 GLU B C 1
ATOM 2779 O O . GLU B 1 79 ? 7.516 -21.453 -29.453 1 91.94 79 GLU B O 1
ATOM 2784 N N . ASN B 1 80 ? 5.629 -22.625 -29.516 1 88.75 80 ASN B N 1
ATOM 2785 C CA . ASN B 1 80 ? 4.805 -21.422 -29.672 1 88.75 80 ASN B CA 1
ATOM 2786 C C . ASN B 1 80 ? 3.793 -21.297 -28.531 1 88.75 80 ASN B C 1
ATOM 2788 O O . ASN B 1 80 ? 2.658 -20.859 -28.75 1 88.75 80 ASN B O 1
ATOM 2792 N N . GLY B 1 81 ? 4.133 -21.812 -27.375 1 92.06 81 GLY B N 1
ATOM 2793 C CA . GLY B 1 81 ? 3.279 -21.625 -26.219 1 92.06 81 GLY B CA 1
ATOM 2794 C C . GLY B 1 81 ? 2.281 -22.75 -26.031 1 92.06 81 GLY B C 1
ATOM 2795 O O . GLY B 1 81 ? 1.417 -22.672 -25.141 1 92.06 81 GLY B O 1
ATOM 2796 N N . GLU B 1 82 ? 2.393 -23.859 -26.766 1 94.94 82 GLU B N 1
ATOM 2797 C CA . GLU B 1 82 ? 1.471 -24.984 -26.656 1 94.94 82 GLU B CA 1
ATOM 2798 C C . GLU B 1 82 ? 1.507 -25.609 -25.266 1 94.94 82 GLU B C 1
ATOM 2800 O O . GLU B 1 82 ? 0.486 -26.078 -24.766 1 94.94 82 GLU B O 1
ATOM 2805 N N . ALA B 1 83 ? 2.668 -25.594 -24.672 1 95.62 83 ALA B N 1
ATOM 2806 C CA . ALA B 1 83 ? 2.789 -26.141 -23.312 1 95.62 83 ALA B CA 1
ATOM 2807 C C . ALA B 1 83 ? 1.921 -25.359 -22.344 1 95.62 83 ALA B C 1
ATOM 2809 O O . ALA B 1 83 ? 1.212 -25.953 -21.516 1 95.62 83 ALA B O 1
ATOM 2810 N N . LEU B 1 84 ? 2.012 -24.047 -22.422 1 94.75 84 LEU B N 1
ATOM 2811 C CA . LEU B 1 84 ? 1.208 -23.188 -21.562 1 94.75 84 LEU B CA 1
ATOM 2812 C C . LEU B 1 84 ? -0.28 -23.422 -21.797 1 94.75 84 LEU B C 1
ATOM 2814 O O . LEU B 1 84 ? -1.055 -23.547 -20.844 1 94.75 84 LEU B O 1
ATOM 2818 N N . THR B 1 85 ? -0.648 -23.516 -23.047 1 95.38 85 THR B N 1
ATOM 2819 C CA . THR B 1 85 ? -2.041 -23.75 -23.406 1 95.38 85 THR B CA 1
ATOM 2820 C C . THR B 1 85 ? -2.537 -25.062 -22.828 1 95.38 85 THR B C 1
ATOM 2822 O O . THR B 1 85 ? -3.637 -25.125 -22.266 1 95.38 85 THR B O 1
ATOM 2825 N N . TYR B 1 86 ? -1.727 -26.047 -22.938 1 96.62 86 TYR B N 1
ATOM 2826 C CA . TYR B 1 86 ? -2.045 -27.375 -22.406 1 96.62 86 TYR B CA 1
ATOM 2827 C C . TYR B 1 86 ? -2.271 -27.328 -20.906 1 96.62 86 TYR B C 1
ATOM 2829 O O . TYR B 1 86 ? -3.277 -27.844 -20.406 1 96.62 86 TYR B O 1
ATOM 2837 N N . LEU B 1 87 ? -1.413 -26.719 -20.172 1 96.56 87 LEU B N 1
ATOM 2838 C CA . LEU B 1 87 ? -1.506 -26.641 -18.719 1 96.56 87 LEU B CA 1
ATOM 2839 C C . LEU B 1 87 ? -2.781 -25.906 -18.281 1 96.56 87 LEU B C 1
ATOM 2841 O O . LEU B 1 87 ? -3.453 -26.344 -17.344 1 96.56 87 LEU B O 1
ATOM 2845 N N . ILE B 1 88 ? -3.045 -24.859 -18.984 1 94.5 88 ILE B N 1
ATOM 2846 C CA . ILE B 1 88 ? -4.25 -24.094 -18.688 1 94.5 88 ILE B CA 1
ATOM 2847 C C . ILE B 1 88 ? -5.484 -24.953 -18.938 1 94.5 88 ILE B C 1
ATOM 2849 O O . ILE B 1 88 ? -6.41 -24.984 -18.125 1 94.5 88 ILE B O 1
ATOM 2853 N N . GLU B 1 89 ? -5.492 -25.688 -20.062 1 94.62 89 GLU B N 1
ATOM 2854 C CA . GLU B 1 89 ? -6.602 -26.578 -20.391 1 94.62 89 GLU B CA 1
ATOM 2855 C C . GLU B 1 89 ? -6.793 -27.656 -19.328 1 94.62 89 GLU B C 1
ATOM 2857 O O . GLU B 1 89 ? -7.918 -28.062 -19.047 1 94.62 89 GLU B O 1
ATOM 2862 N N . MET B 1 90 ? -5.738 -28.109 -18.75 1 94.5 90 MET B N 1
ATOM 2863 C CA . MET B 1 90 ? -5.777 -29.141 -17.719 1 94.5 90 MET B CA 1
ATOM 2864 C C . MET B 1 90 ? -6.074 -28.531 -16.344 1 94.5 90 MET B C 1
ATOM 2866 O O . MET B 1 90 ? -6.074 -29.25 -15.344 1 94.5 90 MET B O 1
ATOM 2870 N N . SER B 1 91 ? -6.281 -27.188 -16.297 1 93.5 91 SER B N 1
ATOM 2871 C CA . SER B 1 91 ? -6.617 -26.438 -15.102 1 93.5 91 SER B CA 1
ATOM 2872 C C . SER B 1 91 ? -5.512 -26.531 -14.055 1 93.5 91 SER B C 1
ATOM 2874 O O . SER B 1 91 ? -5.785 -26.594 -12.852 1 93.5 91 SER B O 1
ATOM 2876 N N . VAL B 1 92 ? -4.289 -26.672 -14.523 1 95.62 92 VAL B N 1
ATOM 2877 C CA . VAL B 1 92 ? -3.139 -26.641 -13.633 1 95.62 92 VAL B CA 1
ATOM 2878 C C . VAL B 1 92 ? -2.686 -25.203 -13.422 1 95.62 92 VAL B C 1
ATOM 2880 O O . VAL B 1 92 ? -2.328 -24.516 -14.375 1 95.62 92 VAL B O 1
ATOM 2883 N N . PRO B 1 93 ? -2.723 -24.703 -12.18 1 96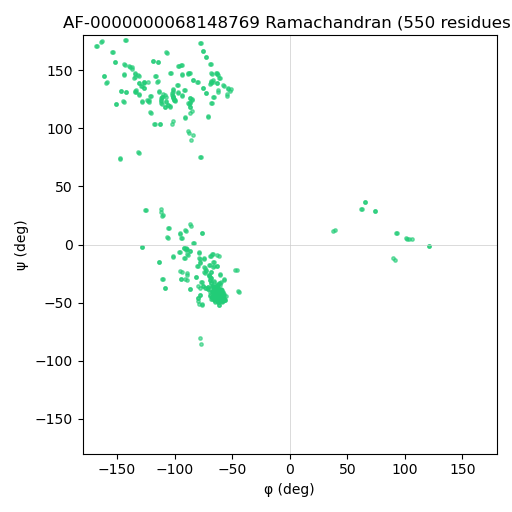.62 93 PRO B N 1
ATOM 2884 C CA . PRO B 1 93 ? -2.156 -23.375 -11.961 1 96.62 93 PRO B CA 1
ATOM 2885 C C . PRO B 1 93 ? -0.716 -23.25 -12.453 1 96.62 93 PRO B C 1
ATOM 2887 O O . PRO B 1 93 ? 0.099 -24.156 -12.219 1 96.62 93 PRO B O 1
ATOM 2890 N N . THR B 1 94 ? -0.453 -22.125 -13.18 1 97.19 94 THR B N 1
ATOM 2891 C CA . THR B 1 94 ? 0.834 -22.078 -13.867 1 97.19 94 THR B CA 1
ATOM 2892 C C . THR B 1 94 ? 1.516 -20.734 -13.648 1 97.19 94 THR B C 1
ATOM 2894 O O . THR B 1 94 ? 0.871 -19.688 -13.734 1 97.19 94 THR B O 1
ATOM 2897 N N . ILE B 1 95 ? 2.785 -20.766 -13.273 1 96.62 95 ILE B N 1
ATOM 2898 C CA . ILE B 1 95 ? 3.676 -19.609 -13.328 1 96.62 95 ILE B CA 1
ATOM 2899 C C . ILE B 1 95 ? 4.574 -19.703 -14.562 1 96.62 95 ILE B C 1
ATOM 2901 O O . ILE B 1 95 ? 5.27 -20.719 -14.75 1 96.62 95 ILE B O 1
ATOM 2905 N N . VAL B 1 96 ? 4.535 -18.672 -15.359 1 95.38 96 VAL B N 1
ATOM 2906 C CA . VAL B 1 96 ? 5.34 -18.672 -16.578 1 95.38 96 VAL B CA 1
ATOM 2907 C C . VAL B 1 96 ? 6.746 -18.156 -16.266 1 95.38 96 VAL B C 1
ATOM 2909 O O . VAL B 1 96 ? 6.91 -17.141 -15.586 1 95.38 96 VAL B O 1
ATOM 2912 N N . PHE B 1 97 ? 7.738 -18.891 -16.609 1 94.56 97 PHE B N 1
ATOM 2913 C CA . PHE B 1 97 ? 9.148 -18.547 -16.469 1 94.56 97 PHE B CA 1
ATOM 2914 C C . PHE B 1 97 ? 9.82 -18.469 -17.844 1 94.56 97 PHE B C 1
ATOM 2916 O O . PHE B 1 97 ? 10.156 -19.516 -18.422 1 94.56 97 PHE B O 1
ATOM 2923 N N . THR B 1 98 ? 10.07 -17.188 -18.359 1 90.12 98 THR B N 1
ATOM 2924 C CA . THR B 1 98 ? 10.438 -17.094 -19.766 1 90.12 98 THR B CA 1
ATOM 2925 C C . THR B 1 98 ? 11.547 -16.062 -19.969 1 90.12 98 THR B C 1
ATOM 2927 O O . THR B 1 98 ? 11.766 -15.203 -19.109 1 90.12 98 THR B O 1
ATOM 2930 N N . GLY B 1 99 ? 12.383 -16.219 -21.047 1 82.56 99 GLY B N 1
ATOM 2931 C CA . GLY B 1 99 ? 13.508 -15.352 -21.344 1 82.56 99 GLY B CA 1
ATOM 2932 C C . GLY B 1 99 ? 13.102 -14.07 -22.062 1 82.56 99 GLY B C 1
ATOM 2933 O O . GLY B 1 99 ? 13.852 -13.094 -22.062 1 82.56 99 GLY B O 1
ATOM 2934 N N . SER B 1 100 ? 12.055 -14.07 -22.797 1 71 100 SER B N 1
ATOM 2935 C CA . SER B 1 100 ? 11.711 -12.914 -23.609 1 71 100 SER B CA 1
ATOM 2936 C C . SER B 1 100 ? 10.617 -12.078 -22.969 1 71 100 SER B C 1
ATOM 2938 O O . SER B 1 100 ? 9.789 -12.602 -22.219 1 71 100 SER B O 1
ATOM 2940 N N . PHE B 1 101 ? 10.883 -10.734 -22.906 1 64.88 101 PHE B N 1
ATOM 2941 C CA . PHE B 1 101 ? 9.906 -9.797 -22.375 1 64.88 101 PHE B CA 1
ATOM 2942 C C . PHE B 1 101 ? 9.367 -8.891 -23.484 1 64.88 101 PHE B C 1
ATOM 2944 O O . PHE B 1 101 ? 8.914 -7.773 -23.203 1 64.88 101 PHE B O 1
ATOM 2951 N N . GLN B 1 102 ? 9.352 -9.375 -24.688 1 69.88 102 GLN B N 1
ATOM 2952 C CA . GLN B 1 102 ? 8.758 -8.477 -25.672 1 69.88 102 GLN B CA 1
ATOM 2953 C C . GLN B 1 102 ? 7.289 -8.219 -25.359 1 69.88 102 GLN B C 1
ATOM 2955 O O . GLN B 1 102 ? 6.609 -9.07 -24.781 1 69.88 102 GLN B O 1
ATOM 2960 N N . GLU B 1 103 ? 6.973 -7.027 -25.531 1 71.12 103 GLU B N 1
ATOM 2961 C CA . GLU B 1 103 ? 5.605 -6.59 -25.266 1 71.12 103 GLU B CA 1
ATOM 2962 C C . GLU B 1 103 ? 4.59 -7.57 -25.844 1 71.12 103 GLU B C 1
ATOM 2964 O O . GLU B 1 103 ? 3.58 -7.875 -25.203 1 71.12 103 GLU B O 1
ATOM 2969 N N . SER B 1 104 ? 4.867 -8.086 -27.031 1 75.5 104 SER B N 1
ATOM 2970 C CA . SER B 1 104 ? 3.941 -9.008 -27.688 1 75.5 104 SER B CA 1
ATOM 2971 C C . SER B 1 104 ? 3.82 -10.312 -26.906 1 75.5 104 SER B C 1
ATOM 2973 O O . SER B 1 104 ? 2.719 -10.836 -26.719 1 75.5 104 SER B O 1
ATOM 2975 N N . THR B 1 105 ? 4.883 -10.734 -26.438 1 76.38 105 THR B N 1
ATOM 2976 C CA . THR B 1 105 ? 4.887 -11.961 -25.656 1 76.38 105 THR B CA 1
ATOM 2977 C C . THR B 1 105 ? 4.176 -11.758 -24.312 1 76.38 105 THR B C 1
ATOM 2979 O O . THR B 1 105 ? 3.385 -12.602 -23.891 1 76.38 105 THR B O 1
ATOM 2982 N N . ARG B 1 106 ? 4.434 -10.672 -23.766 1 77.62 106 ARG B N 1
ATOM 2983 C CA . ARG B 1 106 ? 3.814 -10.359 -22.484 1 77.62 106 ARG B CA 1
ATOM 2984 C C . ARG B 1 106 ? 2.293 -10.336 -22.609 1 77.62 106 ARG B C 1
ATOM 2986 O O . ARG B 1 106 ? 1.591 -10.914 -21.781 1 77.62 106 ARG B O 1
ATOM 2993 N N . GLU B 1 107 ? 1.87 -9.68 -23.609 1 78.88 107 GLU B N 1
ATOM 2994 C CA . GLU B 1 107 ? 0.429 -9.609 -23.828 1 78.88 107 GLU B CA 1
ATOM 2995 C C . GLU B 1 107 ? -0.172 -11.008 -24 1 78.88 107 GLU B C 1
ATOM 2997 O O . GLU B 1 107 ? -1.244 -11.289 -23.469 1 78.88 107 GLU B O 1
ATOM 3002 N N . THR B 1 108 ? 0.537 -11.789 -24.734 1 79.81 108 THR B N 1
ATOM 3003 C CA . THR B 1 108 ? 0.082 -13.156 -24.969 1 79.81 108 THR B CA 1
ATOM 3004 C C . THR B 1 108 ? 0.013 -13.938 -23.672 1 79.81 108 THR B C 1
ATOM 3006 O O . THR B 1 108 ? -0.957 -14.656 -23.406 1 79.81 108 THR B O 1
ATOM 3009 N N . ILE B 1 109 ? 0.997 -13.789 -22.844 1 84.81 109 ILE B N 1
ATOM 3010 C CA . ILE B 1 109 ? 1.078 -14.484 -21.562 1 84.81 109 ILE B CA 1
ATOM 3011 C C . ILE B 1 109 ? -0.048 -14.008 -20.656 1 84.81 109 ILE B C 1
ATOM 3013 O O . ILE B 1 109 ? -0.756 -14.82 -20.062 1 84.81 109 ILE B O 1
ATOM 3017 N N . LEU B 1 110 ? -0.23 -12.719 -20.656 1 83 110 LEU B N 1
ATOM 3018 C CA . LEU B 1 110 ? -1.178 -12.117 -19.734 1 83 110 LEU B CA 1
ATOM 3019 C C . LEU B 1 110 ? -2.613 -12.383 -20.156 1 83 110 LEU B C 1
ATOM 3021 O O . LEU B 1 110 ? -3.543 -12.273 -19.359 1 83 110 LEU B O 1
ATOM 3025 N N . ALA B 1 111 ? -2.738 -12.719 -21.453 1 81.62 111 ALA B N 1
ATOM 3026 C CA . ALA B 1 111 ? -4.059 -13.07 -21.953 1 81.62 111 ALA B CA 1
ATOM 3027 C C . ALA B 1 111 ? -4.477 -14.461 -21.484 1 81.62 111 ALA B C 1
ATOM 3029 O O . ALA B 1 111 ? -5.648 -14.828 -21.594 1 81.62 111 ALA B O 1
ATOM 3030 N N . LYS B 1 112 ? -3.539 -15.172 -20.953 1 86.75 112 LYS B N 1
ATOM 3031 C CA . LYS B 1 112 ? -3.814 -16.516 -20.469 1 86.75 112 LYS B CA 1
ATOM 3032 C C . LYS B 1 112 ? -4.086 -16.531 -18.969 1 86.75 112 LYS B C 1
ATOM 3034 O O . LYS B 1 112 ? -3.682 -15.617 -18.25 1 86.75 112 LYS B O 1
ATOM 3039 N N . ASP B 1 113 ? -4.844 -17.531 -18.578 1 89.75 113 ASP B N 1
ATOM 3040 C CA . ASP B 1 113 ? -5.184 -17.672 -17.172 1 89.75 113 ASP B CA 1
ATOM 3041 C C . ASP B 1 113 ? -4.02 -18.266 -16.375 1 89.75 113 ASP B C 1
ATOM 3043 O O . ASP B 1 113 ? -4.035 -19.438 -16.031 1 89.75 113 ASP B O 1
ATOM 3047 N N . ILE B 1 114 ? -3.014 -17.438 -16.125 1 93.75 114 ILE B N 1
ATOM 3048 C CA . ILE B 1 114 ? -1.84 -17.891 -15.375 1 93.75 114 ILE B CA 1
ATOM 3049 C C . ILE B 1 114 ? -1.853 -17.281 -13.977 1 93.75 114 ILE B C 1
ATOM 3051 O O . ILE B 1 114 ? -2.617 -16.359 -13.703 1 93.75 114 ILE B O 1
ATOM 3055 N N . VAL B 1 115 ? -1.038 -17.844 -13.156 1 94.12 115 VAL B N 1
ATOM 3056 C CA . VAL B 1 115 ? -0.893 -17.359 -11.789 1 94.12 115 VAL B CA 1
ATOM 3057 C C . VAL B 1 115 ? 0.016 -16.125 -11.773 1 94.12 115 VAL B C 1
ATOM 3059 O O . VAL B 1 115 ? -0.28 -15.133 -11.102 1 94.12 115 VAL B O 1
ATOM 3062 N N . ASP B 1 116 ? 1.046 -16.203 -12.43 1 92.88 116 ASP B N 1
ATOM 3063 C CA . ASP B 1 116 ? 2.115 -15.203 -12.438 1 92.88 116 ASP B CA 1
ATOM 3064 C C . ASP B 1 116 ? 3.102 -15.469 -13.57 1 92.88 116 ASP B C 1
ATOM 3066 O O . ASP B 1 116 ? 2.984 -16.469 -14.281 1 92.88 116 ASP B O 1
ATOM 3070 N N . TYR B 1 117 ? 3.965 -14.547 -13.781 1 91.25 117 TYR B N 1
ATOM 3071 C CA . TYR B 1 117 ? 5.074 -14.773 -14.703 1 91.25 117 TYR B CA 1
ATOM 3072 C C . TYR B 1 117 ? 6.344 -14.094 -14.211 1 91.25 117 TYR B C 1
ATOM 3074 O O . TYR B 1 117 ? 6.281 -13.055 -13.547 1 91.25 117 TYR B O 1
ATOM 3082 N N . VAL B 1 118 ? 7.418 -14.711 -14.477 1 89.5 118 VAL B N 1
ATOM 3083 C CA . VAL B 1 118 ? 8.742 -14.211 -14.125 1 89.5 118 VAL B CA 1
ATOM 3084 C C . VAL B 1 118 ? 9.641 -14.227 -15.359 1 89.5 118 VAL B C 1
ATOM 3086 O O . VAL B 1 118 ? 9.672 -15.211 -16.094 1 89.5 118 VAL B O 1
ATOM 3089 N N . ILE B 1 119 ? 10.359 -13.164 -15.508 1 85.62 119 ILE B N 1
ATOM 3090 C CA . ILE B 1 119 ? 11.258 -13.055 -16.656 1 85.62 119 ILE B CA 1
ATOM 3091 C C . ILE B 1 119 ? 12.672 -13.445 -16.234 1 85.62 119 ILE B C 1
ATOM 3093 O O . ILE B 1 119 ? 13.164 -12.992 -15.188 1 85.62 119 ILE B O 1
ATOM 3097 N N . LYS B 1 120 ? 13.375 -14.227 -17.078 1 87.38 120 LYS B N 1
ATOM 3098 C CA . LYS B 1 120 ? 14.695 -14.773 -16.797 1 87.38 120 LYS B CA 1
ATOM 3099 C C . LYS B 1 120 ? 15.773 -13.703 -16.938 1 87.38 120 LYS B C 1
ATOM 3101 O O . LYS B 1 120 ? 16.938 -13.938 -16.625 1 87.38 120 LYS B O 1
ATOM 3106 N N . ASP B 1 121 ? 15.547 -12.438 -17.078 1 73.31 121 ASP B N 1
ATOM 3107 C CA . ASP B 1 121 ? 16.5 -11.414 -17.469 1 73.31 121 ASP B CA 1
ATOM 3108 C C . ASP B 1 121 ? 17.188 -10.797 -16.25 1 73.31 121 ASP B C 1
ATOM 3110 O O . ASP B 1 121 ? 17.891 -9.781 -16.375 1 73.31 121 ASP B O 1
ATOM 3114 N N . SER B 1 122 ? 17.047 -11.375 -15.141 1 71.5 122 SER B N 1
ATOM 3115 C CA . SER B 1 122 ? 17.688 -10.758 -13.992 1 71.5 122 SER B CA 1
ATOM 3116 C C . SER B 1 122 ? 18.375 -11.805 -13.117 1 71.5 122 SER B C 1
ATOM 3118 O O . SER B 1 122 ? 18 -12.977 -13.148 1 71.5 122 SER B O 1
ATOM 3120 N N . VAL B 1 123 ? 19.422 -11.344 -12.414 1 74.38 123 VAL B N 1
ATOM 3121 C CA . VAL B 1 123 ? 20.125 -12.211 -11.477 1 74.38 123 VAL B CA 1
ATOM 3122 C C . VAL B 1 123 ? 19.188 -12.633 -10.352 1 74.38 123 VAL B C 1
ATOM 3124 O O . VAL B 1 123 ? 19.453 -13.594 -9.633 1 74.38 123 VAL B O 1
ATOM 3127 N N . PHE B 1 124 ? 18.062 -12.055 -10.297 1 80.12 124 PHE B N 1
ATOM 3128 C CA . PHE B 1 124 ? 17.125 -12.344 -9.219 1 80.12 124 PHE B CA 1
ATOM 3129 C C . PHE B 1 124 ? 15.953 -13.18 -9.727 1 80.12 124 PHE B C 1
ATOM 3131 O O . PHE B 1 124 ? 15.008 -13.461 -8.984 1 80.12 124 PHE B O 1
ATOM 3138 N N . ALA B 1 125 ? 16.016 -13.586 -10.898 1 86.25 125 ALA B N 1
ATOM 3139 C CA . ALA B 1 125 ? 14.875 -14.258 -11.523 1 86.25 125 ALA B CA 1
ATOM 3140 C C . ALA B 1 125 ? 14.461 -15.492 -10.734 1 86.25 125 ALA B C 1
ATOM 3142 O O . ALA B 1 125 ? 13.273 -15.695 -10.469 1 86.25 125 ALA B O 1
ATOM 3143 N N . VAL B 1 126 ? 15.406 -16.281 -10.32 1 91.69 126 VAL B N 1
ATOM 3144 C CA . VAL B 1 126 ? 15.109 -17.531 -9.641 1 91.69 126 VAL B CA 1
ATOM 3145 C C . VAL B 1 126 ? 14.555 -17.25 -8.25 1 91.69 126 VAL B C 1
ATOM 3147 O O . VAL B 1 126 ? 13.625 -17.922 -7.793 1 91.69 126 VAL B O 1
ATOM 3150 N N . ASP B 1 127 ? 15.078 -16.234 -7.625 1 87.75 127 ASP B N 1
ATOM 3151 C CA . ASP B 1 127 ? 14.555 -15.836 -6.32 1 87.75 127 ASP B CA 1
ATOM 3152 C C . ASP B 1 127 ? 13.125 -15.328 -6.43 1 87.75 127 ASP B C 1
ATOM 3154 O O . ASP B 1 127 ? 12.281 -15.633 -5.582 1 87.75 127 ASP B O 1
ATOM 3158 N N . MET B 1 128 ? 12.922 -14.555 -7.449 1 86.62 128 MET B N 1
ATOM 3159 C CA . MET B 1 128 ? 11.578 -14.039 -7.68 1 86.62 128 MET B CA 1
ATOM 3160 C C . MET B 1 128 ? 10.602 -15.172 -7.965 1 86.62 128 MET B C 1
ATOM 3162 O O . MET B 1 128 ? 9.461 -15.156 -7.484 1 86.62 128 MET B O 1
ATOM 3166 N N . LEU B 1 129 ? 11.055 -16.125 -8.727 1 92.62 129 LEU B N 1
ATOM 3167 C CA . LEU B 1 129 ? 10.234 -17.281 -9.016 1 92.62 129 LEU B CA 1
ATOM 3168 C C . LEU B 1 129 ? 9.922 -18.062 -7.742 1 92.62 129 LEU B C 1
ATOM 3170 O O . LEU B 1 129 ? 8.773 -18.469 -7.52 1 92.62 129 LEU B O 1
ATOM 3174 N N . ALA B 1 130 ? 10.953 -18.266 -6.949 1 92.81 130 ALA B N 1
ATOM 3175 C CA . ALA B 1 130 ? 10.766 -18.984 -5.691 1 92.81 130 ALA B CA 1
ATOM 3176 C C . ALA B 1 130 ? 9.742 -18.281 -4.805 1 92.81 130 ALA B C 1
ATOM 3178 O O . ALA B 1 130 ? 8.891 -18.922 -4.191 1 92.81 130 ALA B O 1
ATOM 3179 N N . GLU B 1 131 ? 9.844 -17 -4.797 1 90.31 131 GLU B N 1
ATOM 3180 C CA . GLU B 1 131 ? 8.883 -16.219 -4.016 1 90.31 131 GLU B CA 1
ATOM 3181 C C . GLU B 1 131 ? 7.465 -16.391 -4.543 1 90.31 131 GLU B C 1
ATOM 3183 O O . GLU B 1 131 ? 6.52 -16.531 -3.764 1 90.31 131 GLU B O 1
ATOM 3188 N N . SER B 1 132 ? 7.328 -16.344 -5.832 1 92.75 132 SER B N 1
ATOM 3189 C CA . SER B 1 132 ? 6.02 -16.531 -6.449 1 92.75 132 SER B CA 1
ATOM 3190 C C . SER B 1 132 ? 5.438 -17.906 -6.133 1 92.75 132 SER B C 1
ATOM 3192 O O . SER B 1 132 ? 4.25 -18.031 -5.836 1 92.75 132 SER B O 1
ATOM 3194 N N . VAL B 1 133 ? 6.289 -18.891 -6.141 1 95.12 133 VAL B N 1
ATOM 3195 C CA . VAL B 1 133 ? 5.863 -20.25 -5.832 1 95.12 133 VAL B CA 1
ATOM 3196 C C . VAL B 1 133 ? 5.402 -20.328 -4.379 1 95.12 133 VAL B C 1
ATOM 3198 O O . VAL B 1 133 ? 4.316 -20.844 -4.094 1 95.12 133 VAL B O 1
ATOM 3201 N N . CYS B 1 134 ? 6.203 -19.828 -3.551 1 93.31 134 CYS B N 1
ATOM 3202 C CA . CYS B 1 134 ? 5.887 -19.859 -2.127 1 93.31 134 CYS B CA 1
ATOM 3203 C C . CYS B 1 134 ? 4.578 -19.141 -1.842 1 93.31 134 CYS B C 1
ATOM 3205 O O . CYS B 1 134 ? 3.719 -19.656 -1.129 1 93.31 134 CYS B O 1
ATOM 3207 N N . ARG B 1 135 ? 4.445 -18 -2.443 1 91.81 135 ARG B N 1
ATOM 3208 C CA . ARG B 1 135 ? 3.236 -17.203 -2.244 1 91.81 135 ARG B CA 1
ATOM 3209 C C . ARG B 1 135 ? 1.995 -17.984 -2.666 1 91.81 135 ARG B C 1
ATOM 3211 O O . ARG B 1 135 ? 1.009 -18.047 -1.929 1 91.81 135 ARG B O 1
ATOM 3218 N N . PHE B 1 136 ? 2.109 -18.531 -3.84 1 95 136 PHE B N 1
ATOM 3219 C CA . PHE B 1 136 ? 0.96 -19.281 -4.34 1 95 136 PHE B CA 1
ATOM 3220 C C . PHE B 1 136 ? 0.583 -20.406 -3.383 1 95 136 PHE B C 1
ATOM 3222 O O . PHE B 1 136 ? -0.59 -20.562 -3.043 1 95 136 PHE B O 1
ATOM 3229 N N . LEU B 1 137 ? 1.567 -21.094 -2.895 1 94.19 137 LEU B N 1
ATOM 3230 C CA . LEU B 1 137 ? 1.314 -22.281 -2.084 1 94.19 137 LEU B CA 1
ATOM 3231 C C . LEU B 1 137 ? 0.811 -21.891 -0.697 1 94.19 137 LEU B C 1
ATOM 3233 O O . LEU B 1 137 ? 0.069 -22.641 -0.067 1 94.19 137 LEU B O 1
ATOM 3237 N N . THR B 1 138 ? 1.144 -20.688 -0.264 1 92.38 138 THR B N 1
ATOM 3238 C CA . THR B 1 138 ? 0.783 -20.312 1.096 1 92.38 138 THR B CA 1
ATOM 3239 C C . THR B 1 138 ? -0.458 -19.422 1.097 1 92.38 138 THR B C 1
ATOM 3241 O O . THR B 1 138 ? -1.056 -19.172 2.146 1 92.38 138 THR B O 1
ATOM 3244 N N . ASN B 1 139 ? -0.878 -18.969 -0.028 1 94.62 139 ASN B N 1
ATOM 3245 C CA . ASN B 1 139 ? -2.029 -18.078 -0.111 1 94.62 139 ASN B CA 1
ATOM 3246 C C . ASN B 1 139 ? -3.291 -18.734 0.435 1 94.62 139 ASN B C 1
ATOM 3248 O O . ASN B 1 139 ? -4.207 -18.047 0.896 1 94.62 139 ASN B O 1
ATOM 3252 N N . GLN B 1 140 ? -3.33 -20.031 0.387 1 93.12 140 GLN B N 1
ATOM 3253 C CA . GLN B 1 140 ? -4.5 -20.75 0.891 1 93.12 140 GLN B CA 1
ATOM 3254 C C . GLN B 1 140 ? -4.691 -20.516 2.387 1 93.12 140 GLN B C 1
ATOM 3256 O O . GLN B 1 140 ? -5.773 -20.75 2.926 1 93.12 140 GLN B O 1
ATOM 3261 N N . GLN B 1 141 ? -3.676 -20.078 3.023 1 92.19 141 GLN B N 1
ATOM 3262 C CA . GLN B 1 141 ? -3.758 -19.797 4.453 1 92.19 141 GLN B CA 1
ATOM 3263 C C . GLN B 1 141 ? -4.457 -18.469 4.707 1 92.19 141 GLN B C 1
ATOM 3265 O O . GLN B 1 141 ? -4.84 -18.172 5.84 1 92.19 141 GLN B O 1
ATOM 3270 N N . HIS B 1 142 ? -4.594 -17.672 3.725 1 94.94 142 HIS B N 1
ATOM 3271 C CA . HIS B 1 142 ? -5.207 -16.359 3.867 1 94.94 142 HIS B CA 1
ATOM 3272 C C . HIS B 1 142 ? -6.68 -16.391 3.467 1 94.94 142 HIS B C 1
ATOM 3274 O O . HIS B 1 142 ? -7.031 -16.953 2.426 1 94.94 142 HIS B O 1
ATOM 3280 N N . HIS B 1 143 ? -7.496 -15.859 4.312 1 98.12 143 HIS B N 1
ATOM 3281 C CA . HIS B 1 143 ? -8.938 -15.734 4.094 1 98.12 143 HIS B CA 1
ATOM 3282 C C . HIS B 1 143 ? -9.32 -14.297 3.766 1 98.12 143 HIS B C 1
ATOM 3284 O O . HIS B 1 143 ? -9.055 -13.383 4.547 1 98.12 143 HIS B O 1
ATOM 3290 N N . VAL B 1 144 ? -9.922 -14.109 2.551 1 98.56 144 VAL B N 1
ATOM 3291 C CA . VAL B 1 144 ? -10.25 -12.773 2.047 1 98.56 144 VAL B CA 1
ATOM 3292 C C . VAL B 1 144 ? -11.766 -12.617 1.964 1 98.56 144 VAL B C 1
ATOM 3294 O O . VAL B 1 144 ? -12.469 -13.492 1.459 1 98.56 144 VAL B O 1
ATOM 3297 N N . LEU B 1 145 ? -12.258 -11.5 2.498 1 98.69 145 LEU B N 1
ATOM 3298 C CA . LEU B 1 145 ? -13.672 -11.172 2.385 1 98.69 145 LEU B CA 1
ATOM 3299 C C . LEU B 1 145 ? -13.914 -10.164 1.267 1 98.69 145 LEU B C 1
ATOM 3301 O O . LEU B 1 145 ? -13.297 -9.094 1.251 1 98.69 145 LEU B O 1
ATOM 3305 N N . ILE B 1 146 ? -14.773 -10.555 0.353 1 98.19 146 ILE B N 1
ATOM 3306 C CA . ILE B 1 146 ? -15.172 -9.688 -0.75 1 98.19 146 ILE B CA 1
ATOM 3307 C C . ILE B 1 146 ? -16.531 -9.07 -0.454 1 98.19 146 ILE B C 1
ATOM 3309 O O . ILE B 1 146 ? -17.5 -9.781 -0.21 1 98.19 146 ILE B O 1
ATOM 3313 N N . VAL B 1 147 ? -16.578 -7.707 -0.493 1 97.31 147 VAL B N 1
ATOM 3314 C CA . VAL B 1 147 ? -17.828 -7.004 -0.21 1 97.31 147 VAL B CA 1
ATOM 3315 C C . VAL B 1 147 ? -18.219 -6.156 -1.414 1 97.31 147 VAL B C 1
ATOM 3317 O O . VAL B 1 147 ? -17.547 -5.184 -1.747 1 97.31 147 VAL B O 1
ATOM 3320 N N . ASP B 1 148 ? -19.328 -6.523 -2.043 1 95.44 148 ASP B N 1
ATOM 3321 C CA . ASP B 1 148 ? -19.828 -5.859 -3.242 1 95.44 148 ASP B CA 1
ATOM 3322 C C . ASP B 1 148 ? -21.312 -6.137 -3.443 1 95.44 148 ASP B C 1
ATOM 3324 O O . ASP B 1 148 ? -21.766 -7.266 -3.25 1 95.44 148 ASP B O 1
ATOM 3328 N N . ASP B 1 149 ? -22.016 -5.059 -3.844 1 93.75 149 ASP B N 1
ATOM 3329 C CA . ASP B 1 149 ? -23.453 -5.254 -3.998 1 93.75 149 ASP B CA 1
ATOM 3330 C C . ASP B 1 149 ? -23.766 -5.941 -5.324 1 93.75 149 ASP B C 1
ATOM 3332 O O . ASP B 1 149 ? -24.875 -6.453 -5.512 1 93.75 149 ASP B O 1
ATOM 3336 N N . SER B 1 150 ? -22.875 -5.953 -6.297 1 94.19 150 SER B N 1
ATOM 3337 C CA . SER B 1 150 ? -23.062 -6.613 -7.586 1 94.19 150 SER B CA 1
ATOM 3338 C C . SER B 1 150 ? -22.641 -8.078 -7.516 1 94.19 150 SER B C 1
ATOM 3340 O O . SER B 1 150 ? -21.484 -8.391 -7.262 1 94.19 150 SER B O 1
ATOM 3342 N N . ALA B 1 151 ? -23.547 -8.93 -7.824 1 95.94 151 ALA B N 1
ATOM 3343 C CA . ALA B 1 151 ? -23.25 -10.359 -7.836 1 95.94 151 ALA B CA 1
ATOM 3344 C C . ALA B 1 151 ? -22.172 -10.68 -8.859 1 95.94 151 ALA B C 1
ATOM 3346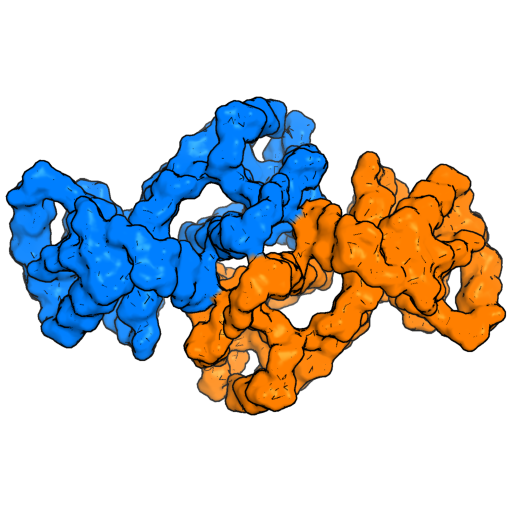 O O . ALA B 1 151 ? -21.312 -11.523 -8.609 1 95.94 151 ALA B O 1
ATOM 3347 N N . THR B 1 152 ? -22.266 -10.016 -9.93 1 96.06 152 THR B N 1
ATOM 3348 C CA . THR B 1 152 ? -21.297 -10.234 -10.992 1 96.06 152 THR B CA 1
ATOM 3349 C C . THR B 1 152 ? -19.891 -9.805 -10.539 1 96.06 152 THR B C 1
ATOM 3351 O O . THR B 1 152 ? -18.922 -10.523 -10.75 1 96.06 152 THR B O 1
ATOM 3354 N N . ALA B 1 153 ? -19.75 -8.648 -9.852 1 94.12 153 ALA B N 1
ATOM 3355 C CA . ALA B 1 153 ? -18.469 -8.164 -9.359 1 94.12 153 ALA B CA 1
ATOM 3356 C C . ALA B 1 153 ? -17.875 -9.117 -8.328 1 94.12 153 ALA B C 1
ATOM 3358 O O . ALA B 1 153 ? -16.672 -9.406 -8.352 1 94.12 153 ALA B O 1
ATOM 3359 N N . ARG B 1 154 ? -18.719 -9.633 -7.461 1 96.69 154 ARG B N 1
ATOM 3360 C CA . ARG B 1 154 ? -18.266 -10.586 -6.461 1 96.69 154 ARG B CA 1
ATOM 3361 C C . ARG B 1 154 ? -17.734 -11.859 -7.117 1 96.69 154 ARG B C 1
ATOM 3363 O O . ARG B 1 154 ? -16.688 -12.375 -6.734 1 96.69 154 ARG B O 1
ATOM 3370 N N . ALA B 1 155 ? -18.438 -12.328 -8.109 1 97 155 ALA B N 1
ATOM 3371 C CA . ALA B 1 155 ? -18.047 -13.555 -8.797 1 97 155 ALA B CA 1
ATOM 3372 C C . ALA B 1 155 ? -16.703 -13.398 -9.5 1 97 155 ALA B C 1
ATOM 3374 O O . ALA B 1 155 ? -15.852 -14.281 -9.43 1 97 155 ALA B O 1
ATOM 3375 N N . VAL B 1 156 ? -16.547 -12.297 -10.141 1 94.56 156 VAL B N 1
ATOM 3376 C CA . VAL B 1 156 ? -15.312 -12.023 -10.867 1 94.56 156 VAL B CA 1
ATOM 3377 C C . VAL B 1 156 ? -14.133 -11.992 -9.898 1 94.56 156 VAL B C 1
ATOM 3379 O O . VAL B 1 156 ? -13.117 -12.648 -10.125 1 94.56 156 VAL B O 1
ATOM 3382 N N . LEU B 1 157 ? -14.266 -11.258 -8.781 1 95.69 157 LEU B N 1
ATOM 3383 C CA . LEU B 1 157 ? -13.188 -11.141 -7.801 1 95.69 157 LEU B CA 1
ATOM 3384 C C . LEU B 1 157 ? -12.922 -12.484 -7.133 1 95.69 157 LEU B C 1
ATOM 3386 O O . LEU B 1 157 ? -11.766 -12.836 -6.867 1 95.69 157 LEU B O 1
ATOM 3390 N N . THR B 1 158 ? -13.992 -13.227 -6.879 1 97 158 THR B N 1
ATOM 3391 C CA . THR B 1 158 ? -13.844 -14.547 -6.285 1 97 158 THR B CA 1
ATOM 3392 C C . THR B 1 158 ? -13.023 -15.461 -7.195 1 97 158 THR B C 1
ATOM 3394 O O . THR B 1 158 ? -12.078 -16.109 -6.742 1 97 158 THR B O 1
ATOM 3397 N N . THR B 1 159 ? -13.383 -15.461 -8.445 1 94.44 159 THR B N 1
ATOM 3398 C CA . THR B 1 159 ? -12.68 -16.281 -9.414 1 94.44 159 THR B CA 1
ATOM 3399 C C . THR B 1 159 ? -11.203 -15.898 -9.5 1 94.44 159 THR B C 1
ATOM 3401 O O . THR B 1 159 ? -10.328 -16.766 -9.516 1 94.44 159 THR B O 1
ATOM 3404 N N . GLN B 1 160 ? -10.945 -14.672 -9.508 1 92.81 160 GLN B N 1
ATOM 3405 C CA . GLN B 1 160 ? -9.578 -14.172 -9.594 1 92.81 160 GLN B CA 1
ATOM 3406 C C . GLN B 1 160 ? -8.766 -14.57 -8.367 1 92.81 160 GLN B C 1
ATOM 3408 O O . GLN B 1 160 ? -7.641 -15.055 -8.5 1 92.81 160 GLN B O 1
ATOM 3413 N N . LEU B 1 161 ? -9.336 -14.383 -7.191 1 96.56 161 LEU B N 1
ATOM 3414 C CA . LEU B 1 161 ? -8.617 -14.68 -5.957 1 96.56 161 LEU B CA 1
ATOM 3415 C C . LEU B 1 161 ? -8.398 -16.188 -5.805 1 96.56 161 LEU B C 1
ATOM 3417 O O . LEU B 1 161 ? -7.367 -16.609 -5.285 1 96.56 161 LEU B O 1
ATOM 3421 N N . LYS B 1 162 ? -9.336 -16.953 -6.281 1 94.62 162 LYS B N 1
ATOM 3422 C CA . LYS B 1 162 ? -9.18 -18.406 -6.242 1 94.62 162 LYS B CA 1
ATOM 3423 C C . LYS B 1 162 ? -8.055 -18.859 -7.172 1 94.62 162 LYS B C 1
ATOM 3425 O O . LYS B 1 162 ? -7.332 -19.812 -6.863 1 94.62 162 LYS B O 1
ATOM 3430 N N . ARG B 1 163 ? -7.953 -18.188 -8.273 1 92.12 163 ARG B N 1
ATOM 3431 C CA . ARG B 1 163 ? -6.855 -18.469 -9.195 1 92.12 163 ARG B CA 1
ATOM 3432 C C . ARG B 1 163 ? -5.508 -18.297 -8.5 1 92.12 163 ARG B C 1
ATOM 3434 O O . ARG B 1 163 ? -4.551 -19.016 -8.805 1 92.12 163 ARG B O 1
ATOM 3441 N N . TYR B 1 164 ? -5.445 -17.422 -7.523 1 94.75 164 TYR B N 1
ATOM 3442 C CA . TYR B 1 164 ? -4.219 -17.156 -6.781 1 94.75 164 TYR B CA 1
ATOM 3443 C C . TYR B 1 164 ? -4.164 -17.969 -5.5 1 94.75 164 TYR B C 1
ATOM 3445 O O . TYR B 1 164 ? -3.309 -17.734 -4.641 1 94.75 164 TYR B O 1
ATOM 3453 N N . ASN B 1 165 ? -5.078 -18.906 -5.359 1 96.38 165 ASN B N 1
ATOM 3454 C CA . ASN B 1 165 ? -5.102 -19.906 -4.301 1 96.38 165 ASN B CA 1
ATOM 3455 C C . ASN B 1 165 ? -5.52 -19.297 -2.963 1 96.38 165 ASN B C 1
ATOM 3457 O O . ASN B 1 165 ? -5.094 -19.766 -1.905 1 96.38 165 ASN B O 1
ATOM 3461 N N . PHE B 1 166 ? -6.352 -18.203 -2.982 1 97.44 166 PHE B N 1
ATOM 3462 C CA . PHE B 1 166 ? -6.879 -17.609 -1.756 1 97.44 166 PHE B CA 1
ATOM 3463 C C . PHE B 1 166 ? -8.188 -18.297 -1.354 1 97.44 166 PHE B C 1
ATOM 3465 O O . PHE B 1 166 ? -8.953 -18.734 -2.211 1 97.44 166 PHE B O 1
ATOM 3472 N N . ARG B 1 167 ? -8.414 -18.375 -0.071 1 97.88 167 ARG B N 1
ATOM 3473 C CA . ARG B 1 167 ? -9.766 -18.641 0.426 1 97.88 167 ARG B CA 1
ATOM 3474 C C . ARG B 1 167 ? -10.609 -17.375 0.426 1 97.88 167 ARG B C 1
ATOM 3476 O O . ARG B 1 167 ? -10.117 -16.297 0.77 1 97.88 167 ARG B O 1
ATOM 3483 N N . THR B 1 168 ? -11.906 -17.547 0.022 1 98.25 168 THR B N 1
ATOM 3484 C CA . THR B 1 168 ? -12.703 -16.328 -0.087 1 98.25 168 THR B CA 1
ATOM 3485 C C . THR B 1 168 ? -14.078 -16.516 0.54 1 98.25 168 THR B C 1
ATOM 3487 O O . THR B 1 168 ? -14.602 -17.641 0.569 1 98.25 168 THR B O 1
ATOM 3490 N N . SER B 1 169 ? -14.562 -15.508 1.149 1 98.44 169 SER B N 1
ATOM 3491 C CA . SER B 1 169 ? -15.961 -15.289 1.49 1 98.44 169 SER B CA 1
ATOM 3492 C C . SER B 1 169 ? -16.5 -14.031 0.82 1 98.44 169 SER B C 1
ATOM 3494 O O . SER B 1 169 ? -15.742 -13.18 0.364 1 98.44 169 SER B O 1
ATOM 3496 N N . SER B 1 170 ? -17.797 -13.969 0.677 1 97.88 170 SER B N 1
ATOM 3497 C CA . SER B 1 170 ? -18.391 -12.812 0.011 1 97.88 170 SER B CA 1
ATOM 3498 C C . SER B 1 170 ? -19.594 -12.289 0.786 1 97.88 170 SER B C 1
ATOM 3500 O O . SER B 1 170 ? -20.297 -13.055 1.449 1 97.88 170 SER B O 1
ATOM 3502 N N . ALA B 1 171 ? -19.781 -11.023 0.731 1 96.88 171 ALA B N 1
ATOM 3503 C CA . ALA B 1 171 ? -20.922 -10.32 1.315 1 96.88 171 ALA B CA 1
ATOM 3504 C C . ALA B 1 171 ? -21.547 -9.359 0.311 1 96.88 171 ALA B C 1
ATOM 3506 O O . ALA B 1 171 ? -20.844 -8.695 -0.444 1 96.88 171 ALA B O 1
ATOM 3507 N N . GLU B 1 172 ? -22.891 -9.227 0.39 1 95.06 172 GLU B N 1
ATOM 3508 C CA . GLU B 1 172 ? -23.594 -8.422 -0.601 1 95.06 172 GLU B CA 1
ATOM 3509 C C . GLU B 1 172 ? -23.812 -7 -0.094 1 95.06 172 GLU B C 1
ATOM 3511 O O . GLU B 1 172 ? -24.312 -6.145 -0.829 1 95.06 172 GLU B O 1
ATOM 3516 N N . ASN B 1 173 ? -23.484 -6.793 1.117 1 93 173 ASN B N 1
ATOM 3517 C CA . ASN B 1 173 ? -23.609 -5.461 1.705 1 93 173 ASN B CA 1
ATOM 3518 C C . ASN B 1 173 ? -22.797 -5.34 2.994 1 93 173 ASN B C 1
ATOM 3520 O O . ASN B 1 173 ? -22.203 -6.316 3.447 1 93 173 ASN B O 1
ATOM 3524 N N . GLY B 1 174 ? -22.766 -4.16 3.543 1 93.12 174 GLY B N 1
ATOM 3525 C CA . GLY B 1 174 ? -21.953 -3.883 4.723 1 93.12 174 GLY B CA 1
ATOM 3526 C C . GLY B 1 174 ? -22.391 -4.676 5.941 1 93.12 174 GLY B C 1
ATOM 3527 O O . GLY B 1 174 ? -21.547 -5.18 6.691 1 93.12 174 GLY B O 1
ATOM 3528 N N . SER B 1 175 ? -23.688 -4.754 6.148 1 91.69 175 SER B N 1
ATOM 3529 C CA . SER B 1 175 ? -24.188 -5.48 7.305 1 91.69 175 SER B CA 1
ATOM 3530 C C . SER B 1 175 ? -23.797 -6.953 7.25 1 91.69 175 SER B C 1
ATOM 3532 O O . SER B 1 175 ? -23.359 -7.52 8.25 1 91.69 175 SER B O 1
ATOM 3534 N N . ALA B 1 176 ? -23.969 -7.535 6.121 1 95 176 ALA B N 1
ATOM 3535 C CA . ALA B 1 176 ? -23.562 -8.93 5.938 1 95 176 ALA B CA 1
ATOM 3536 C C . ALA B 1 176 ? -22.062 -9.102 6.152 1 95 176 ALA B C 1
ATOM 3538 O O . ALA B 1 176 ? -21.625 -10.094 6.746 1 95 176 ALA B O 1
ATOM 3539 N N . ALA B 1 177 ? -21.297 -8.133 5.668 1 96.56 177 ALA B N 1
ATOM 3540 C CA . ALA B 1 177 ? -19.844 -8.172 5.82 1 96.56 177 ALA B CA 1
ATOM 3541 C C . ALA B 1 177 ? -19.453 -8.195 7.293 1 96.56 177 ALA B C 1
ATOM 3543 O O . ALA B 1 177 ? -18.609 -9 7.703 1 96.56 177 ALA B O 1
ATOM 3544 N N . LEU B 1 178 ? -20.062 -7.336 8.078 1 95.31 178 LEU B N 1
ATOM 3545 C CA . LEU B 1 178 ? -19.734 -7.25 9.492 1 95.31 178 LEU B CA 1
ATOM 3546 C C . LEU B 1 178 ? -20.109 -8.539 10.219 1 95.31 178 LEU B C 1
ATOM 3548 O O . LEU B 1 178 ? -19.375 -8.984 11.117 1 95.31 178 LEU B O 1
ATOM 3552 N N . GLU B 1 179 ? -21.188 -9.141 9.828 1 96.44 179 GLU B N 1
ATOM 3553 C CA . GLU B 1 179 ? -21.578 -10.414 10.414 1 96.44 179 GLU B CA 1
ATOM 3554 C C . GLU B 1 179 ? -20.578 -11.516 10.078 1 96.44 179 GLU B C 1
ATOM 3556 O O . GLU B 1 179 ? -20.203 -12.297 10.953 1 96.44 179 GLU B O 1
ATOM 3561 N N . ILE B 1 180 ? -20.172 -11.586 8.875 1 97.81 180 ILE B N 1
ATOM 3562 C CA . ILE B 1 180 ? -19.219 -12.602 8.438 1 97.81 180 ILE B CA 1
ATOM 3563 C C . ILE B 1 180 ? -17.891 -12.414 9.172 1 97.81 180 ILE B C 1
ATOM 3565 O O . ILE B 1 180 ? -17.266 -13.383 9.609 1 97.81 180 ILE B O 1
ATOM 3569 N N . LEU B 1 181 ? -17.453 -11.156 9.312 1 97.19 181 LEU B N 1
ATOM 3570 C CA . LEU B 1 181 ? -16.203 -10.852 10.016 1 97.19 181 LEU B CA 1
ATOM 3571 C C . LEU B 1 181 ? -16.266 -11.336 11.461 1 97.19 181 LEU B C 1
ATOM 3573 O O . LEU B 1 181 ? -15.281 -11.836 11.992 1 97.19 181 LEU B O 1
ATOM 3577 N N . LYS B 1 182 ? -17.422 -11.148 12.023 1 96.31 182 LYS B N 1
ATOM 3578 C CA . LYS B 1 182 ? -17.609 -11.586 13.406 1 96.31 182 LYS B CA 1
ATOM 3579 C C . LYS B 1 182 ? -17.469 -13.102 13.523 1 96.31 182 LYS B C 1
ATOM 3581 O O . LYS B 1 182 ? -16.922 -13.609 14.508 1 96.31 182 LYS B O 1
ATOM 3586 N N . ASN B 1 183 ? -17.891 -13.805 12.562 1 97.19 183 ASN B N 1
ATOM 3587 C CA . ASN B 1 183 ? -17.938 -15.258 12.602 1 97.19 183 ASN B CA 1
ATOM 3588 C C . ASN B 1 183 ? -16.672 -15.891 12.047 1 97.19 183 ASN B C 1
ATOM 3590 O O . ASN B 1 183 ? -16.469 -17.094 12.148 1 97.19 183 ASN B O 1
ATOM 3594 N N . ASN B 1 184 ? -15.82 -15.125 11.406 1 97.38 184 ASN B N 1
ATOM 3595 C CA . ASN B 1 184 ? -14.594 -15.625 10.797 1 97.38 184 ASN B CA 1
ATOM 3596 C C . ASN B 1 184 ? -13.391 -14.766 11.18 1 97.38 184 ASN B C 1
ATOM 3598 O O . ASN B 1 184 ? -12.891 -13.984 10.367 1 97.38 184 ASN B O 1
ATOM 3602 N N . PRO B 1 185 ? -12.859 -14.969 12.359 1 95.19 185 PRO B N 1
ATOM 3603 C CA . PRO B 1 185 ? -11.758 -14.133 12.852 1 95.19 185 PRO B CA 1
ATOM 3604 C C . PRO B 1 185 ? -10.469 -14.328 12.062 1 95.19 185 PRO B C 1
ATOM 3606 O O . PRO B 1 185 ? -9.516 -13.562 12.227 1 95.19 185 PRO B O 1
ATOM 3609 N N . ASP B 1 186 ? -10.461 -15.336 11.164 1 96 186 ASP B N 1
ATOM 3610 C CA . ASP B 1 186 ? -9.25 -15.633 10.406 1 96 186 ASP B CA 1
ATOM 3611 C C . ASP B 1 186 ? -9.172 -14.781 9.141 1 96 186 ASP B C 1
ATOM 3613 O O . ASP B 1 186 ? -8.164 -14.805 8.43 1 96 186 ASP B O 1
ATOM 3617 N N . ILE B 1 187 ? -10.242 -14 8.867 1 97.81 187 ILE B N 1
ATOM 3618 C CA . ILE B 1 187 ? -10.188 -13.094 7.727 1 97.81 187 ILE B CA 1
ATOM 3619 C C . ILE B 1 187 ? -9.141 -12.008 7.984 1 97.81 187 ILE B C 1
ATOM 3621 O O . ILE B 1 187 ? -9.195 -11.312 9 1 97.81 187 ILE B O 1
ATOM 3625 N N . ALA B 1 188 ? -8.266 -11.914 7 1 96.75 188 ALA B N 1
ATOM 3626 C CA . ALA B 1 188 ? -7.145 -11 7.188 1 96.75 188 ALA B CA 1
ATOM 3627 C C . ALA B 1 188 ? -7.227 -9.82 6.219 1 96.75 188 ALA B C 1
ATOM 3629 O O . ALA B 1 188 ? -6.535 -8.82 6.395 1 96.75 188 ALA B O 1
ATOM 3630 N N . LEU B 1 189 ? -8.047 -9.93 5.191 1 98.06 189 LEU B N 1
ATOM 3631 C CA . LEU B 1 189 ? -8.156 -8.898 4.164 1 98.06 189 LEU B CA 1
ATOM 3632 C C . LEU B 1 189 ? -9.602 -8.742 3.707 1 98.06 189 LEU B C 1
ATOM 3634 O O . LEU B 1 189 ? -10.297 -9.734 3.473 1 98.06 189 LEU B O 1
ATOM 3638 N N . VAL B 1 190 ? -10.039 -7.516 3.674 1 98.12 190 VAL B N 1
ATOM 3639 C CA . VAL B 1 190 ? -11.336 -7.16 3.107 1 98.12 190 VAL B CA 1
ATOM 3640 C C . VAL B 1 190 ? -11.141 -6.367 1.818 1 98.12 190 VAL B C 1
ATOM 3642 O O . VAL B 1 190 ? -10.352 -5.422 1.779 1 98.12 190 VAL B O 1
ATOM 3645 N N . ILE B 1 191 ? -11.758 -6.809 0.786 1 97.62 191 ILE B N 1
ATOM 3646 C CA . ILE B 1 191 ? -11.852 -6.055 -0.459 1 97.62 191 ILE B CA 1
ATOM 3647 C C . ILE B 1 191 ? -13.281 -5.551 -0.648 1 97.62 191 ILE B C 1
ATOM 3649 O O . ILE B 1 191 ? -14.219 -6.348 -0.759 1 97.62 191 ILE B O 1
ATOM 3653 N N . THR B 1 192 ? -13.414 -4.234 -0.685 1 96.19 192 THR B N 1
ATOM 3654 C CA . THR B 1 192 ? -14.773 -3.717 -0.663 1 96.19 192 THR B CA 1
ATOM 3655 C C . THR B 1 192 ? -14.984 -2.684 -1.767 1 96.19 192 THR B C 1
ATOM 3657 O O . THR B 1 192 ? -14.094 -1.879 -2.045 1 96.19 192 THR B O 1
ATOM 3660 N N . ASP B 1 193 ? -16.109 -2.801 -2.348 1 92.12 193 ASP B N 1
ATOM 3661 C CA . ASP B 1 193 ? -16.578 -1.743 -3.24 1 92.12 193 ASP B CA 1
ATOM 3662 C C . ASP B 1 193 ? -16.891 -0.467 -2.461 1 92.12 193 ASP B C 1
ATOM 3664 O O . ASP B 1 193 ? -17.344 -0.527 -1.316 1 92.12 193 ASP B O 1
ATOM 3668 N N . TYR B 1 194 ? -16.656 0.606 -3.107 1 80.5 194 TYR B N 1
ATOM 3669 C CA . TYR B 1 194 ? -16.938 1.888 -2.473 1 80.5 194 TYR B CA 1
ATOM 3670 C C . TYR B 1 194 ? -18.438 2.205 -2.535 1 80.5 194 TYR B C 1
ATOM 3672 O O . TYR B 1 194 ? -19.031 2.578 -1.525 1 80.5 194 TYR B O 1
ATOM 3680 N N . ASN B 1 195 ? -18.953 2.109 -3.713 1 79.62 195 ASN B N 1
ATOM 3681 C CA . ASN B 1 195 ? -20.344 2.51 -3.93 1 79.62 195 ASN B CA 1
ATOM 3682 C C . ASN B 1 195 ? -21.312 1.384 -3.582 1 79.62 195 ASN B C 1
ATOM 3684 O O . ASN B 1 195 ? -21.578 0.51 -4.41 1 79.62 195 ASN B O 1
ATOM 3688 N N . MET B 1 196 ? -21.828 1.372 -2.344 1 75.75 196 MET B N 1
ATOM 3689 C CA . MET B 1 196 ? -22.828 0.395 -1.942 1 75.75 196 MET B CA 1
ATOM 3690 C C . MET B 1 196 ? -24.062 1.086 -1.357 1 75.75 196 MET B C 1
ATOM 3692 O O . MET B 1 196 ? -23.953 2.16 -0.765 1 75.75 196 MET B O 1
ATOM 3696 N N . PRO B 1 197 ? -25.25 0.6 -1.676 1 70.19 197 PRO B N 1
ATOM 3697 C CA . PRO B 1 197 ? -26.516 1.229 -1.309 1 70.19 197 PRO B CA 1
ATOM 3698 C C . PRO B 1 197 ? -26.656 1.426 0.198 1 70.19 197 PRO B C 1
ATOM 3700 O O . PRO B 1 197 ? -27.266 2.404 0.64 1 70.19 197 PRO B O 1
ATOM 3703 N N . ASP B 1 198 ? -26.391 0.518 1.078 1 70.19 198 ASP B N 1
ATOM 3704 C CA . ASP B 1 198 ? -26.641 0.62 2.514 1 70.19 198 ASP B CA 1
ATOM 3705 C C . ASP B 1 198 ? -25.594 1.496 3.189 1 70.19 198 ASP B C 1
ATOM 3707 O O . ASP B 1 198 ? -25.781 2.703 3.342 1 70.19 198 ASP B O 1
ATOM 3711 N N . ILE B 1 199 ? -24.547 0.88 3.508 1 71.69 199 ILE B N 1
ATOM 3712 C CA . ILE B 1 199 ? -23.406 1.631 4.016 1 71.69 199 ILE B CA 1
ATOM 3713 C C . ILE B 1 199 ? -22.312 1.67 2.959 1 71.69 199 ILE B C 1
ATOM 3715 O O . ILE B 1 199 ? -22 0.654 2.328 1 71.69 199 ILE B O 1
ATOM 3719 N N . ASP B 1 200 ? -21.922 2.963 2.725 1 76.94 200 ASP B N 1
ATOM 3720 C CA . ASP B 1 200 ? -20.906 3.029 1.683 1 76.94 200 ASP B CA 1
ATOM 3721 C C . ASP B 1 200 ? -19.562 2.5 2.191 1 76.94 200 ASP B C 1
ATOM 3723 O O . ASP B 1 200 ? -19.422 2.193 3.377 1 76.94 200 ASP B O 1
ATOM 3727 N N . GLY B 1 201 ? -18.688 2.152 1.313 1 79.31 201 GLY B N 1
ATOM 3728 C CA . GLY B 1 201 ? -17.375 1.606 1.608 1 79.31 201 GLY B CA 1
ATOM 3729 C C . GLY B 1 201 ? -16.625 2.389 2.674 1 79.31 201 GLY B C 1
ATOM 3730 O O . GLY B 1 201 ? -15.797 1.83 3.395 1 79.31 201 GLY B O 1
ATOM 3731 N N . PHE B 1 202 ? -17.031 3.602 2.822 1 80.81 202 PHE B N 1
ATOM 3732 C CA . PHE B 1 202 ? -16.391 4.449 3.824 1 80.81 202 PHE B CA 1
ATOM 3733 C C . PHE B 1 202 ? -16.859 4.078 5.227 1 80.81 202 PHE B C 1
ATOM 3735 O O . PHE B 1 202 ? -16.047 3.859 6.125 1 80.81 202 PHE B O 1
ATOM 3742 N N . GLU B 1 203 ? -18.109 4.035 5.344 1 83.62 203 GLU B N 1
ATOM 3743 C CA . GLU B 1 203 ? -18.688 3.693 6.641 1 83.62 203 GLU B CA 1
ATOM 3744 C C . GLU B 1 203 ? -18.281 2.281 7.066 1 83.62 203 GLU B C 1
ATOM 3746 O O . GLU B 1 203 ? -17.984 2.041 8.234 1 83.62 203 GLU B O 1
ATOM 3751 N N . LEU B 1 204 ? -18.312 1.389 6.109 1 90.25 204 LEU B N 1
ATOM 3752 C CA . LEU B 1 204 ? -17.875 0.03 6.41 1 90.25 204 LEU B CA 1
ATOM 3753 C C . LEU B 1 204 ? -16.438 0.024 6.938 1 90.25 204 LEU B C 1
ATOM 3755 O O . LEU B 1 204 ? -16.156 -0.618 7.949 1 90.25 204 LEU B O 1
ATOM 3759 N N . THR B 1 205 ? -15.555 0.732 6.266 1 90.81 205 THR B N 1
ATOM 3760 C CA . THR B 1 205 ? -14.148 0.817 6.645 1 90.81 205 THR B CA 1
ATOM 3761 C C . THR B 1 205 ? -14 1.39 8.055 1 90.81 205 THR B C 1
ATOM 3763 O O . THR B 1 205 ? -13.242 0.859 8.867 1 90.81 205 THR B O 1
ATOM 3766 N N . ARG B 1 206 ? -14.758 2.365 8.32 1 85.69 206 ARG B N 1
ATOM 3767 C CA . ARG B 1 206 ? -14.703 2.992 9.641 1 85.69 206 ARG B CA 1
ATOM 3768 C C . ARG B 1 206 ? -15.156 2.021 10.727 1 85.69 206 ARG B C 1
ATOM 3770 O O . ARG B 1 206 ? -14.539 1.947 11.789 1 85.69 206 ARG B O 1
ATOM 3777 N N . ARG B 1 207 ? -16.172 1.366 10.492 1 87.88 207 ARG B N 1
ATOM 3778 C CA . ARG B 1 207 ? -16.688 0.412 11.469 1 87.88 207 ARG B CA 1
ATOM 3779 C C . ARG B 1 207 ? -15.703 -0.726 11.695 1 87.88 207 ARG B C 1
ATOM 3781 O O . ARG B 1 207 ? -15.516 -1.171 12.836 1 87.88 207 ARG B O 1
ATOM 3788 N N . ILE B 1 208 ? -15.133 -1.164 10.641 1 92.31 208 ILE B N 1
ATOM 3789 C CA . ILE B 1 208 ? -14.133 -2.219 10.781 1 92.31 208 ILE B CA 1
ATOM 3790 C C . ILE B 1 208 ? -12.953 -1.715 11.609 1 92.31 208 ILE B C 1
ATOM 3792 O O . ILE B 1 208 ? -12.461 -2.422 12.492 1 92.31 208 ILE B O 1
ATOM 3796 N N . ARG B 1 209 ? -12.547 -0.467 11.391 1 89.81 209 ARG B N 1
ATOM 3797 C CA . ARG B 1 209 ? -11.375 0.101 12.062 1 89.81 209 ARG B CA 1
ATOM 3798 C C . ARG B 1 209 ? -11.672 0.383 13.531 1 89.81 209 ARG B C 1
ATOM 3800 O O . ARG B 1 209 ? -10.758 0.445 14.352 1 89.81 209 ARG B O 1
ATOM 3807 N N . ALA B 1 210 ? -12.914 0.524 13.828 1 84.12 210 ALA B N 1
ATOM 3808 C CA . ALA B 1 210 ? -13.297 0.679 15.234 1 84.12 210 ALA B CA 1
ATOM 3809 C C . ALA B 1 210 ? -13.062 -0.611 16.016 1 84.12 210 ALA B C 1
ATOM 3811 O O . ALA B 1 210 ? -12.82 -0.578 17.219 1 84.12 210 ALA B O 1
ATOM 3812 N N . ALA B 1 211 ? -13.047 -1.69 15.258 1 87.12 211 ALA B N 1
ATOM 3813 C CA . ALA B 1 211 ? -12.945 -2.986 15.93 1 87.12 211 ALA B CA 1
ATOM 3814 C C . ALA B 1 211 ? -11.594 -3.635 15.664 1 87.12 211 ALA B C 1
ATOM 3816 O O . ALA B 1 211 ? -11.102 -4.414 16.484 1 87.12 211 ALA B O 1
ATOM 3817 N N . HIS B 1 212 ? -11.039 -3.326 14.492 1 90.38 212 HIS B N 1
ATOM 3818 C CA . HIS B 1 212 ? -9.797 -3.963 14.062 1 90.38 212 HIS B CA 1
ATOM 3819 C C . HIS B 1 212 ? -8.789 -2.928 13.578 1 90.38 212 HIS B C 1
ATOM 3821 O O . HIS B 1 212 ? -9.086 -2.133 12.688 1 90.38 212 HIS B O 1
ATOM 3827 N N . GLY B 1 213 ? -7.586 -3.02 14.109 1 86.56 213 GLY B N 1
ATOM 3828 C CA . GLY B 1 213 ? -6.531 -2.162 13.594 1 86.56 213 GLY B CA 1
ATOM 3829 C C . GLY B 1 213 ? -6 -2.615 12.25 1 86.56 213 GLY B C 1
ATOM 3830 O O . GLY B 1 213 ? -6.266 -3.738 11.812 1 86.56 213 GLY B O 1
ATOM 3831 N N . PRO B 1 214 ? -5.23 -1.735 11.57 1 88.44 214 PRO B N 1
ATOM 3832 C CA . PRO B 1 214 ? -4.691 -2.066 10.25 1 88.44 214 PRO B CA 1
ATOM 3833 C C . PRO B 1 214 ? -3.666 -3.197 10.297 1 88.44 214 PRO B C 1
ATOM 3835 O O . PRO B 1 214 ? -3.322 -3.768 9.258 1 88.44 214 PRO B O 1
ATOM 3838 N N . HIS B 1 215 ? -3.182 -3.504 11.453 1 84.94 215 HIS B N 1
ATOM 3839 C CA . HIS B 1 215 ? -2.207 -4.578 11.609 1 84.94 215 HIS B CA 1
ATOM 3840 C C . HIS B 1 215 ? -2.893 -5.906 11.906 1 84.94 215 HIS B C 1
ATOM 3842 O O . HIS B 1 215 ? -2.229 -6.934 12.047 1 84.94 215 HIS B O 1
ATOM 3848 N N . GLN B 1 216 ? -4.219 -5.855 12.039 1 89.88 216 GLN B N 1
ATOM 3849 C CA . GLN B 1 216 ? -5.008 -7.066 12.273 1 89.88 216 GLN B CA 1
ATOM 3850 C C . GLN B 1 216 ? -5.82 -7.438 11.039 1 89.88 216 GLN B C 1
ATOM 3852 O O . GLN B 1 216 ? -6.004 -8.617 10.742 1 89.88 216 GLN B O 1
ATOM 3857 N N . LEU B 1 217 ? -6.27 -6.457 10.422 1 94.88 217 LEU B N 1
ATOM 3858 C CA . LEU B 1 217 ? -7.133 -6.633 9.266 1 94.88 217 LEU B CA 1
ATOM 3859 C C . LEU B 1 217 ? -6.867 -5.551 8.219 1 94.88 217 LEU B C 1
ATOM 3861 O O . LEU B 1 217 ? -6.93 -4.359 8.523 1 94.88 217 LEU B O 1
ATOM 3865 N N . ARG B 1 218 ? -6.535 -6.012 7 1 96.06 218 ARG B N 1
ATOM 3866 C CA . ARG B 1 218 ? -6.266 -5.078 5.91 1 96.06 218 ARG B CA 1
ATOM 3867 C C . ARG B 1 218 ? -7.523 -4.828 5.082 1 96.06 218 ARG B C 1
ATOM 3869 O O . ARG B 1 218 ? -8.352 -5.723 4.918 1 96.06 218 ARG B O 1
ATOM 3876 N N . ILE B 1 219 ? -7.652 -3.592 4.57 1 96.38 219 ILE B N 1
ATOM 3877 C CA . ILE B 1 219 ? -8.812 -3.236 3.758 1 96.38 219 ILE B CA 1
ATOM 3878 C C . ILE B 1 219 ? -8.352 -2.607 2.445 1 96.38 219 ILE B C 1
ATOM 3880 O O . ILE B 1 219 ? -7.586 -1.639 2.449 1 96.38 219 ILE B O 1
ATOM 3884 N N . ILE B 1 220 ? -8.766 -3.188 1.336 1 96.44 220 ILE B N 1
ATOM 3885 C CA . ILE B 1 220 ? -8.539 -2.627 0.007 1 96.44 220 ILE B CA 1
ATOM 3886 C C . ILE B 1 220 ? -9.867 -2.172 -0.589 1 96.44 220 ILE B C 1
ATOM 3888 O O . ILE B 1 220 ? -10.812 -2.959 -0.694 1 96.44 220 ILE B O 1
ATOM 3892 N N . GLY B 1 221 ? -9.93 -0.9 -0.908 1 94.75 221 GLY B N 1
ATOM 3893 C CA . GLY B 1 221 ? -11.094 -0.403 -1.627 1 94.75 221 GLY B CA 1
ATOM 3894 C C . GLY B 1 221 ? -10.992 -0.598 -3.127 1 94.75 221 GLY B C 1
ATOM 3895 O O . GLY B 1 221 ? -9.914 -0.462 -3.707 1 94.75 221 GLY B O 1
ATOM 3896 N N . VAL B 1 222 ? -12.125 -0.933 -3.746 1 93.56 222 VAL B N 1
ATOM 3897 C CA . VAL B 1 222 ? -12.203 -1.055 -5.195 1 93.56 222 VAL B CA 1
ATOM 3898 C C . VAL B 1 222 ? -13.344 -0.188 -5.73 1 93.56 222 VAL B C 1
ATOM 3900 O O . VAL B 1 222 ? -14.438 -0.174 -5.16 1 93.56 222 VAL B O 1
ATOM 3903 N N . SER B 1 223 ? -13.039 0.544 -6.812 1 90.38 223 SER B N 1
ATOM 3904 C CA . SER B 1 223 ? -14.078 1.412 -7.359 1 90.38 223 SER B CA 1
ATOM 3905 C C . SER B 1 223 ? -13.891 1.621 -8.859 1 90.38 223 SER B C 1
ATOM 3907 O O . SER B 1 223 ? -12.781 1.514 -9.367 1 90.38 223 SER B O 1
ATOM 3909 N N . SER B 1 224 ? -15 1.969 -9.539 1 88.44 224 SER B N 1
ATOM 3910 C CA . SER B 1 224 ? -14.938 2.34 -10.945 1 88.44 224 SER B CA 1
ATOM 3911 C C . SER B 1 224 ? -14.68 3.834 -11.117 1 88.44 224 SER B C 1
ATOM 3913 O O . SER B 1 224 ? -14.438 4.305 -12.227 1 88.44 224 SER B O 1
ATOM 3915 N N . SER B 1 225 ? -14.75 4.508 -10 1 84.44 225 SER B N 1
ATOM 3916 C CA . SER B 1 225 ? -14.547 5.953 -10.07 1 84.44 225 SER B CA 1
ATOM 3917 C C . SER B 1 225 ? -13.078 6.297 -10.266 1 84.44 225 SER B C 1
ATOM 3919 O O . SER B 1 225 ? -12.211 5.785 -9.555 1 84.44 225 SER B O 1
ATOM 3921 N N . LYS B 1 226 ? -12.852 7.203 -11.172 1 78.81 226 LYS B N 1
ATOM 3922 C CA . LYS B 1 226 ? -11.492 7.652 -11.422 1 78.81 226 LYS B CA 1
ATOM 3923 C C . LYS B 1 226 ? -11.156 8.891 -10.594 1 78.81 226 LYS B C 1
ATOM 3925 O O . LYS B 1 226 ? -10.094 9.492 -10.773 1 78.81 226 LYS B O 1
ATOM 3930 N N . ASP B 1 227 ? -12.141 9.242 -9.727 1 82.06 227 ASP B N 1
ATOM 3931 C CA . ASP B 1 227 ? -11.906 10.391 -8.859 1 82.06 227 ASP B CA 1
ATOM 3932 C C . ASP B 1 227 ? -10.867 10.07 -7.789 1 82.06 227 ASP B C 1
ATOM 3934 O O . ASP B 1 227 ? -11.156 9.344 -6.836 1 82.06 227 ASP B O 1
ATOM 3938 N N . ARG B 1 228 ? -9.664 10.648 -7.875 1 80.56 228 ARG B N 1
ATOM 3939 C CA . ARG B 1 228 ? -8.555 10.367 -6.969 1 80.56 228 ARG B CA 1
ATOM 3940 C C . ARG B 1 228 ? -8.836 10.914 -5.574 1 80.56 228 ARG B C 1
ATOM 3942 O O . ARG B 1 228 ? -8.211 10.492 -4.598 1 80.56 228 ARG B O 1
ATOM 3949 N N . LEU B 1 229 ? -9.766 11.805 -5.516 1 81.44 229 LEU B N 1
ATOM 3950 C CA . LEU B 1 229 ? -10.156 12.297 -4.195 1 81.44 229 LEU B CA 1
ATOM 3951 C C . LEU B 1 229 ? -10.875 11.211 -3.408 1 81.44 229 LEU B C 1
ATOM 3953 O O . LEU B 1 229 ? -10.805 11.18 -2.178 1 81.44 229 LEU B O 1
ATOM 3957 N N . LEU B 1 230 ? -11.469 10.383 -4.176 1 83.06 230 LEU B N 1
ATOM 3958 C CA . LEU B 1 230 ? -12.148 9.266 -3.529 1 83.06 230 LEU B CA 1
ATOM 3959 C C . LEU B 1 230 ? -11.141 8.32 -2.881 1 83.06 230 LEU B C 1
ATOM 3961 O O . LEU B 1 230 ? -11.328 7.898 -1.736 1 83.06 230 LEU B O 1
ATOM 3965 N N . SER B 1 231 ? -10.055 7.992 -3.602 1 86.25 231 SER B N 1
ATOM 3966 C CA . SER B 1 231 ? -9.031 7.113 -3.051 1 86.25 231 SER B CA 1
ATOM 3967 C C . SER B 1 231 ? -8.398 7.719 -1.8 1 86.25 231 SER B C 1
ATOM 3969 O O . SER B 1 231 ? -8.188 7.02 -0.807 1 86.25 231 SER B O 1
ATOM 3971 N N . ALA B 1 232 ? -8.18 9.016 -1.821 1 86.06 232 ALA B N 1
ATOM 3972 C CA . ALA B 1 232 ? -7.605 9.703 -0.667 1 86.06 232 ALA B CA 1
ATOM 3973 C C . ALA B 1 232 ? -8.531 9.609 0.543 1 86.06 232 ALA B C 1
ATOM 3975 O O . ALA B 1 232 ? -8.086 9.289 1.649 1 86.06 232 ALA B O 1
ATOM 3976 N N . ARG B 1 233 ? -9.742 9.867 0.294 1 82.69 233 ARG B N 1
ATOM 3977 C CA . ARG B 1 233 ? -10.719 9.828 1.377 1 82.69 233 ARG B CA 1
ATOM 3978 C C . ARG B 1 233 ? -10.844 8.422 1.958 1 82.69 233 ARG B C 1
ATOM 3980 O O . ARG B 1 233 ? -10.984 8.258 3.172 1 82.69 233 ARG B O 1
ATOM 3987 N N . PHE B 1 234 ? -10.789 7.457 1.095 1 87.75 234 PHE B N 1
ATOM 3988 C CA . PHE B 1 234 ? -10.875 6.07 1.536 1 87.75 234 PHE B CA 1
ATOM 3989 C C . PHE B 1 234 ? -9.68 5.707 2.412 1 87.75 234 PHE B C 1
ATOM 3991 O O . PHE B 1 234 ? -9.844 5.09 3.467 1 87.75 234 PHE B O 1
ATOM 3998 N N . LEU B 1 235 ? -8.523 6.105 2.01 1 88.94 235 LEU B N 1
ATOM 3999 C CA . LEU B 1 235 ? -7.305 5.84 2.766 1 88.94 235 LEU B CA 1
ATOM 4000 C C . LEU B 1 235 ? -7.328 6.559 4.109 1 88.94 235 LEU B C 1
ATOM 4002 O O . LEU B 1 235 ? -6.938 5.988 5.133 1 88.94 235 LEU B O 1
ATOM 4006 N N . LYS B 1 236 ? -7.871 7.727 4.133 1 83.44 236 LYS B N 1
ATOM 4007 C CA . LYS B 1 236 ? -7.969 8.508 5.359 1 83.44 236 LYS B CA 1
ATOM 4008 C C . LYS B 1 236 ? -8.945 7.863 6.344 1 83.44 236 LYS B C 1
ATOM 4010 O O . LYS B 1 236 ? -8.781 8 7.562 1 83.44 236 LYS B O 1
ATOM 4015 N N . ALA B 1 237 ? -9.891 7.176 5.77 1 82 237 ALA B N 1
ATOM 4016 C CA . ALA B 1 237 ? -10.906 6.531 6.598 1 82 237 ALA B CA 1
ATOM 4017 C C . ALA B 1 237 ? -10.375 5.238 7.207 1 82 237 ALA B C 1
ATOM 4019 O O . ALA B 1 237 ? -11.055 4.602 8.016 1 82 237 ALA B O 1
ATOM 4020 N N . GLY B 1 238 ? -9.211 4.891 6.777 1 87.94 238 GLY B N 1
ATOM 4021 C CA . GLY B 1 238 ? -8.609 3.707 7.367 1 87.94 238 GLY B CA 1
ATOM 4022 C C . GLY B 1 238 ? -8.305 2.621 6.355 1 87.94 238 GLY B C 1
ATOM 4023 O O . GLY B 1 238 ? -7.812 1.55 6.715 1 87.94 238 GLY B O 1
ATOM 4024 N N . GLY B 1 239 ? -8.633 2.875 5.121 1 92.44 239 GLY B N 1
ATOM 4025 C CA . GLY B 1 239 ? -8.25 1.933 4.086 1 92.44 239 GLY B CA 1
ATOM 4026 C C . GLY B 1 239 ? -6.742 1.81 3.922 1 92.44 239 GLY B C 1
ATOM 4027 O O . GLY B 1 239 ? -6.012 2.783 4.113 1 92.44 239 GLY B O 1
ATOM 4028 N N . ASN B 1 240 ? -6.344 0.617 3.557 1 93.25 240 ASN B N 1
ATOM 4029 C CA . ASN B 1 240 ? -4.91 0.399 3.41 1 93.25 240 ASN B CA 1
ATOM 4030 C C . ASN B 1 240 ? -4.453 0.608 1.969 1 93.25 240 ASN B C 1
ATOM 4032 O O . ASN B 1 240 ? -3.289 0.923 1.72 1 93.25 240 ASN B O 1
ATOM 4036 N N . ASP B 1 241 ? -5.324 0.341 1.082 1 93.12 241 ASP B N 1
ATOM 4037 C CA . ASP B 1 241 ? -5.023 0.466 -0.341 1 93.12 241 ASP B CA 1
ATOM 4038 C C . ASP B 1 241 ? -6.293 0.731 -1.148 1 93.12 241 ASP B C 1
ATOM 4040 O O . ASP B 1 241 ? -7.402 0.677 -0.609 1 93.12 241 ASP B O 1
ATOM 4044 N N . PHE B 1 242 ? -6.094 1.14 -2.355 1 91.56 242 PHE B N 1
ATOM 4045 C CA . PHE B 1 242 ? -7.211 1.48 -3.225 1 91.56 242 PHE B CA 1
ATOM 4046 C C . PHE B 1 242 ? -6.895 1.135 -4.676 1 91.56 242 PHE B C 1
ATOM 4048 O O . PHE B 1 242 ? -5.809 1.439 -5.168 1 91.56 242 PHE B O 1
ATOM 4055 N N . VAL B 1 243 ? -7.863 0.446 -5.32 1 91.19 243 VAL B N 1
ATOM 4056 C CA . VAL B 1 243 ? -7.68 0.033 -6.711 1 91.19 243 VAL B CA 1
ATOM 4057 C C . VAL B 1 243 ? -8.859 0.515 -7.551 1 91.19 243 VAL B C 1
ATOM 4059 O O . VAL B 1 243 ? -10.016 0.425 -7.125 1 91.19 243 VAL B O 1
ATOM 4062 N N . VAL B 1 244 ? -8.547 0.994 -8.781 1 88.12 244 VAL B N 1
ATOM 4063 C CA . VAL B 1 244 ? -9.594 1.485 -9.672 1 88.12 244 VAL B CA 1
ATOM 4064 C C . VAL B 1 244 ? -9.914 0.424 -10.719 1 88.12 244 VAL B C 1
ATOM 4066 O O . VAL B 1 244 ? -9.008 -0.148 -11.336 1 88.12 244 VAL B O 1
ATOM 4069 N N . ARG B 1 245 ? -11.195 0.182 -10.938 1 87.81 245 ARG B N 1
ATOM 4070 C CA . ARG B 1 245 ? -11.656 -0.728 -11.977 1 87.81 245 ARG B CA 1
ATOM 4071 C C . ARG B 1 245 ? -11.828 0.005 -13.305 1 87.81 245 ARG B C 1
ATOM 4073 O O . ARG B 1 245 ? -12.273 1.154 -13.328 1 87.81 245 ARG B O 1
ATOM 4080 N N . PRO B 1 246 ? -11.562 -0.721 -14.438 1 87.69 246 PRO B N 1
ATOM 4081 C CA . PRO B 1 246 ? -10.914 -2.031 -14.508 1 87.69 246 PRO B CA 1
ATOM 4082 C C . PRO B 1 246 ? -9.438 -1.977 -14.125 1 87.69 246 PRO B C 1
ATOM 4084 O O . PRO B 1 246 ? -8.758 -0.98 -14.398 1 87.69 246 PRO B O 1
ATOM 4087 N N . PHE B 1 247 ? -9.016 -2.947 -13.445 1 86.75 247 PHE B N 1
ATOM 4088 C CA . PHE B 1 247 ? -7.609 -2.996 -13.07 1 86.75 247 PHE B CA 1
ATOM 4089 C C . PHE B 1 247 ? -6.914 -4.176 -13.734 1 86.75 247 PHE B C 1
ATOM 4091 O O . PHE B 1 247 ? -7.57 -5.102 -14.219 1 86.75 247 PHE B O 1
ATOM 4098 N N . VAL B 1 248 ? -5.598 -4.039 -13.852 1 87.31 248 VAL B N 1
ATOM 4099 C CA . VAL B 1 248 ? -4.746 -5.141 -14.289 1 87.31 248 VAL B CA 1
ATOM 4100 C C . VAL B 1 248 ? -4.629 -6.184 -13.18 1 87.31 248 VAL B C 1
ATOM 4102 O O . VAL B 1 248 ? -4.273 -5.855 -12.047 1 87.31 248 VAL B O 1
ATOM 4105 N N . ASN B 1 249 ? -4.855 -7.402 -13.531 1 88.81 249 ASN B N 1
ATOM 4106 C CA . ASN B 1 249 ? -4.859 -8.484 -12.555 1 88.81 249 ASN B CA 1
ATOM 4107 C C . ASN B 1 249 ? -3.516 -8.594 -11.844 1 88.81 249 ASN B C 1
ATOM 4109 O O . ASN B 1 249 ? -3.467 -8.836 -10.633 1 88.81 249 ASN B O 1
ATOM 4113 N N . GLU B 1 250 ? -2.516 -8.406 -12.602 1 88.56 250 GLU B N 1
ATOM 4114 C CA . GLU B 1 250 ? -1.176 -8.508 -12.023 1 88.56 250 GLU B CA 1
ATOM 4115 C C . GLU B 1 250 ? -0.971 -7.473 -10.922 1 88.56 250 GLU B C 1
ATOM 4117 O O . GLU B 1 250 ? -0.454 -7.797 -9.852 1 88.56 250 GLU B O 1
ATOM 4122 N N . GLU B 1 251 ? -1.333 -6.27 -11.211 1 89.94 251 GLU B N 1
ATOM 4123 C CA . GLU B 1 251 ? -1.196 -5.219 -10.203 1 89.94 251 GLU B CA 1
ATOM 4124 C C . GLU B 1 251 ? -2.055 -5.512 -8.977 1 89.94 251 GLU B C 1
ATOM 4126 O O . GLU B 1 251 ? -1.603 -5.348 -7.844 1 89.94 251 GLU B O 1
ATOM 4131 N N . PHE B 1 252 ? -3.262 -5.902 -9.273 1 93.19 252 PHE B N 1
ATOM 4132 C CA . PHE B 1 252 ? -4.184 -6.25 -8.203 1 93.19 252 PHE B CA 1
ATOM 4133 C C . PHE B 1 252 ? -3.59 -7.336 -7.312 1 93.19 252 PHE B C 1
ATOM 4135 O O . PHE B 1 252 ? -3.598 -7.215 -6.086 1 93.19 252 PHE B O 1
ATOM 4142 N N . TYR B 1 253 ? -3.08 -8.352 -7.914 1 93.31 253 TYR B N 1
ATOM 4143 C CA . TYR B 1 253 ? -2.463 -9.469 -7.203 1 93.31 253 TYR B CA 1
ATOM 4144 C C . TYR B 1 253 ? -1.306 -8.984 -6.336 1 93.31 253 TYR B C 1
ATOM 4146 O O . TYR B 1 253 ? -1.176 -9.398 -5.18 1 93.31 253 TYR B O 1
ATOM 4154 N N . CYS B 1 254 ? -0.506 -8.102 -6.836 1 91 254 CYS B N 1
ATOM 4155 C CA . CYS B 1 254 ? 0.629 -7.562 -6.098 1 91 254 CYS B CA 1
ATOM 4156 C C . CYS B 1 254 ? 0.163 -6.781 -4.875 1 91 254 CYS B C 1
ATOM 4158 O O . CYS B 1 254 ? 0.723 -6.93 -3.787 1 91 254 CYS B O 1
ATOM 4160 N N . ARG B 1 255 ? -0.832 -6 -4.996 1 92.94 255 ARG B N 1
ATOM 4161 C CA . ARG B 1 255 ? -1.342 -5.18 -3.902 1 92.94 255 ARG B CA 1
ATOM 4162 C C . ARG B 1 255 ? -1.946 -6.047 -2.805 1 92.94 255 ARG B C 1
ATOM 4164 O O . ARG B 1 255 ? -1.729 -5.797 -1.617 1 92.94 255 ARG B O 1
ATOM 4171 N N . VAL B 1 256 ? -2.672 -7.09 -3.211 1 95.75 256 VAL B N 1
ATOM 4172 C CA . VAL B 1 256 ? -3.234 -8.031 -2.25 1 95.75 256 VAL B CA 1
ATOM 4173 C C . VAL B 1 256 ? -2.111 -8.68 -1.444 1 95.75 256 VAL B C 1
ATOM 4175 O O . VAL B 1 256 ? -2.148 -8.695 -0.212 1 95.75 256 VAL B O 1
ATOM 4178 N N . ASN B 1 257 ? -1.141 -9.094 -2.145 1 92.75 257 ASN B N 1
ATOM 4179 C CA . ASN B 1 257 ? -0.04 -9.789 -1.491 1 92.75 257 ASN B CA 1
ATOM 4180 C C . ASN B 1 257 ? 0.751 -8.859 -0.578 1 92.75 257 ASN B C 1
ATOM 4182 O O . ASN B 1 257 ? 1.171 -9.258 0.51 1 92.75 257 ASN B O 1
ATOM 4186 N N . GLN B 1 258 ? 0.969 -7.652 -1.006 1 89.69 258 GLN B N 1
ATOM 4187 C CA . GLN B 1 258 ? 1.707 -6.695 -0.189 1 89.69 258 GLN B CA 1
ATOM 4188 C C . GLN B 1 258 ? 1.004 -6.449 1.143 1 89.69 258 GLN B C 1
ATOM 4190 O O . GLN B 1 258 ? 1.653 -6.371 2.188 1 89.69 258 GLN B O 1
ATOM 4195 N N . ASN B 1 259 ? -0.273 -6.285 1.084 1 93.38 259 ASN B N 1
ATOM 4196 C CA . ASN B 1 259 ? -1.048 -6.07 2.303 1 93.38 259 ASN B CA 1
ATOM 4197 C C . ASN B 1 259 ? -0.991 -7.285 3.223 1 93.38 259 ASN B C 1
ATOM 4199 O O . ASN B 1 259 ? -0.813 -7.145 4.434 1 93.38 259 ASN B O 1
ATOM 4203 N N . LEU B 1 260 ? -1.038 -8.422 2.623 1 93.25 260 LEU B N 1
ATOM 4204 C CA . LEU B 1 260 ? -1.031 -9.641 3.43 1 93.25 260 LEU B CA 1
ATOM 4205 C C . LEU B 1 260 ? 0.364 -9.922 3.977 1 93.25 260 LEU B C 1
ATOM 4207 O O . LEU B 1 260 ? 0.506 -10.438 5.086 1 93.25 260 LEU B O 1
ATOM 4211 N N . ASP B 1 261 ? 1.422 -9.609 3.162 1 89.06 261 ASP B N 1
ATOM 4212 C CA . ASP B 1 261 ? 2.793 -9.75 3.641 1 89.06 261 ASP B CA 1
ATOM 4213 C C . ASP B 1 261 ? 3.031 -8.891 4.883 1 89.06 261 ASP B C 1
ATOM 4215 O O . ASP B 1 261 ? 3.689 -9.328 5.828 1 89.06 261 ASP B O 1
ATOM 4219 N N . THR B 1 262 ? 2.492 -7.688 4.84 1 86.06 262 THR B N 1
ATOM 4220 C CA . THR B 1 262 ? 2.623 -6.781 5.977 1 86.06 262 THR B CA 1
ATOM 4221 C C . THR B 1 262 ? 1.987 -7.387 7.223 1 86.06 262 THR B C 1
ATOM 4223 O O . THR B 1 262 ? 2.588 -7.379 8.297 1 86.06 262 THR B O 1
ATOM 4226 N N . LEU B 1 263 ? 0.868 -7.965 7.078 1 87.94 263 LEU B N 1
ATOM 4227 C CA . LEU B 1 263 ? 0.162 -8.57 8.203 1 87.94 263 LEU B CA 1
ATOM 4228 C C . LEU B 1 263 ? 0.927 -9.781 8.734 1 87.94 263 LEU B C 1
ATOM 4230 O O . LEU B 1 263 ? 1.048 -9.953 9.953 1 87.94 263 LEU B O 1
ATOM 4234 N N . THR B 1 264 ? 1.36 -10.562 7.828 1 86.88 264 THR B N 1
ATOM 4235 C CA . THR B 1 264 ? 2.088 -11.766 8.227 1 86.88 264 THR B CA 1
ATOM 4236 C C . THR B 1 264 ? 3.342 -11.398 9.016 1 86.88 264 THR B C 1
ATOM 4238 O O . THR B 1 264 ? 3.662 -12.039 10.016 1 86.88 264 THR B O 1
ATOM 4241 N N . LYS B 1 265 ? 4.02 -10.383 8.586 1 83.38 265 LYS B N 1
ATOM 4242 C CA . LYS B 1 265 ? 5.223 -9.938 9.289 1 83.38 265 LYS B CA 1
ATOM 4243 C C . LYS B 1 265 ? 4.887 -9.438 10.695 1 83.38 265 LYS B C 1
ATOM 4245 O O . LYS B 1 265 ? 5.566 -9.789 11.656 1 83.38 265 LYS B O 1
ATOM 4250 N N . VAL B 1 266 ? 3.869 -8.695 10.766 1 82.88 266 VAL B N 1
ATOM 4251 C CA . VAL B 1 266 ? 3.453 -8.141 12.055 1 82.88 266 VAL B CA 1
ATOM 4252 C C . VAL B 1 266 ? 3.043 -9.273 12.992 1 82.88 266 VAL B C 1
ATOM 4254 O O . VAL B 1 266 ? 3.428 -9.289 14.164 1 82.88 266 VAL B O 1
ATOM 4257 N N . ARG B 1 267 ? 2.33 -10.211 12.43 1 83.44 267 ARG B N 1
ATOM 4258 C CA . ARG B 1 267 ? 1.872 -11.344 13.234 1 83.44 267 ARG B CA 1
ATOM 4259 C C . ARG B 1 267 ? 3.049 -12.172 13.727 1 83.44 267 ARG B C 1
ATOM 4261 O O . ARG B 1 267 ? 3.062 -12.617 14.875 1 83.44 267 ARG B O 1
ATOM 4268 N N . THR B 1 268 ? 3.961 -12.383 12.875 1 81.56 268 THR B N 1
ATOM 4269 C CA . THR B 1 268 ? 5.137 -13.164 13.234 1 81.56 268 THR B CA 1
ATOM 4270 C C . THR B 1 268 ? 5.934 -12.469 14.336 1 81.56 268 THR B C 1
ATOM 4272 O O . THR B 1 268 ? 6.406 -13.117 15.273 1 81.56 268 THR B O 1
ATOM 4275 N N . LEU B 1 269 ? 6.027 -11.195 14.227 1 78.31 269 LEU B N 1
ATOM 4276 C CA . LEU B 1 269 ? 6.773 -10.43 15.219 1 78.31 269 LEU B CA 1
ATOM 4277 C C . LEU B 1 269 ? 6.023 -10.383 16.547 1 78.31 269 LEU B C 1
ATOM 4279 O O . LEU B 1 269 ? 6.633 -10.477 17.609 1 78.31 269 LEU B O 1
ATOM 4283 N N . ASN B 1 270 ? 4.723 -10.258 16.453 1 77.06 270 ASN B N 1
ATOM 4284 C CA . ASN B 1 270 ? 3.908 -10.266 17.656 1 77.06 270 ASN B CA 1
ATOM 4285 C C . ASN B 1 270 ? 4.008 -11.602 18.391 1 77.06 270 ASN B C 1
ATOM 4287 O O . ASN B 1 270 ? 4.062 -11.641 19.625 1 77.06 270 ASN B O 1
ATOM 4291 N N . ALA B 1 271 ? 3.939 -12.656 17.641 1 76.44 271 ALA B N 1
ATOM 4292 C CA . ALA B 1 271 ? 4.031 -14 18.219 1 76.44 271 ALA B CA 1
ATOM 4293 C C . ALA B 1 271 ? 5.367 -14.195 18.938 1 76.44 271 ALA B C 1
ATOM 4295 O O . ALA B 1 271 ? 5.441 -14.906 19.938 1 76.44 271 ALA B O 1
ATOM 4296 N N . ARG B 1 272 ? 6.293 -13.602 18.453 1 74.5 272 ARG B N 1
ATOM 4297 C CA . ARG B 1 272 ? 7.613 -13.727 19.062 1 74.5 272 ARG B CA 1
ATOM 4298 C C . ARG B 1 272 ? 7.707 -12.883 20.344 1 74.5 272 ARG B C 1
ATOM 4300 O O . ARG B 1 272 ? 8.484 -13.203 21.25 1 74.5 272 ARG B O 1
ATOM 4307 N N . THR B 1 273 ? 7.012 -11.766 20.375 1 64.06 273 THR B N 1
ATOM 4308 C CA . THR B 1 273 ? 7.059 -10.867 21.516 1 64.06 273 THR B CA 1
ATOM 4309 C C . THR B 1 273 ? 6.047 -11.289 22.578 1 64.06 273 THR B C 1
ATOM 4311 O O . THR B 1 273 ? 6.035 -10.75 23.688 1 64.06 273 THR B O 1
ATOM 4314 N N . LYS B 1 274 ? 5.465 -12.344 22.703 1 59.75 274 LYS B N 1
ATOM 4315 C CA . LYS B 1 274 ? 4.41 -12.781 23.609 1 59.75 274 LYS B CA 1
ATOM 4316 C C . LYS B 1 274 ? 3.385 -11.672 23.828 1 59.75 274 LYS B C 1
ATOM 4318 O O . LYS B 1 274 ? 2.801 -11.57 24.906 1 59.75 274 LYS B O 1
ATOM 4323 N N . ILE B 1 275 ? 3.357 -10.602 23.078 1 51.03 275 ILE B N 1
ATOM 4324 C CA . ILE B 1 275 ? 2.396 -9.531 23.312 1 51.03 275 ILE B CA 1
ATOM 4325 C C . ILE B 1 275 ? 1.094 -9.844 22.578 1 51.03 275 ILE B C 1
ATOM 4327 O O . ILE B 1 275 ? 1.101 -10.109 21.375 1 51.03 275 ILE B O 1
ATOM 4331 N N . PRO B 1 276 ? -0.04 -10.109 23.328 1 46.38 276 PRO B N 1
ATOM 4332 C CA . PRO B 1 276 ? -1.308 -10.445 22.688 1 46.38 276 PRO B CA 1
ATOM 4333 C C . PRO B 1 276 ? -1.701 -9.438 21.609 1 46.38 276 PRO B C 1
ATOM 4335 O O . PRO B 1 276 ? -1.48 -8.234 21.766 1 46.38 276 PRO B O 1
ATOM 4338 N N . ALA B 1 277 ? -2.086 -9.82 20.547 1 41.09 277 ALA B N 1
ATOM 4339 C CA . ALA B 1 277 ? -2.664 -8.945 19.516 1 41.09 277 ALA B CA 1
ATOM 4340 C C . ALA B 1 277 ? -3.791 -8.094 20.109 1 41.09 277 ALA B C 1
ATOM 4342 O O . ALA B 1 277 ? -4.496 -8.531 21.016 1 41.09 277 ALA B O 1
#

Solvent-accessible surface area (backbone atoms only — not comparable to full-atom values): 28766 Å² total; per-residue (Å²): 91,67,40,75,37,62,63,36,40,69,40,85,33,68,75,49,46,88,46,43,34,36,34,36,39,57,50,66,66,57,42,48,52,46,41,50,49,37,30,73,60,32,49,25,64,58,46,78,13,52,29,38,68,46,39,52,47,59,60,68,71,42,96,60,76,53,68,32,34,38,31,28,43,63,26,55,92,18,70,82,33,50,51,52,53,50,37,45,73,70,67,36,47,27,33,38,46,29,76,71,76,48,67,69,54,46,52,57,54,68,71,40,88,54,61,47,72,40,54,57,84,43,99,51,27,60,59,51,44,48,44,53,51,50,46,42,71,50,26,54,75,41,29,34,37,37,32,32,65,45,69,66,59,46,50,54,54,48,53,54,40,43,62,47,34,34,36,75,47,77,20,59,40,47,70,52,38,54,53,49,48,71,76,36,82,69,46,41,36,36,40,30,36,40,89,35,90,84,44,33,36,54,55,45,38,37,55,46,39,75,77,35,46,48,71,63,36,36,33,34,38,37,34,70,61,84,54,61,66,54,50,27,53,39,36,70,45,30,30,72,45,69,47,50,50,89,63,58,65,64,35,53,52,50,54,54,47,47,54,49,23,52,33,51,48,47,49,54,42,33,65,68,44,75,51,80,128,90,67,42,74,35,61,64,36,40,69,39,84,34,70,74,49,46,85,45,42,33,37,34,36,40,57,50,66,66,57,44,50,49,45,40,52,50,37,31,73,59,31,48,25,66,59,48,79,12,52,29,39,67,48,41,52,46,60,60,68,71,43,95,60,74,53,67,31,33,38,31,28,43,62,26,56,90,17,70,82,33,49,50,52,53,49,37,45,74,70,69,35,46,27,34,37,45,30,75,72,77,47,67,69,54,46,50,56,54,67,71,41,88,55,61,48,72,41,53,56,84,42,97,51,27,59,60,53,44,47,42,52,51,50,47,42,71,49,26,54,76,42,29,34,36,38,34,31,65,45,68,67,60,45,50,54,53,47,53,54,41,43,62,48,34,35,38,74,47,77,21,60,40,46,70,52,38,55,52,50,50,71,75,36,79,68,46,41,35,36,40,30,37,40,87,34,91,83,46,33,35,56,56,43,38,38,56,46,40,74,76,35,46,47,72,61,35,35,34,34,38,35,35,71,62,84,54,59,66,54,50,26,51,41,37,69,47,31,31,70,43,69,47,50,48,89,62,58,64,65,34,52,52,48,54,55,47,48,55,49,24,53,33,51,49,47,48,54,41,34,65,67,44,74,50,81,130

Nearest PDB structures (foldseek):
  3mf4-assembly1_A  TM=8.707E-01  e=8.764E-22  Aeromonas salmonicida subsp. salmonicida A449
  3luf-assembly1_A  TM=8.640E-01  e=7.823E-20  Aeromonas salmonicida subsp. salmonicida A449
  3to5-assembly1_A  TM=9.041E-01  e=4.205E-08  Vibrio cholerae
  1udr-assembly1_C  TM=9.055E-01  e=8.712E-08  Escherichia coli
  4hnq-assembly1_A  TM=9.030E-01  e=1.180E-07  Vibrio cholerae

InterPro domains:
  IPR001789 Signal transduction response regulator, receiver domain [PF00072] (144-253)
  IPR001789 Signal transduction response regulator, receiver domain [PS50110] (20-135)
  IPR001789 Signal transduction response regulator, receiver domain [PS50110] (143-260)
  IPR001789 Signal transduction response regulator, receiver domain [SM00448] (19-133)
  IPR001789 Signal transduction response regulator, receiver domain [SM00448] (142-256)
  IPR011006 CheY-like superfamily [SSF52172] (19-140)
  IPR011006 CheY-like superfamily [SSF52172] (137-268)
  IPR050595 Bacterial response regulator [PTHR44591] (139-265)

pLDDT: mean 89.34, std 9.22, range [41.09, 98.69]

Foldseek 3Di:
DWDQAPLLFTDPQEAPQVFEEEEADQDPVLQVLLQVVLCVRHVHHYHYDNALVSLCCVQPVDPDHGQEYEHEQQGHVRGHRVSVVVCVVSVHAYEYEYADDPVVVVVVVLVGLHQYYFHPPDPCRSRVVSVLVVQLSCQCQAEEEEEALDPVVQVVVCVLSVSSVHHYHYYNHLVRSVVVCVVCQRHAEYEYEQDDDPDGLLVSQLVCCVPDALLRHAYEYEYQDPPVVVQVSSVVSRHDYYDHPPDRSVVVVSVVVSSVSSNVVSVVVCVVVVPDD/DWDQAPLLFTDPQEAPQVFEEEEADQDPVLQVLLQVVLCVRHVHHYHYHNALVSLCCVQPVDPDHGQEYEHEQAGHVRGHRVSVVVCVVSVHAYEYEYADDPPVVVVVVLVGLHQYYFHPPDPCRSRVVSVLVVQLSCQCQAEEEEEALDPVVQVVVCVLSVSSVHHYHYYNHLVRSVVVCVVCQRHAEYEYEQDDDPDGLLVSQLVCCVPDALLRHAYEYEYQDPPVVVQVSSVVSRHDYYDHPPDRSVVVVSVVVSSVSSNVVSVVVCVVVVNDD

Sequence (554 aa):
MSFFGISGMYFSGESLGEHRIVLAEDSNLFASMVSKRLKELFDIDVIVCRDYEDLQFAVENASFAPSLAISNINLPGAENGEALTYLIEMSVPTIVFTGSFQESTRETILAKDIVDYVIKDSVFAVDMLAESVCRFLTNQQHHVLIVDDSATARAVLTTQLKRYNFRTSSAENGSAALEILKNNPDIALVITDYNMPDIDGFELTRRIRAAHGPHQLRIIGVSSSKDRLLSARFLKAGGNDFVVRPFVNEEFYCRVNQNLDTLTKVRTLNARTKIPAMSFFGISGMYFSGESLGEHRIVLAEDSNLFASMVSKRLKELFDIDVIVCRDYEDLQFAVENASFAPSLAISNINLPGAENGEALTYLIEMSVPTIVFTGSFQESTRETILAKDIVDYVIKDSVFAVDMLAESVCRFLTNQQHHVLIVDDSATARAVLTTQLKRYNFRTSSAENGSAALEILKNNPDIALVITDYNMPDIDGFELTRRIRAAHGPHQLRIIGVSSSKDRLLSARFLKAGGNDFVVRPFVNEEFYCRVNQNLDTLTKVRTLNARTKIPA

Radius of gyration: 25.13 Å; Cα contacts (8 Å, |Δi|>4): 1061; chains: 2; bounding box: 52×79×56 Å

Organism: Rhizobium meliloti (strain 1021) (NCBI:txid266834)